Protein AF-0000000078699996 (afdb_homodimer)

InterPro domains:
  IPR003689 Zinc/iron permease [PF02535] (4-299)
  IPR004698 Zinc/iron permease, fungal/plant [TIGR00820] (3-303)

Sequence (606 aa):
YDSHLHIAAIFIIMATSFIGTLLPILGKKLIQTFIVTLKLFGAGVILATALVHMFIPATQALTNPCLPQTFTGYPAFSAVFAIGGIFLTHLIQVFAGHAIKSRQKEASMSLDKTAITAAGQVTTPSSDLTHHEGHTHGGALMHAQEMQLMVYLLELGIASHSIIIGITLGIVTDEFKTLLIALCFHQFFEGLALSAIVIEADFKKMTMAVCMVIFYTLTTPIGIVIGVSIREFYNANGTQTLISTGALDAISSGILLYDALVNVIFPHFSAESFNSLSPIRKILQLVTMYLGCAIMSFIGVWAYDSHLHIAAIFIIMATSFIGTLLPILGKKLIQTFIVTLKLFGAGVILATALVHMFIPATQALTNPCLPQTFTGYPAFSAVFAIGGIFLTHLIQVFAGHAIKSRQKEASMSLDKTAITAAGQVTTPSSDLTHHEGHTHGGALMHAQEMQLMVYLLELGIASHSIIIGITLGIVTDEFKTLLIALCFHQFFEGLALSAIVIEADFKKMTMAVCMVIFYTLTTPIGIVIGVSIREFYNANGTQTLISTGALDAISSGILLYDALVNVIFPHFSAESFNSLSPIRKILQLVTMYLGCAIMSFIGVWA

pLDDT: mean 86.39, std 15.53, range [31.34, 98.62]

Organism: Batrachochytrium dendrobatidis (strain JAM81 / FGSC 10211) (NCBI:txid684364)

Secondary structure (DSSP, 8-state):
--HHHHHHHHHHHHHHHHHHHHHHHHHHTT-HHHHHHHHHHHHHHHHHIIIIIIIHHHHHHHT-TTS-HHHHT-TTHHHHHHHHHHHHHHHHHHHHHHHHHHHHHHHHHHHHHHHHHHHTT------------HHHHHHHHHHHHHHHHHHHHHHHHHHHHHHHHHHHHHH--TTHHHHHHHHHHHHHHHHHHHHHHHHHTT-SSHHHHHHHHHHHHHHHHHHHHHHHHHTTT--TT-HHHHHHHHHHHHHHHHHHHHIIIIIIIHHHHHSHHHHTS-HHHHHHHHHHHHHHHHHHHHHTT--/--HHHHHHHHHHHHHHHHHHHHHHHHHHTT-HHHHHHHHHHHHHHHHHIIIIIIIHHHHHHHT-TTS-HHHHT-TTHHHHHHHHHHHHHHHHHHHHHHHHHHHHHHHHHHHHHHHHHHHTT-----------SHHHHHHHHHHHHHHHHHHHHHHHHHHHHHHHHHHHHHH--TTHHHHHHHHHHHHHHHHHHHHHHHHHTT-SSHHHHHHHHHHHHHHHHHHHHHHHHHTTT--TT-HHHHHHHHHHHHHHHHHHHHIIIIIIIHHHHHSHHHHTS-HHHHHHHHHHHHHHHHHHHHHTT--

Nearest PDB structures (foldseek):
  7z6m-assembly1_A-2  TM=6.297E-01  e=2.114E-05  Bordetella bronchiseptica
  5ayn-assembly1_A  TM=2.830E-01  e=4.926E+00  Bdellovibrio bacteriovorus HD100
  6kkj-assembly1_B  TM=1.903E-01  e=2.363E+00  Escherichia coli K-12
  7z6m-assembly1_A-2  TM=6.293E-01  e=2.842E-05  Bordetella bronchiseptica
  6kkj-assembly1_B  TM=1.902E-01  e=2.604E+00  Escherichia coli K-12

Structure (mmCIF, N/CA/C/O backbone):
data_AF-0000000078699996-model_v1
#
loop_
_entity.id
_entity.type
_entity.pdbx_description
1 polymer 'Zinc/iron permease'
#
loop_
_atom_site.group_PDB
_atom_site.id
_atom_site.type_symbol
_atom_site.label_atom_id
_atom_site.label_alt_id
_atom_site.label_comp_id
_atom_site.label_asym_id
_atom_site.label_entity_id
_atom_site.label_seq_id
_atom_site.pdbx_PDB_ins_code
_atom_site.Cartn_x
_atom_site.Cartn_y
_atom_site.Cartn_z
_atom_site.occupancy
_atom_site.B_iso_or_equiv
_atom_site.auth_seq_id
_atom_site.auth_comp_id
_atom_site.auth_asym_id
_atom_site.auth_atom_id
_atom_site.pdbx_PDB_model_num
ATOM 1 N N . TYR A 1 1 ? -25.109 -22.984 -18.734 1 87.5 1 TYR A N 1
ATOM 2 C CA . TYR A 1 1 ? -25.281 -21.562 -18.5 1 87.5 1 TYR A CA 1
ATOM 3 C C . TYR A 1 1 ? -26.734 -21.219 -18.25 1 87.5 1 TYR A C 1
ATOM 5 O O . TYR A 1 1 ? -27.594 -21.484 -19.109 1 87.5 1 TYR A O 1
ATOM 13 N N . ASP A 1 2 ? -27.078 -20.828 -17.094 1 88.5 2 ASP A N 1
ATOM 14 C CA . ASP A 1 2 ? -28.438 -20.469 -16.719 1 88.5 2 ASP A CA 1
ATOM 15 C C . ASP A 1 2 ? -28.688 -18.969 -16.906 1 88.5 2 ASP A C 1
ATOM 17 O O . ASP A 1 2 ? -28.344 -18.172 -16.047 1 88.5 2 ASP A O 1
ATOM 21 N N . SER A 1 3 ? -29.344 -18.656 -17.984 1 89.19 3 SER A N 1
ATOM 22 C CA . SER A 1 3 ? -29.562 -17.266 -18.344 1 89.19 3 SER A CA 1
ATOM 23 C C . SER A 1 3 ? -30.484 -16.578 -17.312 1 89.19 3 SER A C 1
ATOM 25 O O . SER A 1 3 ? -30.297 -15.398 -17 1 89.19 3 SER A O 1
ATOM 27 N N . HIS A 1 4 ? -31.375 -17.281 -16.812 1 92.12 4 HIS A N 1
ATOM 28 C CA . HIS A 1 4 ? -32.312 -16.703 -15.844 1 92.12 4 HIS A CA 1
ATOM 29 C C . HIS A 1 4 ? -31.578 -16.312 -14.562 1 92.12 4 HIS A C 1
ATOM 31 O O . HIS A 1 4 ? -31.828 -15.227 -14.016 1 92.12 4 HIS A O 1
ATOM 37 N N . LEU A 1 5 ? -30.75 -17.141 -14.172 1 92.19 5 LEU A N 1
ATOM 38 C CA . LEU A 1 5 ? -30.016 -16.859 -12.945 1 92.19 5 LEU A CA 1
ATOM 39 C C . LEU A 1 5 ? -29.047 -15.703 -13.148 1 92.19 5 LEU A C 1
ATOM 41 O O . LEU A 1 5 ? -28.828 -14.906 -12.242 1 92.19 5 LEU A O 1
ATOM 45 N N . HIS A 1 6 ? -28.484 -15.688 -14.336 1 95 6 HIS A N 1
ATOM 46 C CA . HIS A 1 6 ? -27.547 -14.602 -14.625 1 95 6 HIS A CA 1
ATOM 47 C C . HIS A 1 6 ? -28.281 -13.266 -14.703 1 95 6 HIS A C 1
ATOM 49 O O . HIS A 1 6 ? -27.75 -12.242 -14.258 1 95 6 HIS A O 1
ATOM 55 N N . ILE A 1 7 ? -29.438 -13.273 -15.227 1 93.81 7 ILE A N 1
ATOM 56 C CA . ILE A 1 7 ? -30.25 -12.055 -15.273 1 93.81 7 ILE A CA 1
ATOM 57 C C . ILE A 1 7 ? -30.672 -11.656 -13.867 1 93.81 7 ILE A C 1
ATOM 59 O O . ILE A 1 7 ? -30.625 -10.477 -13.508 1 93.81 7 ILE A O 1
ATOM 63 N N . ALA A 1 8 ? -31.047 -12.562 -13.094 1 95.44 8 ALA A N 1
ATOM 64 C CA . ALA A 1 8 ? -31.422 -12.297 -11.711 1 95.44 8 ALA A CA 1
ATOM 65 C C . ALA A 1 8 ? -30.25 -11.703 -10.93 1 95.44 8 ALA A C 1
ATOM 67 O O . ALA A 1 8 ? -30.438 -10.859 -10.047 1 95.44 8 ALA A O 1
ATOM 68 N N . ALA A 1 9 ? -29.078 -12.203 -11.258 1 96.31 9 ALA A N 1
ATOM 69 C CA . ALA A 1 9 ? -27.875 -11.734 -10.578 1 96.31 9 ALA A CA 1
ATOM 70 C C . ALA A 1 9 ? -27.688 -10.234 -10.758 1 96.31 9 ALA A C 1
ATOM 72 O O . ALA A 1 9 ? -27.203 -9.547 -9.859 1 96.31 9 ALA A O 1
ATOM 73 N N . ILE A 1 10 ? -28.062 -9.734 -11.914 1 96.38 10 ILE A N 1
ATOM 74 C CA . ILE A 1 10 ? -27.969 -8.297 -12.188 1 96.38 10 ILE A CA 1
ATOM 75 C C . ILE A 1 10 ? -28.766 -7.523 -11.133 1 96.38 10 ILE A C 1
ATOM 77 O O . ILE A 1 10 ? -28.234 -6.598 -10.516 1 96.38 10 ILE A O 1
ATOM 81 N N . PHE A 1 11 ? -29.875 -7.945 -10.82 1 96.81 11 PHE A N 1
ATOM 82 C CA . PHE A 1 11 ? -30.781 -7.234 -9.914 1 96.81 11 PHE A CA 1
ATOM 83 C C . PHE A 1 11 ? -30.406 -7.508 -8.469 1 96.81 11 PHE A C 1
ATOM 85 O O . PHE A 1 11 ? -30.531 -6.629 -7.609 1 96.81 11 PHE A O 1
ATOM 92 N N . ILE A 1 12 ? -30.047 -8.656 -8.211 1 97.19 12 ILE A N 1
ATOM 93 C CA . ILE A 1 12 ? -29.641 -9.008 -6.855 1 97.19 12 ILE A CA 1
ATOM 94 C C . ILE A 1 12 ? -28.438 -8.156 -6.438 1 97.19 12 ILE A C 1
ATOM 96 O O . ILE A 1 12 ? -28.438 -7.566 -5.355 1 97.19 12 ILE A O 1
ATOM 100 N N . ILE A 1 13 ? -27.453 -8.07 -7.316 1 96.94 13 ILE A N 1
ATOM 101 C CA . ILE A 1 13 ? -26.234 -7.297 -7.047 1 96.94 13 ILE A CA 1
ATOM 102 C C . ILE A 1 13 ? -26.594 -5.816 -6.934 1 96.94 13 ILE A C 1
ATOM 104 O O . ILE A 1 13 ? -26.078 -5.117 -6.059 1 96.94 13 ILE A O 1
ATOM 108 N N . MET A 1 14 ? -27.438 -5.414 -7.809 1 96.44 14 MET A N 1
ATOM 109 C CA . MET A 1 14 ? -27.875 -4.02 -7.77 1 96.44 14 MET A CA 1
ATOM 110 C C . MET A 1 14 ? -28.547 -3.701 -6.441 1 96.44 14 MET A C 1
ATOM 112 O O . MET A 1 14 ? -28.266 -2.678 -5.82 1 96.44 14 MET A O 1
ATOM 116 N N . ALA A 1 15 ? -29.406 -4.539 -5.996 1 96.5 15 ALA A N 1
ATOM 117 C CA . ALA A 1 15 ? -30.141 -4.348 -4.75 1 96.5 15 ALA A CA 1
ATOM 118 C C . ALA A 1 15 ? -29.188 -4.371 -3.551 1 96.5 15 ALA A C 1
ATOM 120 O O . ALA A 1 15 ? -29.297 -3.531 -2.652 1 96.5 15 ALA A O 1
ATOM 121 N N . THR A 1 16 ? -28.344 -5.27 -3.541 1 95.94 16 THR A N 1
ATOM 122 C CA . THR A 1 16 ? -27.422 -5.418 -2.42 1 95.94 16 THR A CA 1
ATOM 123 C C . THR A 1 16 ? -26.484 -4.215 -2.324 1 95.94 16 THR A C 1
ATOM 125 O O . THR A 1 16 ? -26.25 -3.701 -1.231 1 95.94 16 THR A O 1
ATOM 128 N N . SER A 1 17 ? -25.922 -3.809 -3.48 1 95.75 17 SER A N 1
ATOM 129 C CA . SER A 1 17 ? -25.078 -2.617 -3.498 1 95.75 17 SER A CA 1
ATOM 130 C C . SER A 1 17 ? -25.844 -1.389 -3.021 1 95.75 17 SER A C 1
ATOM 132 O O . SER A 1 17 ? -25.312 -0.571 -2.27 1 95.75 17 SER A O 1
ATOM 134 N N . PHE A 1 18 ? -27.078 -1.355 -3.453 1 94.62 18 PHE A N 1
ATOM 135 C CA . PHE A 1 18 ? -27.922 -0.222 -3.084 1 94.62 18 PHE A CA 1
ATOM 136 C C . PHE A 1 18 ? -28.188 -0.216 -1.584 1 94.62 18 PHE A C 1
ATOM 138 O O . PHE A 1 18 ? -28.078 0.826 -0.934 1 94.62 18 PHE A O 1
ATOM 145 N N . ILE A 1 19 ? -28.5 -1.259 -1.024 1 94.94 19 ILE A N 1
ATOM 146 C CA . ILE A 1 19 ? -28.781 -1.378 0.403 1 94.94 19 ILE A CA 1
ATOM 147 C C . ILE A 1 19 ? -27.531 -1.016 1.205 1 94.94 19 ILE A C 1
ATOM 149 O O . ILE A 1 19 ? -27.625 -0.336 2.23 1 94.94 19 ILE A O 1
ATOM 153 N N . GLY A 1 20 ? -26.406 -1.444 0.768 1 94.19 20 GLY A N 1
ATOM 154 C CA . GLY A 1 20 ? -25.156 -1.1 1.429 1 94.19 20 GLY A CA 1
ATOM 155 C C . GLY A 1 20 ? -24.906 0.396 1.488 1 94.19 20 GLY A C 1
ATOM 156 O O . GLY A 1 20 ? -24.422 0.909 2.498 1 94.19 20 GLY A O 1
ATOM 157 N N . THR A 1 21 ? -25.266 1.055 0.447 1 92.88 21 THR A N 1
ATOM 158 C CA . THR A 1 21 ? -25 2.49 0.38 1 92.88 21 THR A CA 1
ATOM 159 C C . THR A 1 21 ? -26.047 3.26 1.198 1 92.88 21 THR A C 1
ATOM 161 O O . THR A 1 21 ? -25.812 4.41 1.573 1 92.88 21 THR A O 1
ATOM 164 N N . LEU A 1 22 ? -27.172 2.699 1.51 1 90.12 22 LEU A N 1
ATOM 165 C CA . LEU A 1 22 ? -28.266 3.365 2.213 1 90.12 22 LEU A CA 1
ATOM 166 C C . LEU A 1 22 ? -27.969 3.457 3.707 1 90.12 22 LEU A C 1
ATOM 168 O O . LEU A 1 22 ? -28.406 4.395 4.375 1 90.12 22 LEU A O 1
ATOM 172 N N . LEU A 1 23 ? -27.219 2.607 4.223 1 87.38 23 LEU A N 1
ATOM 173 C CA . LEU A 1 23 ? -27 2.537 5.664 1 87.38 23 LEU A CA 1
ATOM 174 C C . LEU A 1 23 ? -26.344 3.811 6.176 1 87.38 23 LEU A C 1
ATOM 176 O O . LEU A 1 23 ? -26.828 4.438 7.117 1 87.38 23 LEU A O 1
ATOM 180 N N . PRO A 1 24 ? -25.281 4.234 5.59 1 87.5 24 PRO A N 1
ATOM 181 C CA . PRO A 1 24 ? -24.672 5.488 6.055 1 87.5 24 PRO A CA 1
ATOM 182 C C . PRO A 1 24 ? -25.562 6.703 5.797 1 87.5 24 PRO A C 1
ATOM 184 O O . PRO A 1 24 ? -25.578 7.645 6.59 1 87.5 24 PRO A O 1
ATOM 187 N N . ILE A 1 25 ? -26.297 6.719 4.762 1 83.62 25 ILE A N 1
ATOM 188 C CA . ILE A 1 25 ? -27.172 7.832 4.422 1 83.62 25 ILE A CA 1
ATOM 189 C C . ILE A 1 25 ? -28.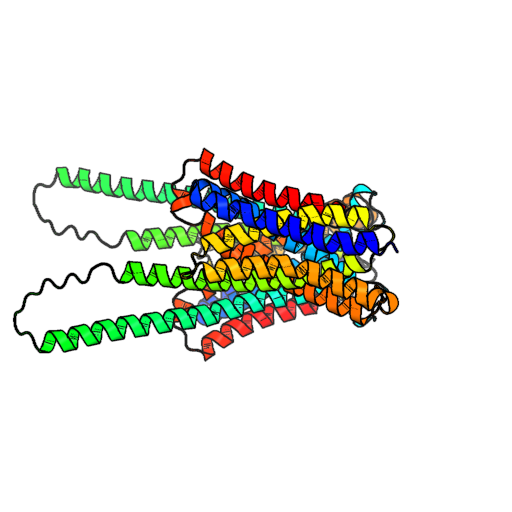266 7.965 5.484 1 83.62 25 ILE A C 1
ATOM 191 O O . ILE A 1 25 ? -28.562 9.07 5.941 1 83.62 25 ILE A O 1
ATOM 195 N N . LEU A 1 26 ? -28.766 6.848 5.859 1 82.38 26 LEU A N 1
ATOM 196 C CA . LEU A 1 26 ? -29.812 6.84 6.875 1 82.38 26 LEU A CA 1
ATOM 197 C C . LEU A 1 26 ? -29.219 7.125 8.258 1 82.38 26 LEU A C 1
ATOM 199 O O . LEU A 1 26 ? -29.906 7.688 9.117 1 82.38 26 LEU A O 1
ATOM 203 N N . GLY A 1 27 ? -28.031 6.711 8.484 1 77.69 27 GLY A N 1
ATOM 204 C CA . GLY A 1 27 ? -27.359 6.91 9.758 1 77.69 27 GLY A CA 1
ATOM 205 C C . GLY A 1 27 ? -27.016 8.367 10.023 1 77.69 27 GLY A C 1
ATOM 206 O O . GLY A 1 27 ? -26.984 8.797 11.18 1 77.69 27 GLY A O 1
ATOM 207 N N . LYS A 1 28 ? -26.594 9.078 8.992 1 72.12 28 LYS A N 1
ATOM 208 C CA . LYS A 1 28 ? -26.266 10.492 9.141 1 72.12 28 LYS A CA 1
ATOM 209 C C . LYS A 1 28 ? -27.406 11.25 9.828 1 72.12 28 LYS A C 1
ATOM 211 O O . LYS A 1 28 ? -27.156 12.172 10.602 1 72.12 28 LYS A O 1
ATOM 216 N N . LYS A 1 29 ? -28.531 10.805 9.695 1 71.81 29 LYS A N 1
ATOM 217 C CA . LYS A 1 29 ? -29.703 11.461 10.281 1 71.81 29 LYS A CA 1
ATOM 218 C C . LYS A 1 29 ? -29.844 11.109 11.758 1 71.81 29 LYS A C 1
ATOM 220 O O . LYS A 1 29 ? -30.453 11.859 12.523 1 71.81 29 LYS A O 1
ATOM 225 N N . LEU A 1 30 ? -29.141 10.055 12.047 1 68.69 30 LEU A N 1
ATOM 226 C CA . LEU A 1 30 ? -29.344 9.586 13.414 1 68.69 30 LEU A CA 1
ATOM 227 C C . LEU A 1 30 ? -28.266 10.125 14.336 1 68.69 30 LEU A C 1
ATOM 229 O O . LEU A 1 30 ? -28.562 10.805 15.32 1 68.69 30 LEU A O 1
ATOM 233 N N . ILE A 1 31 ? -26.984 9.633 14.211 1 71.12 31 ILE A N 1
ATOM 234 C CA . ILE A 1 31 ? -25.938 10.039 15.148 1 71.12 31 ILE A CA 1
ATOM 235 C C . ILE A 1 31 ? -24.594 10.141 14.43 1 71.12 31 ILE A C 1
ATOM 237 O O . ILE A 1 31 ? -24.234 9.258 13.641 1 71.12 31 ILE A O 1
ATOM 241 N N . GLN A 1 32 ? -23.922 11.156 14.656 1 77.19 32 GLN A N 1
ATOM 242 C CA . GLN A 1 32 ? -22.609 11.438 14.062 1 77.19 32 GLN A CA 1
ATOM 243 C C . GLN A 1 32 ? -21.609 10.328 14.375 1 77.19 32 GLN A C 1
ATOM 245 O O . GLN A 1 32 ? -20.797 9.961 13.523 1 77.19 32 GLN A O 1
ATOM 250 N N . THR A 1 33 ? -21.734 9.75 15.477 1 81.81 33 THR A N 1
ATOM 251 C CA . THR A 1 33 ? -20.828 8.703 15.906 1 81.81 33 THR A CA 1
ATOM 252 C C . THR A 1 33 ? -20.984 7.457 15.047 1 81.81 33 THR A C 1
ATOM 254 O O . THR A 1 33 ? -20.016 6.742 14.781 1 81.81 33 THR A O 1
ATOM 257 N N . PHE A 1 34 ? -22.125 7.32 14.562 1 85.31 34 PHE A N 1
ATOM 258 C CA . PHE A 1 34 ? -22.422 6.152 13.742 1 85.31 34 PHE A CA 1
ATOM 259 C C . PHE A 1 34 ? -21.734 6.266 12.383 1 85.31 34 PHE A C 1
ATOM 261 O O . PHE A 1 34 ? -21.188 5.289 11.875 1 85.31 34 PHE A O 1
ATOM 268 N N . ILE A 1 35 ? -21.656 7.414 11.891 1 85.69 35 ILE A N 1
ATOM 269 C CA . ILE A 1 35 ? -21.062 7.609 10.57 1 85.69 35 ILE A CA 1
ATOM 270 C C . ILE A 1 35 ? -19.547 7.406 10.656 1 85.69 35 ILE A C 1
ATOM 272 O O . ILE A 1 35 ? -18.938 6.844 9.742 1 85.69 35 ILE A O 1
ATOM 276 N N . VAL A 1 36 ? -19.047 7.836 11.773 1 89.75 36 VAL A N 1
ATOM 277 C CA . VAL A 1 36 ? -17.609 7.68 11.969 1 89.75 36 VAL A CA 1
ATOM 278 C C . VAL A 1 36 ? -17.25 6.195 12.055 1 89.75 36 VAL A C 1
ATOM 280 O O . VAL A 1 36 ? -16.25 5.75 11.484 1 89.75 36 VAL A O 1
ATOM 283 N N . THR A 1 37 ? -18.094 5.484 12.695 1 91.5 37 THR A N 1
ATOM 284 C CA . THR A 1 37 ? -17.875 4.047 12.836 1 91.5 37 THR A CA 1
ATOM 285 C C . THR A 1 37 ? -17.953 3.357 11.477 1 91.5 37 THR A C 1
ATOM 287 O O . THR A 1 37 ? -17.125 2.516 11.148 1 91.5 37 THR A O 1
ATOM 290 N N . LEU A 1 38 ? -18.891 3.766 10.727 1 92.44 38 LEU A N 1
ATOM 291 C CA . LEU A 1 38 ? -19.062 3.164 9.414 1 92.44 38 LEU A CA 1
ATOM 292 C C . LEU A 1 38 ? -17.938 3.566 8.477 1 92.44 38 LEU A C 1
ATOM 294 O O . LEU A 1 38 ? -17.5 2.773 7.633 1 92.44 38 LEU A O 1
ATOM 298 N N . LYS A 1 39 ? -17.5 4.723 8.617 1 92.88 39 LYS A N 1
ATOM 299 C CA . LYS A 1 39 ? -16.375 5.195 7.82 1 92.88 39 LYS A CA 1
ATOM 300 C C . LYS A 1 39 ? -15.117 4.375 8.102 1 92.88 39 LYS A C 1
ATOM 302 O O . LYS A 1 39 ? -14.414 3.961 7.172 1 92.88 39 LYS A O 1
ATOM 307 N N . LEU A 1 40 ? -14.891 4.152 9.391 1 96.5 40 LEU A N 1
ATOM 308 C CA . LEU A 1 40 ? -13.695 3.395 9.773 1 96.5 40 LEU A CA 1
ATOM 309 C C . LEU A 1 40 ? -13.836 1.929 9.375 1 96.5 40 LEU A C 1
ATOM 311 O O . LEU A 1 40 ? -12.875 1.307 8.93 1 96.5 40 LEU A O 1
ATOM 315 N N . PHE A 1 41 ? -15.023 1.38 9.547 1 96.75 41 PHE A N 1
ATOM 316 C CA . PHE A 1 41 ? -15.305 0.046 9.031 1 96.75 41 PHE A CA 1
ATOM 317 C C . PHE A 1 41 ? -15.055 -0.019 7.531 1 96.75 41 PHE A C 1
ATOM 319 O O . PHE A 1 41 ? -14.422 -0.96 7.043 1 96.75 41 PHE A O 1
ATOM 326 N N . GLY A 1 42 ? -15.5 0.972 6.875 1 95.75 42 GLY A N 1
ATOM 327 C CA . GLY A 1 42 ? -15.305 1.08 5.438 1 95.75 42 GLY A CA 1
ATOM 328 C C . GLY A 1 42 ? -13.844 1.193 5.039 1 95.75 42 GLY A C 1
ATOM 329 O O . GLY A 1 42 ? -13.43 0.622 4.027 1 95.75 42 GLY A O 1
ATOM 330 N N . ALA A 1 43 ? -13.078 1.918 5.809 1 96.94 43 ALA A N 1
ATOM 331 C CA . ALA A 1 43 ? -11.648 2.043 5.531 1 96.94 43 ALA A CA 1
ATOM 332 C C . ALA A 1 43 ? -10.969 0.679 5.547 1 96.94 43 ALA A C 1
ATOM 334 O O . ALA A 1 43 ? -10.125 0.391 4.695 1 96.94 43 ALA A O 1
ATOM 335 N N . GLY A 1 44 ? -11.344 -0.13 6.516 1 97.94 44 GLY A N 1
ATOM 336 C CA . GLY A 1 44 ? -10.836 -1.495 6.555 1 97.94 44 GLY A CA 1
ATOM 337 C C . GLY A 1 44 ? -11.242 -2.316 5.348 1 97.94 44 GLY A C 1
ATOM 338 O O . GLY A 1 44 ? -10.422 -3.039 4.777 1 97.94 44 GLY A O 1
ATOM 339 N N . VAL A 1 45 ? -12.453 -2.139 4.953 1 97.25 45 VAL A N 1
ATOM 340 C CA . VAL A 1 45 ? -12.992 -2.85 3.801 1 97.25 45 VAL A CA 1
ATOM 341 C C . VAL A 1 45 ? -12.219 -2.457 2.543 1 97.25 45 VAL A C 1
ATOM 343 O O . VAL A 1 45 ? -11.844 -3.318 1.745 1 97.25 45 VAL A O 1
ATOM 346 N N . ILE A 1 46 ? -11.977 -1.225 2.369 1 96.69 46 ILE A N 1
ATOM 347 C CA . ILE A 1 46 ? -11.289 -0.715 1.185 1 96.69 46 ILE A CA 1
ATOM 348 C C . ILE A 1 46 ? -9.859 -1.242 1.146 1 96.69 46 ILE A C 1
ATOM 350 O O . ILE A 1 46 ? -9.367 -1.638 0.088 1 96.69 46 ILE A O 1
ATOM 354 N N . LEU A 1 47 ? -9.211 -1.277 2.252 1 97.81 47 LEU A N 1
ATOM 355 C CA . LEU A 1 47 ? -7.84 -1.78 2.322 1 97.81 47 LEU A CA 1
ATOM 356 C C . LEU A 1 47 ? -7.781 -3.25 1.922 1 97.81 47 LEU A C 1
ATOM 358 O O . LEU A 1 47 ? -6.922 -3.65 1.134 1 97.81 47 LEU A O 1
ATOM 362 N N . ALA A 1 48 ? -8.703 -4.008 2.465 1 97.81 48 ALA A N 1
ATOM 363 C CA . ALA A 1 48 ? -8.773 -5.422 2.111 1 97.81 48 ALA A CA 1
ATOM 364 C C . ALA A 1 48 ? -9.109 -5.605 0.636 1 97.81 48 ALA A C 1
ATOM 366 O O . ALA A 1 48 ? -8.57 -6.496 -0.026 1 97.81 48 ALA A O 1
ATOM 367 N N . THR A 1 49 ? -10.016 -4.801 0.182 1 96.25 49 THR A N 1
ATOM 368 C CA . THR A 1 49 ? -10.375 -4.871 -1.23 1 96.25 49 THR A CA 1
ATOM 369 C C . THR A 1 49 ? -9.156 -4.602 -2.111 1 96.25 49 THR A C 1
ATOM 371 O O . THR A 1 49 ? -8.93 -5.305 -3.098 1 96.25 49 THR A O 1
ATOM 374 N N . ALA A 1 50 ? -8.367 -3.678 -1.759 1 97.81 50 ALA A N 1
ATOM 375 C CA . ALA A 1 50 ? -7.207 -3.283 -2.549 1 97.81 50 ALA A CA 1
ATOM 376 C C . ALA A 1 50 ? -6.203 -4.43 -2.662 1 97.81 50 ALA A C 1
ATOM 378 O O . ALA A 1 50 ? -5.711 -4.727 -3.752 1 97.81 50 ALA A O 1
ATOM 379 N N . LEU A 1 51 ? -5.965 -5.102 -1.588 1 98.12 51 LEU A N 1
ATOM 380 C CA . LEU A 1 51 ? -4.891 -6.086 -1.598 1 98.12 51 LEU A CA 1
ATOM 381 C C . LEU A 1 51 ? -5.438 -7.484 -1.859 1 98.12 51 LEU A C 1
ATOM 383 O O . LEU A 1 51 ? -4.938 -8.195 -2.734 1 98.12 51 LEU A O 1
ATOM 387 N N . VAL A 1 52 ? -6.508 -7.844 -1.22 1 97.12 52 VAL A N 1
ATOM 388 C CA . VAL A 1 52 ? -7.02 -9.211 -1.27 1 97.12 52 VAL A CA 1
ATOM 389 C C . VAL A 1 52 ? -7.82 -9.414 -2.555 1 97.12 52 VAL A C 1
ATOM 391 O O . VAL A 1 52 ? -7.648 -10.422 -3.244 1 97.12 52 VAL A O 1
ATOM 394 N N . HIS A 1 53 ? -8.602 -8.445 -2.895 1 95.69 53 HIS A N 1
ATOM 395 C CA . HIS A 1 53 ? -9.57 -8.672 -3.959 1 95.69 53 HIS A CA 1
ATOM 396 C C . HIS A 1 53 ? -9.094 -8.07 -5.277 1 95.69 53 HIS A C 1
ATOM 398 O O . HIS A 1 53 ? -9.641 -8.383 -6.34 1 95.69 53 HIS A O 1
ATOM 404 N N . MET A 1 54 ? -8.141 -7.227 -5.227 1 96.56 54 MET A N 1
ATOM 405 C CA . MET A 1 54 ? -7.707 -6.602 -6.473 1 96.56 54 MET A CA 1
ATOM 406 C C . MET A 1 54 ? -6.258 -6.965 -6.785 1 96.56 54 MET A C 1
ATOM 408 O O . MET A 1 54 ? -5.965 -7.496 -7.855 1 96.56 54 MET A O 1
ATOM 412 N N . PHE A 1 55 ? -5.402 -6.816 -5.855 1 97.94 55 PHE A N 1
ATOM 413 C CA . PHE A 1 55 ? -3.982 -7 -6.125 1 97.94 55 PHE A CA 1
ATOM 414 C C . PHE A 1 55 ? -3.668 -8.469 -6.391 1 97.94 55 PHE A C 1
ATOM 416 O O . PHE A 1 55 ? -2.961 -8.789 -7.348 1 97.94 55 PHE A O 1
ATOM 423 N N . ILE A 1 56 ? -4.141 -9.336 -5.531 1 97.06 56 ILE A N 1
ATOM 424 C CA . ILE A 1 56 ? -3.812 -10.75 -5.625 1 97.06 56 ILE A CA 1
ATOM 425 C C . ILE A 1 56 ? -4.355 -11.32 -6.934 1 97.06 56 ILE A C 1
ATOM 427 O O . ILE A 1 56 ? -3.613 -11.93 -7.707 1 97.06 56 ILE A O 1
ATOM 431 N N . PRO A 1 57 ? -5.629 -11.094 -7.273 1 95.12 57 PRO A N 1
ATOM 432 C CA . PRO A 1 57 ? -6.098 -11.586 -8.57 1 95.12 57 PRO A CA 1
ATOM 433 C C . PRO A 1 57 ? -5.344 -10.969 -9.742 1 95.12 57 PRO A C 1
ATOM 435 O O . PRO A 1 57 ? -5.133 -11.633 -10.766 1 95.12 57 PRO A O 1
ATOM 438 N N . ALA A 1 58 ? -4.984 -9.734 -9.609 1 96.56 58 ALA A N 1
ATOM 439 C CA . ALA A 1 58 ? -4.195 -9.102 -10.664 1 96.56 58 ALA A CA 1
ATOM 440 C C . ALA A 1 58 ? -2.863 -9.82 -10.859 1 96.56 58 ALA A C 1
ATOM 442 O O . ALA A 1 58 ? -2.422 -10.023 -11.992 1 96.56 58 ALA A O 1
ATOM 443 N N . THR A 1 59 ? -2.242 -10.18 -9.781 1 96.19 59 THR A N 1
ATOM 444 C CA . THR A 1 59 ? -0.977 -10.906 -9.852 1 96.19 59 THR A CA 1
ATOM 445 C C . THR A 1 59 ? -1.16 -12.258 -10.531 1 96.19 59 THR A C 1
ATOM 447 O O . THR A 1 59 ? -0.326 -12.664 -11.344 1 96.19 59 THR A O 1
ATOM 450 N N . GLN A 1 60 ? -2.219 -12.906 -10.227 1 93.88 60 GLN A N 1
ATOM 451 C CA . GLN A 1 60 ? -2.504 -14.203 -10.828 1 93.88 60 GLN A CA 1
ATOM 452 C C . GLN A 1 60 ? -2.754 -14.062 -12.328 1 93.88 60 GLN A C 1
ATOM 454 O O . GLN A 1 60 ? -2.258 -14.867 -13.125 1 93.88 60 GLN A O 1
ATOM 459 N N . ALA A 1 61 ? -3.486 -13.031 -12.672 1 94.62 61 ALA A N 1
ATOM 460 C CA . ALA A 1 61 ? -3.795 -12.805 -14.078 1 94.62 61 ALA A CA 1
ATOM 461 C C . ALA A 1 61 ? -2.533 -12.484 -14.875 1 94.62 61 ALA A C 1
ATOM 463 O O . ALA A 1 61 ? -2.332 -13 -15.977 1 94.62 61 ALA A O 1
ATOM 464 N N . LEU A 1 62 ? -1.648 -11.773 -14.32 1 96 62 LEU A N 1
ATOM 465 C CA . LEU A 1 62 ? -0.499 -11.25 -15.055 1 96 62 LEU A CA 1
ATOM 466 C C . LEU A 1 62 ? 0.668 -12.227 -15 1 96 62 LEU A C 1
ATOM 468 O O . LEU A 1 62 ? 1.707 -11.992 -15.625 1 96 62 LEU A O 1
ATOM 472 N N . THR A 1 63 ? 0.497 -13.281 -14.25 1 93.81 63 THR A N 1
ATOM 473 C CA . THR A 1 63 ? 1.508 -14.336 -14.227 1 93.81 63 THR A CA 1
ATOM 474 C C . THR A 1 63 ? 0.944 -15.641 -14.781 1 93.81 63 THR A C 1
ATOM 476 O O . THR A 1 63 ? 1.53 -16.703 -14.594 1 93.81 63 THR A O 1
ATOM 479 N N . ASN A 1 64 ? -0.193 -15.555 -15.391 1 93.81 64 ASN A N 1
ATOM 480 C CA . ASN A 1 64 ? -0.814 -16.734 -15.992 1 93.81 64 ASN A CA 1
ATOM 481 C C . ASN A 1 64 ? 0.091 -17.375 -17.031 1 93.81 64 ASN A C 1
ATOM 483 O O . ASN A 1 64 ? 0.717 -16.672 -17.828 1 93.81 64 ASN A O 1
ATOM 487 N N . PRO A 1 65 ? 0.178 -18.672 -17.078 1 91.88 65 PRO A N 1
ATOM 488 C CA . PRO A 1 65 ? 1.074 -19.375 -18 1 91.88 65 PRO A CA 1
ATOM 489 C C . PRO A 1 65 ? 0.701 -19.156 -19.469 1 91.88 65 PRO A C 1
ATOM 491 O O . PRO A 1 65 ? 1.523 -19.375 -20.359 1 91.88 65 PRO A O 1
ATOM 494 N N . CYS A 1 66 ? -0.491 -18.719 -19.766 1 91.69 66 CYS A N 1
ATOM 495 C CA . CYS A 1 66 ? -0.957 -18.5 -21.141 1 91.69 66 CYS A CA 1
ATOM 496 C C . CYS A 1 66 ? -0.405 -17.203 -21.703 1 91.69 66 CYS A C 1
ATOM 498 O O . CYS A 1 66 ? -0.505 -16.953 -22.906 1 91.69 66 CYS A O 1
ATOM 500 N N . LEU A 1 67 ? 0.217 -16.406 -20.859 1 93.25 67 LEU A N 1
ATOM 501 C CA . LEU A 1 67 ? 0.746 -15.125 -21.297 1 93.25 67 LEU A CA 1
ATOM 502 C C . LEU A 1 67 ? 2.113 -15.297 -21.953 1 93.25 67 LEU A C 1
ATOM 504 O O . LEU A 1 67 ? 2.793 -16.297 -21.719 1 93.25 67 LEU A O 1
ATOM 508 N N . PRO A 1 68 ? 2.471 -14.32 -22.797 1 91.81 68 PRO A N 1
ATOM 509 C CA . PRO A 1 68 ? 3.801 -14.367 -23.406 1 91.81 68 PRO A CA 1
ATOM 510 C C . PRO A 1 68 ? 4.926 -14.328 -22.375 1 91.81 68 PRO A C 1
ATOM 512 O O . PRO A 1 68 ? 4.703 -13.93 -21.234 1 91.81 68 PRO A O 1
ATOM 515 N N . GLN A 1 69 ? 6.078 -14.617 -22.734 1 89.19 69 GLN A N 1
ATOM 516 C CA . GLN A 1 69 ? 7.258 -14.742 -21.891 1 89.19 69 GLN A CA 1
ATOM 517 C C . GLN A 1 69 ? 7.605 -13.414 -21.219 1 89.19 69 GLN A C 1
ATOM 519 O O . GLN A 1 69 ? 8.172 -13.383 -20.125 1 89.19 69 GLN A O 1
ATOM 524 N N . THR A 1 70 ? 7.262 -12.344 -21.906 1 86.56 70 THR A N 1
ATOM 525 C CA . THR A 1 70 ? 7.504 -11.023 -21.344 1 86.56 70 THR A CA 1
ATOM 526 C C . THR A 1 70 ? 6.863 -10.898 -19.953 1 86.56 70 THR A C 1
ATOM 528 O O . THR A 1 70 ? 7.441 -10.297 -19.047 1 86.56 70 THR A O 1
ATOM 531 N N . PHE A 1 71 ? 5.719 -11.523 -19.781 1 85.62 71 PHE A N 1
ATOM 532 C CA . PHE A 1 71 ? 4.988 -11.414 -18.531 1 85.62 71 PHE A CA 1
ATOM 533 C C . PHE A 1 71 ? 5.379 -12.531 -17.578 1 85.62 71 PHE A C 1
ATOM 535 O O . PHE A 1 71 ? 5.559 -12.305 -16.375 1 85.62 71 PHE A O 1
ATOM 542 N N . THR A 1 72 ? 5.586 -13.711 -18.109 1 83.38 72 THR A N 1
ATOM 543 C CA . THR A 1 72 ? 5.898 -14.844 -17.25 1 83.38 72 THR A CA 1
ATOM 544 C C . THR A 1 72 ? 7.324 -14.75 -16.719 1 83.38 72 THR A C 1
ATOM 546 O O . THR A 1 72 ? 7.637 -15.281 -15.656 1 83.38 72 THR A O 1
ATOM 549 N N . GLY A 1 73 ? 8.148 -14.062 -17.422 1 86 73 GLY A N 1
ATOM 550 C CA . GLY A 1 73 ? 9.531 -13.906 -17 1 86 73 GLY A CA 1
ATOM 551 C C . GLY A 1 73 ? 9.727 -12.805 -15.969 1 86 73 GLY A C 1
ATOM 552 O O . GLY A 1 73 ? 10.766 -12.734 -15.32 1 86 73 GLY A O 1
ATOM 553 N N . TYR A 1 74 ? 8.797 -11.938 -15.859 1 90.62 74 TYR A N 1
ATOM 554 C CA . TYR A 1 74 ? 8.789 -10.859 -14.883 1 90.62 74 TYR A CA 1
ATOM 555 C C . TYR A 1 74 ? 7.473 -10.836 -14.109 1 90.62 74 TYR A C 1
ATOM 557 O O . TYR A 1 74 ? 6.543 -10.117 -14.477 1 90.62 74 TYR A O 1
ATOM 565 N N . PRO A 1 75 ? 7.453 -11.477 -13 1 90.56 75 PRO A N 1
ATOM 566 C CA . PRO A 1 75 ? 6.195 -11.672 -12.273 1 90.56 75 PRO A CA 1
ATOM 567 C C . PRO A 1 75 ? 5.723 -10.414 -11.562 1 90.56 75 PRO A C 1
ATOM 569 O O . PRO A 1 75 ? 4.641 -10.398 -10.969 1 90.56 75 PRO A O 1
ATOM 572 N N . ALA A 1 76 ? 6.445 -9.328 -11.688 1 94.38 76 ALA A N 1
ATOM 573 C CA . ALA A 1 76 ? 6.16 -8.195 -10.812 1 94.38 76 ALA A CA 1
ATOM 574 C C . ALA A 1 76 ? 5.387 -7.109 -11.555 1 94.38 76 ALA A C 1
ATOM 576 O O . ALA A 1 76 ? 5.309 -5.969 -11.094 1 94.38 76 ALA A O 1
ATOM 577 N N . PHE A 1 77 ? 4.762 -7.375 -12.656 1 95.69 77 PHE A N 1
ATOM 578 C CA . PHE A 1 77 ? 4.02 -6.371 -13.414 1 95.69 77 PHE A CA 1
ATOM 579 C C . PHE A 1 77 ? 2.836 -5.852 -12.609 1 95.69 77 PHE A C 1
ATOM 581 O O . PHE A 1 77 ? 2.488 -4.672 -12.703 1 95.69 77 PHE A O 1
ATOM 588 N N . SER A 1 78 ? 2.186 -6.793 -11.891 1 97.44 78 SER A N 1
ATOM 589 C CA . SER A 1 78 ? 1.085 -6.332 -11.055 1 97.44 78 SER A CA 1
ATOM 590 C C . SER A 1 78 ? 1.548 -5.258 -10.078 1 97.44 78 SER A C 1
ATOM 592 O O . SER A 1 78 ? 0.855 -4.258 -9.867 1 97.44 78 SER A O 1
ATOM 594 N N . ALA A 1 79 ? 2.738 -5.422 -9.508 1 98.12 79 ALA A N 1
ATOM 595 C CA . ALA A 1 79 ? 3.307 -4.438 -8.594 1 98.12 79 ALA A CA 1
ATOM 596 C C . ALA A 1 79 ? 3.602 -3.123 -9.312 1 98.12 79 ALA A C 1
ATOM 598 O O . ALA A 1 79 ? 3.305 -2.045 -8.789 1 98.12 79 ALA A O 1
ATOM 599 N N . VAL A 1 80 ? 4.141 -3.213 -10.484 1 97.62 80 VAL A N 1
ATOM 600 C CA . VAL A 1 80 ? 4.492 -2.027 -11.258 1 97.62 80 VAL A CA 1
ATOM 601 C C . VAL A 1 80 ? 3.227 -1.241 -11.602 1 97.62 80 VAL A C 1
ATOM 603 O O . VAL A 1 80 ? 3.193 -0.016 -11.461 1 97.62 80 VAL A O 1
ATOM 606 N N . PHE A 1 81 ? 2.193 -1.928 -12.008 1 97.94 81 PHE A N 1
ATOM 607 C CA . PHE A 1 81 ? 0.933 -1.271 -12.328 1 97.94 81 PHE A CA 1
ATOM 608 C C . PHE A 1 81 ? 0.295 -0.676 -11.078 1 97.94 81 PHE A C 1
ATOM 610 O O . PHE A 1 81 ? -0.277 0.415 -11.133 1 97.94 81 PHE A O 1
ATOM 617 N N . ALA A 1 82 ? 0.34 -1.396 -9.977 1 98.5 82 ALA A N 1
ATOM 618 C CA . ALA A 1 82 ? -0.183 -0.864 -8.727 1 98.5 82 ALA A CA 1
ATOM 619 C C . ALA A 1 82 ? 0.556 0.407 -8.32 1 98.5 82 ALA A C 1
ATOM 621 O O . ALA A 1 82 ? -0.064 1.381 -7.883 1 98.5 82 ALA A O 1
ATOM 622 N N . ILE A 1 83 ? 1.88 0.388 -8.469 1 98.62 83 ILE A N 1
ATOM 623 C CA . ILE A 1 83 ? 2.684 1.571 -8.18 1 98.62 83 ILE A CA 1
ATOM 624 C C . ILE A 1 83 ? 2.266 2.715 -9.102 1 98.62 83 ILE A C 1
ATOM 626 O O . ILE A 1 83 ? 2.182 3.867 -8.672 1 98.62 83 ILE A O 1
ATOM 630 N N . GLY A 1 84 ? 2.012 2.346 -10.375 1 98 84 GLY A N 1
ATOM 631 C CA . GLY A 1 84 ? 1.474 3.34 -11.289 1 98 84 GLY A CA 1
ATOM 632 C C . GLY A 1 84 ? 0.193 3.98 -10.789 1 98 84 GLY A C 1
ATOM 633 O O . GLY A 1 84 ? 0.018 5.195 -10.898 1 98 84 GLY A O 1
ATOM 634 N N . GLY A 1 85 ? -0.735 3.189 -10.242 1 97.88 85 GLY A N 1
ATOM 635 C CA . GLY A 1 85 ? -1.955 3.713 -9.648 1 97.88 85 GLY A CA 1
ATOM 636 C C . GLY A 1 85 ? -1.701 4.605 -8.445 1 97.88 85 GLY A C 1
ATOM 637 O O . GLY A 1 85 ? -2.344 5.645 -8.289 1 97.88 85 GLY A O 1
ATOM 638 N N . ILE A 1 86 ? -0.757 4.188 -7.598 1 98.19 86 ILE A N 1
ATOM 639 C CA . ILE A 1 86 ? -0.372 4.977 -6.43 1 98.19 86 ILE A CA 1
ATOM 640 C C . ILE A 1 86 ? 0.154 6.34 -6.875 1 98.19 86 ILE A C 1
ATOM 642 O O . ILE A 1 86 ? -0.297 7.375 -6.387 1 98.19 86 ILE A O 1
ATOM 646 N N . PHE A 1 87 ? 1.037 6.336 -7.863 1 97.88 87 PHE A N 1
ATOM 647 C CA . PHE A 1 87 ? 1.661 7.57 -8.328 1 97.88 87 PHE A CA 1
ATOM 648 C C . PHE A 1 87 ? 0.651 8.453 -9.055 1 97.88 87 PHE A C 1
ATOM 650 O O . PHE A 1 87 ? 0.707 9.68 -8.961 1 97.88 87 PHE A O 1
ATOM 657 N N . LEU A 1 88 ? -0.225 7.832 -9.766 1 96.19 88 LEU A N 1
ATOM 658 C CA . LEU A 1 88 ? -1.269 8.602 -10.438 1 96.19 88 LEU A CA 1
ATOM 659 C C . LEU A 1 88 ? -2.129 9.352 -9.422 1 96.19 88 LEU A C 1
ATOM 661 O O . LEU A 1 88 ? -2.381 10.547 -9.578 1 96.19 88 LEU A O 1
ATOM 665 N N . THR A 1 89 ? -2.549 8.672 -8.422 1 95.69 89 THR A N 1
ATOM 666 C CA . THR A 1 89 ? -3.361 9.281 -7.379 1 95.69 89 THR A CA 1
ATOM 667 C C . THR A 1 89 ? -2.58 10.375 -6.656 1 95.69 89 THR A C 1
ATOM 669 O O . THR A 1 89 ? -3.109 11.461 -6.406 1 95.69 89 THR A O 1
ATOM 672 N N . HIS A 1 90 ? -1.353 10.055 -6.352 1 96.06 90 HIS A N 1
ATOM 673 C CA . HIS A 1 90 ? -0.478 11.016 -5.688 1 96.06 90 HIS A CA 1
ATOM 674 C C . HIS A 1 90 ? -0.284 12.266 -6.539 1 96.06 90 HIS A C 1
ATOM 676 O O . HIS A 1 90 ? -0.336 13.391 -6.027 1 96.06 90 HIS A O 1
ATOM 682 N N . LEU A 1 91 ? -0.075 12.086 -7.832 1 95.19 91 LEU A N 1
ATOM 683 C CA . LEU A 1 91 ? 0.149 13.188 -8.766 1 95.19 91 LEU A CA 1
ATOM 684 C C . LEU A 1 91 ? -1.086 14.078 -8.859 1 95.19 91 LEU A C 1
ATOM 686 O O . LEU A 1 91 ? -0.978 15.305 -8.805 1 95.19 91 LEU A O 1
ATOM 690 N N . ILE A 1 92 ? -2.203 13.5 -8.945 1 93.5 92 ILE A N 1
ATOM 691 C CA . ILE A 1 92 ? -3.455 14.242 -9.023 1 93.5 92 ILE A CA 1
ATOM 692 C C . ILE A 1 92 ? -3.67 15.039 -7.738 1 93.5 92 ILE A C 1
ATOM 694 O O . ILE A 1 92 ? -4.078 16.203 -7.777 1 93.5 92 ILE A O 1
ATOM 698 N N . GLN A 1 93 ? -3.402 14.43 -6.676 1 90.44 93 GLN A N 1
ATOM 699 C CA . GLN A 1 93 ? -3.572 15.078 -5.379 1 90.44 93 GLN A CA 1
ATOM 700 C C . GLN A 1 93 ? -2.627 16.266 -5.23 1 90.44 93 GLN A C 1
ATOM 702 O O . GLN A 1 93 ? -3.021 17.312 -4.723 1 90.44 93 GLN A O 1
ATOM 707 N N . VAL A 1 94 ? -1.376 16.125 -5.688 1 90.19 94 VAL A N 1
ATOM 708 C CA . VAL A 1 94 ? -0.373 17.172 -5.566 1 90.19 94 VAL A CA 1
ATOM 709 C C . VAL A 1 94 ? -0.763 18.375 -6.445 1 90.19 94 VAL A C 1
ATOM 711 O O . VAL A 1 94 ? -0.742 19.516 -5.992 1 90.19 94 VAL A O 1
ATOM 714 N N . PHE A 1 95 ? -1.187 18.125 -7.598 1 87.75 95 PHE A N 1
ATOM 715 C CA . PHE A 1 95 ? -1.472 19.219 -8.523 1 87.75 95 PHE A CA 1
ATOM 716 C C . PHE A 1 95 ? -2.84 19.828 -8.242 1 87.75 95 PHE A C 1
ATOM 718 O O . PHE A 1 95 ? -3.021 21.031 -8.359 1 87.75 95 PHE A O 1
ATOM 725 N N . ALA A 1 96 ? -3.781 19.031 -7.895 1 85.19 96 ALA A N 1
ATOM 726 C CA . ALA A 1 96 ? -5.086 19.562 -7.512 1 85.19 96 ALA A CA 1
ATOM 727 C C . ALA A 1 96 ? -4.992 20.375 -6.219 1 85.19 96 ALA A C 1
ATOM 729 O O . ALA A 1 96 ? -5.645 21.406 -6.078 1 85.19 96 ALA A O 1
ATOM 730 N N . GLY A 1 97 ? -4.262 19.828 -5.309 1 78.5 97 GLY A N 1
ATOM 731 C CA . GLY A 1 97 ? -4.043 20.562 -4.074 1 78.5 97 GLY A CA 1
ATOM 732 C C . GLY A 1 97 ? -3.436 21.938 -4.297 1 78.5 97 GLY A C 1
ATOM 733 O O . GLY A 1 97 ? -3.854 22.906 -3.674 1 78.5 97 GLY A O 1
ATOM 734 N N . HIS A 1 98 ? -2.516 22.016 -5.215 1 80.31 98 HIS A N 1
ATOM 735 C CA . HIS A 1 98 ? -1.896 23.297 -5.559 1 80.31 98 HIS A CA 1
ATOM 736 C C . HIS A 1 98 ? -2.91 24.25 -6.18 1 80.31 98 HIS A C 1
ATOM 738 O O . HIS A 1 98 ? -2.912 25.438 -5.879 1 80.31 98 HIS A O 1
ATOM 744 N N . ALA A 1 99 ? -3.67 23.719 -7.004 1 79.94 99 ALA A N 1
ATOM 745 C CA . ALA A 1 99 ? -4.668 24.547 -7.676 1 79.94 99 ALA A CA 1
ATOM 746 C C . ALA A 1 99 ? -5.691 25.094 -6.684 1 79.94 99 ALA A C 1
ATOM 748 O O . ALA A 1 99 ? -6.086 26.266 -6.766 1 79.94 99 ALA A O 1
ATOM 749 N N . ILE A 1 100 ? -6.074 24.297 -5.805 1 77.81 100 ILE A N 1
ATOM 750 C CA . ILE A 1 100 ? -7.062 24.672 -4.797 1 77.81 100 ILE A CA 1
ATOM 751 C C . ILE A 1 100 ? -6.477 25.734 -3.875 1 77.81 100 ILE A C 1
ATOM 753 O O . ILE A 1 100 ? -7.137 26.734 -3.576 1 77.81 100 ILE A O 1
ATOM 757 N N . LYS A 1 101 ? -5.27 25.547 -3.506 1 77 101 LYS A N 1
ATOM 758 C CA . LYS A 1 101 ? -4.605 26.5 -2.613 1 77 101 LYS A CA 1
ATOM 759 C C . LYS A 1 101 ? -4.363 27.828 -3.311 1 77 101 LYS A C 1
ATOM 761 O O . LYS A 1 101 ? -4.523 28.891 -2.703 1 77 101 LYS A O 1
ATOM 766 N N . SER A 1 102 ? -3.996 27.812 -4.547 1 77.75 102 SER A N 1
ATOM 767 C CA . SER A 1 102 ? -3.754 29.031 -5.32 1 77.75 102 SER A CA 1
ATOM 768 C C . SER A 1 102 ? -5.039 29.828 -5.512 1 77.75 102 SER A C 1
ATOM 770 O O . SER A 1 102 ? -5.039 31.062 -5.395 1 77.75 102 SER A O 1
ATOM 772 N N . ARG A 1 103 ? -6.055 29.188 -5.73 1 74.81 103 ARG A N 1
ATOM 773 C CA . ARG A 1 103 ? -7.34 29.844 -5.926 1 74.81 103 ARG A CA 1
ATOM 774 C C . ARG A 1 103 ? -7.816 30.516 -4.637 1 74.81 103 ARG A C 1
ATOM 776 O O . ARG A 1 103 ? -8.398 31.594 -4.664 1 74.81 103 ARG A O 1
ATOM 783 N N . GLN A 1 104 ? -7.555 29.844 -3.588 1 72.69 104 GLN A N 1
ATOM 784 C CA . GLN A 1 104 ? -7.945 30.391 -2.295 1 72.69 104 GLN A CA 1
ATOM 785 C C . GLN A 1 104 ? -7.113 31.625 -1.946 1 72.69 104 GLN A C 1
ATOM 787 O O . GLN A 1 104 ? -7.633 32.594 -1.388 1 72.69 104 GLN A O 1
ATOM 792 N N . LYS A 1 105 ? -5.883 31.531 -2.229 1 72.25 105 LYS A N 1
ATOM 793 C CA . LYS A 1 105 ? -5.008 32.656 -1.995 1 72.25 105 LYS A CA 1
ATOM 794 C C . LYS A 1 105 ? -5.43 33.875 -2.844 1 72.25 105 LYS A C 1
ATOM 796 O O . LYS A 1 105 ? -5.438 35 -2.363 1 72.25 105 LYS A O 1
ATOM 801 N N . GLU A 1 106 ? -5.73 33.625 -3.971 1 71.81 106 GLU A N 1
ATOM 802 C CA . GLU A 1 106 ? -6.191 34.688 -4.867 1 71.81 106 GLU A CA 1
ATOM 803 C C . GLU A 1 106 ? -7.516 35.281 -4.391 1 71.81 106 GLU A C 1
ATOM 805 O O . GLU A 1 106 ? -7.711 36.5 -4.441 1 71.81 106 GLU A O 1
ATOM 810 N N . ALA A 1 107 ? -8.352 34.438 -3.85 1 69.94 107 ALA A N 1
ATOM 811 C CA . ALA A 1 107 ? -9.656 34.875 -3.365 1 69.94 107 ALA A CA 1
ATOM 812 C C . ALA A 1 107 ? -9.508 35.719 -2.096 1 69.94 107 ALA A C 1
ATOM 814 O O . ALA A 1 107 ? -10.203 36.719 -1.922 1 69.94 107 ALA A O 1
ATOM 815 N N . SER A 1 108 ? -8.625 35.25 -1.312 1 69.19 108 SER A N 1
ATOM 816 C CA . SER A 1 108 ? -8.367 36 -0.082 1 69.19 108 SER A CA 1
ATOM 817 C C . SER A 1 108 ? -7.75 37.344 -0.375 1 69.19 108 SER A C 1
ATOM 819 O O . SER A 1 108 ? -8.102 38.344 0.261 1 69.19 108 SER A O 1
ATOM 821 N N . MET A 1 109 ? -6.852 37.406 -1.345 1 70.12 109 MET A N 1
ATOM 822 C CA . MET A 1 109 ? -6.211 38.656 -1.73 1 70.12 109 MET A CA 1
ATOM 823 C C . MET A 1 109 ? -7.215 39.594 -2.387 1 70.12 109 MET A C 1
ATOM 825 O O . MET A 1 109 ? -7.152 40.812 -2.189 1 70.12 109 MET A O 1
ATOM 829 N N . SER A 1 110 ? -8.031 39.062 -3.146 1 68.94 110 SER A N 1
ATOM 830 C CA . SER A 1 110 ? -9.055 39.875 -3.803 1 68.94 110 SER A CA 1
ATOM 831 C C . SER A 1 110 ? -10.016 40.469 -2.787 1 68.94 110 SER A C 1
ATOM 833 O O . SER A 1 110 ? -10.438 41.625 -2.928 1 68.94 110 SER A O 1
ATOM 835 N N . LEU A 1 111 ? -10.336 39.719 -1.711 1 64.56 111 LEU A N 1
ATOM 836 C CA . LEU A 1 111 ? -11.211 40.219 -0.66 1 64.56 111 LEU A CA 1
ATOM 837 C C . LEU A 1 111 ? -10.523 41.344 0.124 1 64.56 111 LEU A C 1
ATOM 839 O O . LEU A 1 111 ? -11.164 42.344 0.491 1 64.56 111 LEU A O 1
ATOM 843 N N . ASP A 1 112 ? -9.273 41.188 0.402 1 59.38 112 ASP A N 1
ATOM 844 C CA . ASP A 1 112 ? -8.5 42.219 1.09 1 59.38 112 ASP A CA 1
ATOM 845 C C . ASP A 1 112 ? -8.406 43.5 0.246 1 59.38 112 ASP A C 1
ATOM 847 O O . ASP A 1 112 ? -8.5 44.594 0.774 1 59.38 112 ASP A O 1
ATOM 851 N N . LYS A 1 113 ? -8.273 43.469 -1.049 1 67.19 113 LYS A N 1
ATOM 852 C CA . LYS A 1 113 ? -8.203 44.625 -1.936 1 67.19 113 LYS A CA 1
ATOM 853 C C . LYS A 1 113 ? -9.547 45.344 -2.006 1 67.19 113 LYS A C 1
ATOM 855 O O . LYS A 1 113 ? -9.594 46.562 -2.027 1 67.19 113 LYS A O 1
ATOM 860 N N . THR A 1 114 ? -10.492 44.594 -2.07 1 60.28 114 THR A N 1
ATOM 861 C CA . THR A 1 114 ? -11.82 45.219 -2.119 1 60.28 114 THR A CA 1
ATOM 862 C C . THR A 1 114 ? -12.125 45.938 -0.815 1 60.28 114 THR A C 1
ATOM 864 O O . THR A 1 114 ? -12.711 47.031 -0.827 1 60.28 114 THR A O 1
ATOM 867 N N . ALA A 1 115 ? -11.609 45.406 0.322 1 59.66 115 ALA A N 1
ATOM 868 C CA . ALA A 1 115 ? -11.789 46.031 1.626 1 59.66 115 ALA A CA 1
ATOM 869 C C . ALA A 1 115 ? -10.953 47.312 1.742 1 59.66 115 ALA A C 1
ATOM 871 O O . ALA A 1 115 ? -11.422 48.312 2.264 1 59.66 115 ALA A O 1
ATOM 872 N N . ILE A 1 116 ? -9.812 47.25 1.195 1 58.72 116 ILE A N 1
ATOM 873 C CA . ILE A 1 116 ? -8.945 48.438 1.216 1 58.72 116 ILE A CA 1
ATOM 874 C C . ILE A 1 116 ? -9.516 49.5 0.306 1 58.72 116 ILE A C 1
ATOM 876 O O . ILE A 1 116 ? -9.523 50.688 0.667 1 58.72 116 ILE A O 1
ATOM 880 N N . THR A 1 117 ? -9.914 49.094 -0.862 1 57.06 117 THR A N 1
ATOM 881 C CA . THR A 1 117 ? -10.469 50.094 -1.771 1 57.06 117 THR A CA 1
ATOM 882 C C . THR A 1 117 ? -11.758 50.656 -1.204 1 57.06 117 THR A C 1
ATOM 884 O O . THR A 1 117 ? -12.023 51.875 -1.37 1 57.06 117 THR A O 1
ATOM 887 N N . ALA A 1 118 ? -12.453 49.938 -0.488 1 53.53 118 ALA A N 1
ATOM 888 C CA . ALA A 1 118 ? -13.68 50.438 0.128 1 53.53 118 ALA A CA 1
ATOM 889 C C . ALA A 1 118 ? -13.367 51.312 1.332 1 53.53 118 ALA A C 1
ATOM 891 O O . ALA A 1 118 ? -14.055 52.312 1.578 1 53.53 118 ALA A O 1
ATOM 892 N N . ALA A 1 119 ? -12.266 51 1.946 1 51.81 119 ALA A N 1
ATOM 893 C CA . ALA A 1 119 ? -11.852 51.812 3.09 1 51.81 119 ALA A CA 1
ATOM 894 C C . ALA A 1 119 ? -11.305 53.156 2.639 1 51.81 119 ALA A C 1
ATOM 896 O O . ALA A 1 119 ? -11.242 54.125 3.428 1 51.81 119 ALA A O 1
ATOM 897 N N . GLY A 1 120 ? -10.797 53.25 1.415 1 47.38 120 GLY A N 1
ATOM 898 C CA . GLY A 1 120 ? -10.383 54.562 0.974 1 47.38 120 GLY A CA 1
ATOM 899 C C . GLY A 1 120 ? -11.516 55.562 0.961 1 47.38 120 GLY A C 1
ATOM 900 O O . GLY A 1 120 ? -11.297 56.781 0.744 1 47.38 120 GLY A O 1
ATOM 901 N N . GLN A 1 121 ? -12.719 55.188 0.622 1 42.56 121 GLN A N 1
ATOM 902 C CA . GLN A 1 121 ? -13.727 56.25 0.623 1 42.56 121 GLN A CA 1
ATOM 903 C C . GLN A 1 121 ? -14.102 56.625 2.047 1 42.56 121 GLN A C 1
ATOM 905 O O . GLN A 1 121 ? -14.656 57.719 2.27 1 42.56 121 GLN A O 1
ATOM 910 N N . VAL A 1 122 ? -14.516 55.781 2.957 1 39.81 122 VAL A N 1
ATOM 911 C CA . VAL A 1 122 ? -15.055 56.281 4.223 1 39.81 122 VAL A CA 1
ATOM 912 C C . VAL A 1 122 ? -13.906 56.531 5.199 1 39.81 122 VAL A C 1
ATOM 914 O O . VAL A 1 122 ? -13.031 55.688 5.391 1 39.81 122 VAL A O 1
ATOM 917 N N . THR A 1 123 ? -13.508 57.969 5.449 1 35.97 123 THR A N 1
ATOM 918 C CA . THR A 1 123 ? -12.555 58.625 6.348 1 35.97 123 THR A CA 1
ATOM 919 C C . THR A 1 123 ? -12.68 58.094 7.762 1 35.97 123 THR A C 1
ATOM 921 O O . THR A 1 123 ? -11.977 58.531 8.672 1 35.97 123 THR A O 1
ATOM 924 N N . THR A 1 124 ? -13.961 57.812 8.211 1 35.34 124 THR A N 1
ATOM 925 C CA . THR A 1 124 ? -13.992 57.75 9.672 1 35.34 124 THR A CA 1
ATOM 926 C C . THR A 1 124 ? -13.141 56.594 10.18 1 35.34 124 THR A C 1
ATOM 928 O O . THR A 1 124 ? -13.148 55.5 9.602 1 35.34 124 THR A O 1
ATOM 931 N N . PRO A 1 125 ? -12.055 56.875 11.016 1 36.53 125 PRO A N 1
ATOM 932 C CA . PRO A 1 125 ? -11.039 56 11.609 1 36.53 125 PRO A CA 1
ATOM 933 C C . PRO A 1 125 ? -11.633 54.781 12.281 1 36.53 125 PRO A C 1
ATOM 935 O O . PRO A 1 125 ? -10.953 54.094 13.055 1 36.53 125 PRO A O 1
ATOM 938 N N . SER A 1 126 ? -12.969 54.531 12.195 1 33.28 126 SER A N 1
ATOM 939 C CA . SER A 1 126 ? -13.242 53.469 13.172 1 33.28 126 SER A CA 1
ATOM 940 C C . SER A 1 126 ? -12.422 52.219 12.875 1 33.28 126 SER A C 1
ATOM 942 O O . SER A 1 126 ? -12.5 51.656 11.781 1 33.28 126 SER A O 1
ATOM 944 N N . SER A 1 127 ? -11.203 52.094 13.445 1 33.78 127 SER A N 1
ATOM 945 C CA . SER A 1 127 ? -10.18 51.062 13.531 1 33.78 127 SER A CA 1
ATOM 946 C C . SER A 1 127 ? -10.789 49.688 13.766 1 33.78 127 SER A C 1
ATOM 948 O O . SER A 1 127 ? -10.07 48.688 13.844 1 33.78 127 SER A O 1
ATOM 950 N N . ASP A 1 128 ? -12.016 49.656 14.344 1 32.59 128 ASP A N 1
ATOM 951 C CA . ASP A 1 128 ? -12.266 48.312 14.875 1 32.59 128 ASP A CA 1
ATOM 952 C C . ASP A 1 128 ? -12.438 47.281 13.742 1 32.59 128 ASP A C 1
ATOM 954 O O . ASP A 1 128 ? -13.57 46.969 13.375 1 32.59 128 ASP A O 1
ATOM 958 N N . LEU A 1 129 ? -11.953 47.562 12.578 1 34.94 129 LEU A N 1
ATOM 959 C CA . LEU A 1 129 ? -12.148 46.438 11.664 1 34.94 129 LEU A CA 1
ATOM 960 C C . LEU A 1 129 ? -11.625 45.125 12.273 1 34.94 129 LEU A C 1
ATOM 962 O O . LEU A 1 129 ? -10.422 45.031 12.547 1 34.94 129 LEU A O 1
ATOM 966 N N . THR A 1 130 ? -12.438 44.469 13.078 1 31.34 130 THR A N 1
ATOM 967 C CA . THR A 1 130 ? -12.234 43.094 13.484 1 31.34 130 THR A CA 1
ATOM 968 C C . THR A 1 130 ? -11.727 42.25 12.32 1 31.34 130 THR A C 1
ATOM 970 O O . THR A 1 130 ? -12.367 42.188 11.266 1 31.34 130 THR A O 1
ATOM 973 N N . HIS A 1 131 ? -10.453 42.25 11.961 1 34.66 131 HIS A N 1
ATOM 974 C CA . HIS A 1 131 ? -9.805 41.156 11.25 1 34.66 131 HIS A CA 1
ATOM 975 C C . HIS A 1 131 ? -10.445 39.844 11.594 1 34.66 131 HIS A C 1
ATOM 977 O O . HIS A 1 131 ? -10.133 39.219 12.625 1 34.66 131 HIS A O 1
ATOM 983 N N . HIS A 1 132 ? -11.695 39.688 11.531 1 32.84 132 HIS A N 1
ATOM 984 C CA . HIS A 1 132 ? -12.281 38.344 11.711 1 32.84 132 HIS A CA 1
ATOM 985 C C . HIS A 1 132 ? -11.438 37.281 11.039 1 32.84 132 HIS A C 1
ATOM 987 O O . HIS A 1 132 ? -10.68 37.562 10.109 1 32.84 132 HIS A O 1
ATOM 993 N N . GLU A 1 133 ? -11.477 35.938 11.594 1 36.03 133 GLU A N 1
ATOM 994 C CA . GLU A 1 133 ? -10.984 34.562 11.469 1 36.03 133 GLU A CA 1
ATOM 995 C C . GLU A 1 133 ? -11.164 34.031 10.047 1 36.03 133 GLU A C 1
ATOM 997 O O . GLU A 1 133 ? -12.125 33.312 9.758 1 36.03 133 GLU A O 1
ATOM 1002 N N . GLY A 1 134 ? -11.125 34.781 9.055 1 37.66 134 GLY A N 1
ATOM 1003 C CA . GLY A 1 134 ? -11.062 34.219 7.707 1 37.66 134 GLY A CA 1
ATOM 1004 C C . GLY A 1 134 ? -10.125 33.031 7.582 1 37.66 134 GLY A C 1
ATOM 1005 O O . GLY A 1 134 ? -10.125 32.344 6.559 1 37.66 134 GLY A O 1
ATOM 1006 N N . HIS A 1 135 ? -9.07 32.938 8.305 1 41.81 135 HIS A N 1
ATOM 1007 C CA . HIS A 1 135 ? -8.102 31.844 8.203 1 41.81 135 HIS A CA 1
ATOM 1008 C C . HIS A 1 135 ? -8.758 30.5 8.492 1 41.81 135 HIS A C 1
ATOM 1010 O O . HIS A 1 135 ? -8.312 29.469 7.992 1 41.81 135 HIS A O 1
ATOM 1016 N N . THR A 1 136 ? -9.836 30.484 9.359 1 44.72 136 THR A N 1
ATOM 1017 C CA . THR A 1 136 ? -10.461 29.219 9.719 1 44.72 136 THR A CA 1
ATOM 1018 C C . THR A 1 136 ? -11.367 28.719 8.602 1 44.72 136 THR A C 1
ATOM 1020 O O . THR A 1 136 ? -11.453 27.516 8.352 1 44.72 136 THR A O 1
ATOM 1023 N N . HIS A 1 137 ? -12.039 29.656 7.785 1 47.97 137 HIS A N 1
ATOM 1024 C CA . HIS A 1 137 ? -12.969 29.234 6.742 1 47.97 137 HIS A CA 1
ATOM 1025 C C . HIS A 1 137 ? -12.227 28.703 5.52 1 47.97 137 HIS A C 1
ATOM 1027 O O . HIS A 1 137 ? -12.688 27.766 4.875 1 47.97 137 HIS A O 1
ATOM 1033 N N . GLY A 1 138 ? -11.164 29.344 5.23 1 45.97 138 GLY A N 1
ATOM 1034 C CA . GLY A 1 138 ? -10.375 28.906 4.09 1 45.97 138 GLY A CA 1
ATOM 1035 C C . GLY A 1 138 ? -9.766 27.516 4.277 1 45.97 138 GLY A C 1
ATOM 1036 O O . GLY A 1 138 ? -9.781 26.703 3.355 1 45.97 138 GLY A O 1
ATOM 1037 N N . GLY A 1 139 ? -9.273 27.266 5.465 1 53.38 139 GLY A N 1
ATOM 1038 C CA . GLY A 1 139 ? -8.695 25.969 5.793 1 53.38 139 GLY A CA 1
ATOM 1039 C C . GLY A 1 139 ? -9.703 24.844 5.723 1 53.38 139 GLY A C 1
ATOM 1040 O O . GLY A 1 139 ? -9.406 23.766 5.18 1 53.38 139 GLY A O 1
ATOM 1041 N N . ALA A 1 140 ? -10.883 25.234 6.145 1 60.66 140 ALA A N 1
ATOM 1042 C CA . ALA A 1 140 ? -11.953 24.234 6.141 1 60.66 140 ALA A CA 1
ATOM 1043 C C . ALA A 1 140 ? -12.422 23.938 4.719 1 60.66 140 ALA A C 1
ATOM 1045 O O . ALA A 1 140 ? -12.664 22.781 4.371 1 60.66 140 ALA A O 1
ATOM 1046 N N . LEU A 1 141 ? -12.539 24.969 3.938 1 60.97 141 LEU A N 1
ATOM 1047 C CA . LEU A 1 141 ? -12.961 24.797 2.551 1 60.97 141 LEU A CA 1
ATOM 1048 C C . LEU A 1 141 ? -11.922 24.016 1.761 1 60.97 141 LEU A C 1
ATOM 1050 O O . LEU A 1 141 ? -12.273 23.156 0.944 1 60.97 141 LEU A O 1
ATOM 1054 N N . MET A 1 142 ? -10.703 24.281 2.031 1 66.25 142 MET A N 1
ATOM 1055 C CA . MET A 1 142 ? -9.609 23.578 1.366 1 66.25 142 MET A CA 1
ATOM 1056 C C . MET A 1 142 ? -9.625 22.094 1.731 1 66.25 142 MET A C 1
ATOM 1058 O O . MET A 1 142 ? -9.453 21.234 0.865 1 66.25 142 MET A O 1
ATOM 1062 N N . HIS A 1 143 ? -9.914 21.875 2.889 1 75.31 143 HIS A N 1
ATOM 1063 C CA . HIS A 1 143 ? -9.969 20.5 3.363 1 75.31 143 HIS A CA 1
ATOM 1064 C C . HIS A 1 143 ? -11.125 19.75 2.727 1 75.31 143 HIS A C 1
ATOM 1066 O O . HIS A 1 143 ? -10.977 18.594 2.33 1 75.31 143 HIS A O 1
ATOM 1072 N N . ALA A 1 144 ? -12.172 20.516 2.453 1 79.5 144 ALA A N 1
ATOM 1073 C CA . ALA A 1 144 ? -13.352 19.891 1.861 1 79.5 144 ALA A CA 1
ATOM 1074 C C . ALA A 1 144 ? -13.102 19.531 0.402 1 79.5 144 ALA A C 1
ATOM 1076 O O . ALA A 1 144 ? -13.469 18.438 -0.039 1 79.5 144 ALA A O 1
ATOM 1077 N N . GLN A 1 145 ? -12.516 20.375 -0.353 1 83.94 145 GLN A N 1
ATOM 1078 C CA . GLN A 1 145 ? -12.242 20.125 -1.765 1 83.94 145 GLN A CA 1
ATOM 1079 C C . GLN A 1 145 ? -11.258 18.969 -1.937 1 83.94 145 GLN A C 1
ATOM 1081 O O . GLN A 1 145 ? -11.383 18.172 -2.871 1 83.94 145 GLN A O 1
ATOM 1086 N N . GLU A 1 146 ? -10.344 18.906 -1.048 1 84.56 146 GLU A N 1
ATOM 1087 C CA . GLU A 1 146 ? -9.375 17.812 -1.093 1 84.56 146 GLU A CA 1
ATOM 1088 C C . GLU A 1 146 ? -10.047 16.469 -0.812 1 84.56 146 GLU A C 1
ATOM 1090 O O . GLU A 1 146 ? -9.75 15.469 -1.467 1 84.56 146 GLU A O 1
ATOM 1095 N N . MET A 1 147 ? -10.945 16.5 0.056 1 85.44 147 MET A N 1
ATOM 1096 C CA . MET A 1 147 ? -11.68 15.289 0.388 1 85.44 147 MET A CA 1
ATOM 1097 C C . MET A 1 147 ? -12.578 14.859 -0.768 1 85.44 147 MET A C 1
ATOM 1099 O O . MET A 1 147 ? -12.734 13.664 -1.03 1 85.44 147 MET A O 1
ATOM 1103 N N . GLN A 1 148 ? -13.141 15.812 -1.387 1 88.56 148 GLN A N 1
ATOM 1104 C CA . GLN A 1 148 ? -13.992 15.508 -2.529 1 88.56 148 GLN A CA 1
ATOM 1105 C C . GLN A 1 148 ? -13.195 14.875 -3.662 1 88.56 148 GLN A C 1
ATOM 1107 O O . GLN A 1 148 ? -13.648 13.922 -4.301 1 88.56 148 GLN A O 1
ATOM 1112 N N . LEU A 1 149 ? -12.047 15.414 -3.893 1 87.69 149 LEU A N 1
ATOM 1113 C CA . LEU A 1 149 ? -11.164 14.844 -4.91 1 87.69 149 LEU A CA 1
ATOM 1114 C C . LEU A 1 149 ? -10.82 13.391 -4.578 1 87.69 149 LEU A C 1
ATOM 1116 O O . LEU A 1 149 ? -10.797 12.539 -5.465 1 87.69 149 LEU A O 1
ATOM 1120 N N . MET A 1 150 ? -10.523 13.133 -3.354 1 89.06 150 MET A N 1
ATOM 1121 C CA . MET A 1 150 ? -10.211 11.781 -2.904 1 89.06 150 MET A CA 1
ATOM 1122 C C . MET A 1 150 ? -11.367 10.828 -3.189 1 89.06 150 MET A C 1
ATOM 1124 O O . MET A 1 150 ? -11.148 9.695 -3.615 1 89.06 150 MET A O 1
ATOM 1128 N N . VAL A 1 151 ? -12.531 11.305 -3.012 1 91.38 151 VAL A N 1
ATOM 1129 C CA . VAL A 1 151 ? -13.719 10.484 -3.223 1 91.38 151 VAL A CA 1
ATOM 1130 C C . VAL A 1 151 ? -13.844 10.125 -4.703 1 91.38 151 VAL A C 1
ATOM 1132 O O . VAL A 1 151 ? -14.188 8.992 -5.047 1 91.38 151 VAL A O 1
ATOM 1135 N N . TYR A 1 152 ? -13.523 11.062 -5.523 1 90.88 152 TYR A N 1
ATOM 1136 C CA . TYR A 1 152 ? -13.578 10.805 -6.957 1 90.88 152 TYR A CA 1
ATOM 1137 C C . TYR A 1 152 ? -12.555 9.742 -7.355 1 90.88 152 TYR A C 1
ATOM 1139 O O . TYR A 1 152 ? -12.852 8.852 -8.156 1 90.88 152 TYR A O 1
ATOM 1147 N N . LEU A 1 153 ? -11.406 9.906 -6.789 1 90.88 153 LEU A N 1
ATOM 1148 C CA . LEU A 1 153 ? -10.359 8.945 -7.113 1 90.88 153 LEU A CA 1
ATOM 1149 C C . LEU A 1 153 ? -10.695 7.562 -6.574 1 90.88 153 LEU A C 1
ATOM 1151 O O . LEU A 1 153 ? -10.477 6.555 -7.246 1 90.88 153 LEU A O 1
ATOM 1155 N N . LEU A 1 154 ? -11.203 7.555 -5.387 1 92.06 154 LEU A N 1
ATOM 1156 C CA . LEU A 1 154 ? -11.633 6.297 -4.781 1 92.06 154 LEU A CA 1
ATOM 1157 C C . LEU A 1 154 ? -12.711 5.629 -5.629 1 92.06 154 LEU A C 1
ATOM 1159 O O . LEU A 1 154 ? -12.656 4.418 -5.863 1 92.06 154 LEU A O 1
ATOM 1163 N N . GLU A 1 155 ? -13.617 6.422 -6.109 1 92.81 155 GLU A N 1
ATOM 1164 C CA . GLU A 1 155 ? -14.711 5.922 -6.941 1 92.81 155 GLU A CA 1
ATOM 1165 C C . GLU A 1 155 ? -14.18 5.348 -8.258 1 92.81 155 GLU A C 1
ATOM 1167 O O . GLU A 1 155 ? -14.68 4.332 -8.742 1 92.81 155 GLU A O 1
ATOM 1172 N N . LEU A 1 156 ? -13.25 5.984 -8.789 1 90.81 156 LEU A N 1
ATOM 1173 C CA . LEU A 1 156 ? -12.664 5.5 -10.039 1 90.81 156 LEU A CA 1
ATOM 1174 C C . LEU A 1 156 ? -12.047 4.117 -9.852 1 90.81 156 LEU A C 1
ATOM 1176 O O . LEU A 1 156 ? -12.219 3.236 -10.695 1 90.81 156 LEU A O 1
ATOM 1180 N N . GLY A 1 157 ? -11.289 3.979 -8.805 1 92.75 157 GLY A N 1
ATOM 1181 C CA . GLY A 1 157 ? -10.68 2.688 -8.516 1 92.75 157 GLY A CA 1
ATOM 1182 C C . GLY A 1 157 ? -11.703 1.589 -8.281 1 92.75 157 GLY A C 1
ATOM 1183 O O . GLY A 1 157 ? -11.594 0.502 -8.859 1 92.75 157 GLY A O 1
ATOM 1184 N N . ILE A 1 158 ? -12.688 1.899 -7.504 1 94 158 ILE A N 1
ATOM 1185 C CA . ILE A 1 158 ? -13.703 0.921 -7.125 1 94 158 ILE A CA 1
ATOM 1186 C C . ILE A 1 158 ? -14.562 0.577 -8.336 1 94 158 ILE A C 1
ATOM 1188 O O . ILE A 1 158 ? -14.875 -0.593 -8.578 1 94 158 ILE A O 1
ATOM 1192 N N . ALA A 1 159 ? -14.969 1.589 -9.094 1 92.06 159 ALA A N 1
ATOM 1193 C CA . ALA A 1 159 ? -15.82 1.387 -10.266 1 92.06 159 ALA A CA 1
ATOM 1194 C C . ALA A 1 159 ? -15.133 0.498 -11.297 1 92.06 159 ALA A C 1
ATOM 1196 O O . ALA A 1 159 ? -15.758 -0.402 -11.859 1 92.06 159 ALA A O 1
ATOM 1197 N N . SER A 1 160 ? -13.891 0.775 -11.547 1 91.81 160 SER A N 1
ATOM 1198 C CA . SER A 1 160 ? -13.141 -0.034 -12.508 1 91.81 160 SER A CA 1
ATOM 1199 C C . SER A 1 160 ? -13.117 -1.5 -12.086 1 91.81 160 SER A C 1
ATOM 1201 O O . SER A 1 160 ? -13.391 -2.389 -12.898 1 91.81 160 SER A O 1
ATOM 1203 N N . HIS A 1 161 ? -12.844 -1.723 -10.906 1 92.69 161 HIS A N 1
ATOM 1204 C CA . HIS A 1 161 ? -12.805 -3.078 -10.367 1 92.69 161 HIS A CA 1
ATOM 1205 C C . HIS A 1 161 ? -14.172 -3.734 -10.43 1 92.69 161 HIS A C 1
ATOM 1207 O O . HIS A 1 161 ? -14.289 -4.91 -10.789 1 92.69 161 HIS A O 1
ATOM 1213 N N . SER A 1 162 ? -15.211 -2.945 -10.117 1 95.44 162 SER A N 1
ATOM 1214 C CA . SER A 1 162 ? -16.578 -3.463 -10.086 1 95.44 162 SER A CA 1
ATOM 1215 C C . SER A 1 162 ? -17.031 -3.9 -11.469 1 95.44 162 SER A C 1
ATOM 1217 O O . SER A 1 162 ? -17.75 -4.898 -11.609 1 95.44 162 SER A O 1
ATOM 1219 N N . ILE A 1 163 ? -16.625 -3.203 -12.43 1 94.69 163 ILE A N 1
ATOM 1220 C CA . ILE A 1 163 ? -16.984 -3.578 -13.797 1 94.69 163 ILE A CA 1
ATOM 1221 C C . ILE A 1 163 ? -16.344 -4.914 -14.148 1 94.69 163 ILE A C 1
ATOM 1223 O O . ILE A 1 163 ? -17 -5.805 -14.695 1 94.69 163 ILE A O 1
ATOM 1227 N N . ILE A 1 164 ? -15.125 -5.082 -13.82 1 92.44 164 ILE A N 1
ATOM 1228 C CA . ILE A 1 164 ? -14.367 -6.277 -14.172 1 92.44 164 ILE A CA 1
ATOM 1229 C C . ILE A 1 164 ? -14.969 -7.492 -13.477 1 92.44 164 ILE A C 1
ATOM 1231 O O . ILE A 1 164 ? -15.188 -8.531 -14.102 1 92.44 164 ILE A O 1
ATOM 1235 N N . ILE A 1 165 ? -15.227 -7.375 -12.203 1 93.5 165 ILE A N 1
ATOM 1236 C CA . ILE A 1 165 ? -15.766 -8.508 -11.469 1 93.5 165 ILE A CA 1
ATOM 1237 C C . ILE A 1 165 ? -17.188 -8.812 -11.945 1 93.5 165 ILE A C 1
ATOM 1239 O O . ILE A 1 165 ? -17.625 -9.961 -11.922 1 93.5 165 ILE A O 1
ATOM 1243 N N . GLY A 1 166 ? -17.922 -7.812 -12.344 1 95.5 166 GLY A N 1
ATOM 1244 C CA . GLY A 1 166 ? -19.203 -8.023 -12.969 1 95.5 166 GLY A CA 1
ATOM 1245 C C . GLY A 1 166 ? -19.125 -8.836 -14.25 1 95.5 166 GLY A C 1
ATOM 1246 O O . GLY A 1 166 ? -19.938 -9.75 -14.461 1 95.5 166 GLY A O 1
ATOM 1247 N N . ILE A 1 167 ? -18.219 -8.523 -15.086 1 93.94 167 ILE A N 1
ATOM 1248 C CA . ILE A 1 167 ? -18 -9.281 -16.312 1 93.94 167 ILE A CA 1
ATOM 1249 C C . ILE A 1 167 ? -17.719 -10.742 -15.977 1 93.94 167 ILE A C 1
ATOM 1251 O O . ILE A 1 167 ? -18.297 -11.648 -16.594 1 93.94 167 ILE A O 1
ATOM 1255 N N . THR A 1 168 ? -16.891 -10.914 -15.008 1 91.75 168 THR A N 1
ATOM 1256 C CA . THR A 1 168 ? -16.547 -12.266 -14.586 1 91.75 168 THR A CA 1
ATOM 1257 C C . THR A 1 168 ? -17.797 -13.031 -14.141 1 91.75 168 THR A C 1
ATOM 1259 O O . THR A 1 168 ? -17.984 -14.188 -14.508 1 91.75 168 THR A O 1
ATOM 1262 N N . LEU A 1 169 ? -18.609 -12.414 -13.383 1 93.88 169 LEU A N 1
ATOM 1263 C CA . LEU A 1 169 ? -19.828 -13.047 -12.906 1 93.88 169 LEU A CA 1
ATOM 1264 C C . LEU A 1 169 ? -20.781 -13.336 -14.07 1 93.88 169 LEU A C 1
ATOM 1266 O O . LEU A 1 169 ? -21.484 -14.344 -14.055 1 93.88 169 LEU A O 1
ATOM 1270 N N . GLY A 1 170 ? -20.797 -12.531 -15.008 1 94.75 170 GLY A N 1
ATOM 1271 C CA . GLY A 1 170 ? -21.656 -12.719 -16.172 1 94.75 170 GLY A CA 1
ATOM 1272 C C . GLY A 1 170 ? -21.234 -13.898 -17.031 1 94.75 170 GLY A C 1
ATOM 1273 O O . GLY A 1 170 ? -22.062 -14.477 -17.734 1 94.75 170 GLY A O 1
ATOM 1274 N N . ILE A 1 171 ? -20.047 -14.25 -16.969 1 92.44 171 ILE A N 1
ATOM 1275 C CA . ILE A 1 171 ? -19.5 -15.266 -17.859 1 92.44 171 ILE A CA 1
ATOM 1276 C C . ILE A 1 171 ? -19.438 -16.609 -17.141 1 92.44 171 ILE A C 1
ATOM 1278 O O . ILE A 1 171 ? -19.562 -17.672 -17.766 1 92.44 171 ILE A O 1
ATOM 1282 N N . VAL A 1 172 ? -19.172 -16.562 -15.844 1 90.69 172 VAL A N 1
ATOM 1283 C CA . VAL A 1 172 ? -18.875 -17.781 -15.078 1 90.69 172 VAL A CA 1
ATOM 1284 C C . VAL A 1 172 ? -20.078 -18.703 -15.055 1 90.69 172 VAL A C 1
ATOM 1286 O O . VAL A 1 172 ? -21.219 -18.234 -14.984 1 90.69 172 VAL A O 1
ATOM 1289 N N . THR A 1 173 ? -19.812 -20.062 -15.125 1 89.62 173 THR A N 1
ATOM 1290 C CA . THR A 1 173 ? -20.891 -21.047 -15.117 1 89.62 173 THR A CA 1
ATOM 1291 C C . THR A 1 173 ? -20.797 -21.953 -13.891 1 89.62 173 THR A C 1
ATOM 1293 O O . THR A 1 173 ? -21.625 -21.875 -12.984 1 89.62 173 THR A O 1
ATOM 1296 N N . ASP A 1 174 ? -19.75 -22.703 -13.656 1 87.75 174 ASP A N 1
ATOM 1297 C CA . ASP A 1 174 ? -19.609 -23.719 -12.625 1 87.75 174 ASP A CA 1
ATOM 1298 C C . ASP A 1 174 ? -19.625 -23.094 -11.227 1 87.75 174 ASP A C 1
ATOM 1300 O O . ASP A 1 174 ? -20.281 -23.625 -10.32 1 87.75 174 ASP A O 1
ATOM 1304 N N . GLU A 1 175 ? -19 -22.047 -10.961 1 88.81 175 GLU A N 1
ATOM 1305 C CA . GLU A 1 175 ? -18.906 -21.453 -9.633 1 88.81 175 GLU A CA 1
ATOM 1306 C C . GLU A 1 175 ? -19.766 -20.188 -9.531 1 88.81 175 GLU A C 1
ATOM 1308 O O . GLU A 1 175 ? -19.484 -19.312 -8.711 1 88.81 175 GLU A O 1
ATOM 1313 N N . PHE A 1 176 ? -20.859 -20.203 -10.219 1 92.69 176 PHE A N 1
ATOM 1314 C CA . PHE A 1 176 ? -21.672 -19.016 -10.328 1 92.69 176 PHE A CA 1
ATOM 1315 C C . PHE A 1 176 ? -22.328 -18.688 -8.992 1 92.69 176 PHE A C 1
ATOM 1317 O O . PHE A 1 176 ? -22.219 -17.562 -8.5 1 92.69 176 PHE A O 1
ATOM 1324 N N . LYS A 1 177 ? -22.984 -19.688 -8.391 1 93.31 177 LYS A N 1
ATOM 1325 C CA . LYS A 1 177 ? -23.734 -19.453 -7.16 1 93.31 177 LYS A CA 1
ATOM 1326 C C . LYS A 1 177 ? -22.812 -19.016 -6.031 1 93.31 177 LYS A C 1
ATOM 1328 O O . LYS A 1 177 ? -23.125 -18.078 -5.297 1 93.31 177 LYS A O 1
ATOM 1333 N N . THR A 1 178 ? -21.734 -19.641 -5.898 1 92.19 178 THR A N 1
ATOM 1334 C CA . THR A 1 178 ? -20.766 -19.297 -4.859 1 92.19 178 THR A CA 1
ATOM 1335 C C . THR A 1 178 ? -20.234 -17.891 -5.078 1 92.19 178 THR A C 1
ATOM 1337 O O . THR A 1 178 ? -20.141 -17.094 -4.133 1 92.19 178 THR A O 1
ATOM 1340 N N . LEU A 1 179 ? -19.938 -17.609 -6.312 1 93.12 179 LEU A N 1
ATOM 1341 C CA . LEU A 1 179 ? -19.422 -16.281 -6.645 1 93.12 179 LEU A CA 1
ATOM 1342 C C . LEU A 1 179 ? -20.484 -15.211 -6.43 1 93.12 179 LEU A C 1
ATOM 1344 O O . LEU A 1 179 ? -20.188 -14.125 -5.922 1 93.12 179 LEU A O 1
ATOM 1348 N N . LEU A 1 180 ? -21.672 -15.539 -6.777 1 94.94 180 LEU A N 1
ATOM 1349 C CA . LEU A 1 180 ? -22.766 -14.586 -6.602 1 94.94 180 LEU A CA 1
ATOM 1350 C C . LEU A 1 180 ? -22.953 -14.234 -5.133 1 94.94 180 LEU A C 1
ATOM 1352 O O . LEU A 1 180 ? -23.047 -13.062 -4.777 1 94.94 180 LEU A O 1
ATOM 1356 N N . ILE A 1 181 ? -22.953 -15.18 -4.316 1 94.25 181 ILE A N 1
ATOM 1357 C CA . ILE A 1 181 ? -23.141 -14.953 -2.887 1 94.25 181 ILE A CA 1
ATOM 1358 C C . ILE A 1 181 ? -22 -14.117 -2.338 1 94.25 181 ILE A C 1
ATOM 1360 O O . ILE A 1 181 ? -22.219 -13.141 -1.616 1 94.25 181 ILE A O 1
ATOM 1364 N N . ALA A 1 182 ? -20.828 -14.5 -2.674 1 93.25 182 ALA A N 1
ATOM 1365 C CA . ALA A 1 182 ? -19.641 -13.758 -2.227 1 93.25 182 ALA A CA 1
ATOM 1366 C C . ALA A 1 182 ? -19.703 -12.305 -2.686 1 93.25 182 ALA A C 1
ATOM 1368 O O . ALA A 1 182 ? -19.391 -11.391 -1.92 1 93.25 182 ALA A O 1
ATOM 1369 N N . LEU A 1 183 ? -20.141 -12.117 -3.885 1 95.19 183 LEU A N 1
ATOM 1370 C CA . LEU A 1 183 ? -20.188 -10.781 -4.461 1 95.19 183 LEU A CA 1
ATOM 1371 C C . LEU A 1 183 ? -21.297 -9.945 -3.826 1 95.19 183 LEU A C 1
ATOM 1373 O O . LEU A 1 183 ? -21.172 -8.719 -3.719 1 95.19 183 LEU A O 1
ATOM 1377 N N . CYS A 1 184 ? -22.297 -10.578 -3.387 1 95.75 184 CYS A N 1
ATOM 1378 C CA . CYS A 1 184 ? -23.328 -9.852 -2.672 1 95.75 184 CYS A CA 1
ATOM 1379 C C . CYS A 1 184 ? -22.781 -9.219 -1.401 1 95.75 184 CYS A C 1
ATOM 1381 O O . CYS A 1 184 ? -23 -8.031 -1.152 1 95.75 184 CYS A O 1
ATOM 1383 N N . PHE A 1 185 ? -22.062 -9.945 -0.654 1 94.12 185 PHE A N 1
ATOM 1384 C CA . PHE A 1 185 ? -21.453 -9.422 0.565 1 94.12 185 PHE A CA 1
ATOM 1385 C C . PHE A 1 185 ? -20.391 -8.391 0.238 1 94.12 185 PHE A C 1
ATOM 1387 O O . PHE A 1 185 ? -20.312 -7.336 0.877 1 94.12 185 PHE A O 1
ATOM 1394 N N . HIS A 1 186 ? -19.656 -8.703 -0.753 1 94.06 186 HIS A N 1
ATOM 1395 C CA . HIS A 1 186 ? -18.609 -7.805 -1.211 1 94.06 186 HIS A CA 1
ATOM 1396 C C . HIS A 1 186 ? -19.172 -6.441 -1.598 1 94.06 186 HIS A C 1
ATOM 1398 O O . HIS A 1 186 ? -18.703 -5.41 -1.112 1 94.06 186 HIS A O 1
ATOM 1404 N N . GLN A 1 187 ? -20.203 -6.488 -2.391 1 95.38 187 GLN A N 1
ATOM 1405 C CA . GLN A 1 187 ? -20.828 -5.262 -2.877 1 95.38 187 GLN A CA 1
ATOM 1406 C C . GLN A 1 187 ? -21.531 -4.516 -1.746 1 95.38 187 GLN A C 1
ATOM 1408 O O . GLN A 1 187 ? -21.547 -3.283 -1.729 1 95.38 187 GLN A O 1
ATOM 1413 N N . PHE A 1 188 ? -22.078 -5.238 -0.868 1 95.88 188 PHE A N 1
ATOM 1414 C CA . PHE A 1 188 ? -22.75 -4.625 0.276 1 95.88 188 PHE A CA 1
ATOM 1415 C C . PHE A 1 188 ? -21.766 -3.82 1.111 1 95.88 188 PHE A C 1
ATOM 1417 O O . PHE A 1 188 ? -22 -2.645 1.397 1 95.88 188 PHE A O 1
ATOM 1424 N N . PHE A 1 189 ? -20.656 -4.43 1.454 1 95.44 189 PHE A N 1
ATOM 1425 C CA . PHE A 1 189 ? -19.688 -3.795 2.342 1 95.44 189 PHE A CA 1
ATOM 1426 C C . PHE A 1 189 ? -18.922 -2.699 1.612 1 95.44 189 PHE A C 1
ATOM 1428 O O . PHE A 1 189 ? -18.562 -1.682 2.209 1 95.44 189 PHE A O 1
ATOM 1435 N N . GLU A 1 190 ? -18.641 -2.873 0.383 1 95.06 190 GLU A N 1
ATOM 1436 C CA . GLU A 1 190 ? -18 -1.823 -0.407 1 95.06 190 GLU A CA 1
ATOM 1437 C C . GLU A 1 190 ? -18.906 -0.608 -0.549 1 95.06 190 GLU A C 1
ATOM 1439 O O . GLU A 1 190 ? -18.453 0.533 -0.481 1 95.06 190 GLU A O 1
ATOM 1444 N N . GLY A 1 191 ? -20.188 -0.917 -0.811 1 94.62 191 GLY A N 1
ATOM 1445 C CA . GLY A 1 191 ? -21.156 0.169 -0.855 1 94.62 191 GLY A CA 1
ATOM 1446 C C . GLY A 1 191 ? -21.25 0.944 0.447 1 94.62 191 GLY A C 1
ATOM 1447 O O . GLY A 1 191 ? -21.328 2.174 0.439 1 94.62 191 GLY A O 1
ATOM 1448 N N . LEU A 1 192 ? -21.266 0.185 1.506 1 94.25 192 LEU A N 1
ATOM 1449 C CA . LEU A 1 192 ? -21.266 0.793 2.832 1 94.25 192 LEU A CA 1
ATOM 1450 C C . LEU A 1 192 ? -20.047 1.7 3.006 1 94.25 192 LEU A C 1
ATOM 1452 O O . LEU A 1 192 ? -20.172 2.836 3.471 1 94.25 192 LEU A O 1
ATOM 1456 N N . ALA A 1 193 ? -18.938 1.223 2.584 1 93.94 193 ALA A N 1
ATOM 1457 C CA . ALA A 1 193 ? -17.688 1.955 2.707 1 93.94 193 ALA A CA 1
ATOM 1458 C C . ALA A 1 193 ? -17.703 3.232 1.872 1 93.94 193 ALA A C 1
ATOM 1460 O O . ALA A 1 193 ? -17.391 4.312 2.371 1 93.94 193 ALA A O 1
ATOM 1461 N N . LEU A 1 194 ? -18.094 3.119 0.67 1 93 194 LEU A N 1
ATOM 1462 C CA . LEU A 1 194 ? -18.125 4.246 -0.254 1 93 194 LEU A CA 1
ATOM 1463 C C . LEU A 1 194 ? -19.078 5.324 0.229 1 93 194 LEU A C 1
ATOM 1465 O O . LEU A 1 194 ? -18.734 6.508 0.258 1 93 194 LEU A O 1
ATOM 1469 N N . SER A 1 195 ? -20.234 4.891 0.603 1 92.38 195 SER A N 1
ATOM 1470 C CA . SER A 1 195 ? -21.25 5.836 1.037 1 92.38 195 SER A CA 1
ATOM 1471 C C . SER A 1 195 ? -20.828 6.57 2.305 1 92.38 195 SER A C 1
ATOM 1473 O O . SER A 1 195 ? -21.047 7.773 2.436 1 92.38 195 SER A O 1
ATOM 1475 N N . ALA A 1 196 ? -20.234 5.883 3.223 1 91.81 196 ALA A N 1
ATOM 1476 C CA . ALA A 1 196 ? -19.766 6.504 4.461 1 91.81 196 ALA A CA 1
ATOM 1477 C C . ALA A 1 196 ? -18.719 7.574 4.18 1 91.81 196 ALA A C 1
ATOM 1479 O O . ALA A 1 196 ? -18.734 8.648 4.785 1 91.81 196 ALA A O 1
ATOM 1480 N N . ILE A 1 197 ? -17.875 7.309 3.26 1 90.12 197 ILE A N 1
ATOM 1481 C CA . ILE A 1 197 ? -16.797 8.234 2.932 1 90.12 197 ILE A CA 1
ATOM 1482 C C . ILE A 1 197 ? -17.344 9.406 2.129 1 90.12 197 ILE A C 1
ATOM 1484 O O . ILE A 1 197 ? -16.922 10.555 2.326 1 90.12 197 ILE A O 1
ATOM 1488 N N . VAL A 1 198 ? -18.297 9.148 1.279 1 89.5 198 VAL A N 1
ATOM 1489 C CA . VAL A 1 198 ? -18.938 10.18 0.464 1 89.5 198 VAL A CA 1
ATOM 1490 C C . VAL A 1 198 ? -19.672 11.172 1.363 1 89.5 198 VAL A C 1
ATOM 1492 O O . VAL A 1 198 ? -19.594 12.383 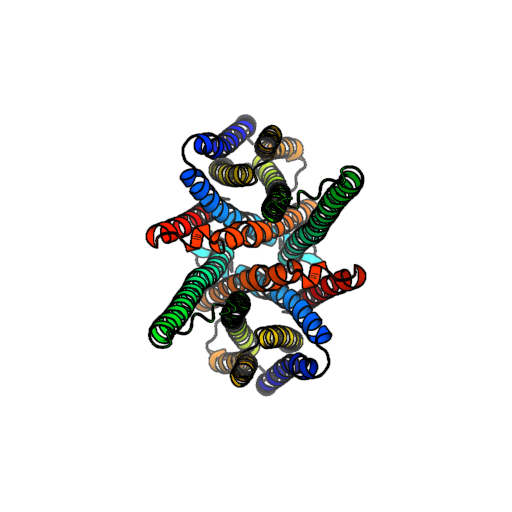1.153 1 89.5 198 VAL A O 1
ATOM 1495 N N . ILE A 1 199 ? -20.344 10.688 2.332 1 86.88 199 ILE A N 1
ATOM 1496 C CA . ILE A 1 199 ? -21.109 11.539 3.24 1 86.88 199 ILE A CA 1
ATOM 1497 C C . ILE A 1 199 ? -20.156 12.422 4.047 1 86.88 199 ILE A C 1
ATOM 1499 O O . ILE A 1 199 ? -20.422 13.602 4.27 1 86.88 199 ILE A O 1
ATOM 1503 N N . GLU A 1 200 ? -19.047 11.891 4.395 1 84.25 200 GLU A N 1
ATOM 1504 C CA . GLU A 1 200 ? -18.078 12.633 5.18 1 84.25 200 GLU A CA 1
ATOM 1505 C C . GLU A 1 200 ? -17.422 13.742 4.352 1 84.25 200 GLU A C 1
ATOM 1507 O O . GLU A 1 200 ? -17 14.758 4.895 1 84.25 200 GLU A O 1
ATOM 1512 N N . ALA A 1 201 ? -17.281 13.578 3.09 1 84.81 201 ALA A N 1
ATOM 1513 C CA . ALA A 1 201 ? -16.656 14.562 2.209 1 84.81 201 ALA A CA 1
ATOM 1514 C C . ALA A 1 201 ? -17.5 15.828 2.107 1 84.81 201 ALA A C 1
ATOM 1516 O O . ALA A 1 201 ? -17.016 16.875 1.652 1 84.81 201 ALA A O 1
ATOM 1517 N N . ASP A 1 202 ? -18.688 15.828 2.613 1 79.12 202 ASP A N 1
ATOM 1518 C CA . ASP A 1 202 ? -19.562 16.984 2.771 1 79.12 202 ASP A CA 1
ATOM 1519 C C . ASP A 1 202 ? -19.688 17.75 1.457 1 79.12 202 ASP A C 1
ATOM 1521 O O . ASP A 1 202 ? -19.422 18.953 1.401 1 79.12 202 ASP A O 1
ATOM 1525 N N . PHE A 1 203 ? -20.188 17.109 0.511 1 78.25 203 PHE A N 1
ATOM 1526 C CA . PHE A 1 203 ? -20.469 17.75 -0.766 1 78.25 203 PHE A CA 1
ATOM 1527 C C . PHE A 1 203 ? -21.484 18.875 -0.596 1 78.25 203 PHE A C 1
ATOM 1529 O O . PHE A 1 203 ? -22.406 18.75 0.213 1 78.25 203 PHE A O 1
ATOM 1536 N N . LYS A 1 204 ? -21.234 20.016 -1.226 1 75.12 204 LYS A N 1
ATOM 1537 C CA . LYS A 1 204 ? -22.156 21.156 -1.148 1 75.12 204 LYS A CA 1
ATOM 1538 C C . LYS A 1 204 ? -23.562 20.766 -1.593 1 75.12 204 LYS A C 1
ATOM 1540 O O . LYS A 1 204 ? -24.547 21.156 -0.97 1 75.12 204 LYS A O 1
ATOM 1545 N N . LYS A 1 205 ? -23.594 20.062 -2.602 1 77.56 205 LYS A N 1
ATOM 1546 C CA . LYS A 1 205 ? -24.875 19.609 -3.139 1 77.56 205 LYS A CA 1
ATOM 1547 C C . LYS A 1 205 ? -25.062 18.109 -2.871 1 77.56 205 LYS A C 1
ATOM 1549 O O . LYS A 1 205 ? -24.266 17.281 -3.299 1 77.56 205 LYS A O 1
ATOM 1554 N N . MET A 1 206 ? -26.047 17.766 -2.201 1 79.56 206 MET A N 1
ATOM 1555 C CA . MET A 1 206 ? -26.391 16.375 -1.906 1 79.56 206 MET A CA 1
ATOM 1556 C C . MET A 1 206 ? -26.562 15.578 -3.191 1 79.56 206 MET A C 1
ATOM 1558 O O . MET A 1 206 ? -26.422 14.352 -3.193 1 79.56 206 MET A O 1
ATOM 1562 N N . THR A 1 207 ? -26.906 16.281 -4.184 1 82.38 207 THR A N 1
ATOM 1563 C CA . THR A 1 207 ? -27.109 15.648 -5.477 1 82.38 207 THR A CA 1
ATOM 1564 C C . THR A 1 207 ? -25.844 14.93 -5.945 1 82.38 207 THR A C 1
ATOM 1566 O O . THR A 1 207 ? -25.922 13.867 -6.562 1 82.38 207 THR A O 1
ATOM 1569 N N . MET A 1 208 ? -24.797 15.523 -5.629 1 83.88 208 MET A N 1
ATOM 1570 C CA . MET A 1 208 ? -23.547 14.891 -6.051 1 83.88 208 MET A CA 1
ATOM 1571 C C . MET A 1 208 ? -23.312 13.586 -5.301 1 83.88 208 MET A C 1
ATOM 1573 O O . MET A 1 208 ? -22.906 12.586 -5.898 1 83.88 208 MET A O 1
ATOM 1577 N N . ALA A 1 209 ? -23.531 13.602 -4.07 1 82.44 209 ALA A N 1
ATOM 1578 C CA . ALA A 1 209 ? -23.391 12.391 -3.268 1 82.44 209 ALA A CA 1
ATOM 1579 C C . ALA A 1 209 ? -24.312 11.289 -3.773 1 82.44 209 ALA A C 1
ATOM 1581 O O . ALA A 1 209 ? -23.906 10.133 -3.887 1 82.44 209 ALA A O 1
ATOM 1582 N N . VAL A 1 210 ? -25.516 11.695 -4.137 1 85.62 210 VAL A N 1
ATOM 1583 C CA . VAL A 1 210 ? -26.5 10.75 -4.641 1 85.62 210 VAL A CA 1
ATOM 1584 C C . VAL A 1 210 ? -26.047 10.195 -5.988 1 85.62 210 VAL A C 1
ATOM 1586 O O . VAL A 1 210 ? -26.188 9 -6.258 1 85.62 210 VAL A O 1
ATOM 1589 N N . CYS A 1 211 ? -25.516 11 -6.773 1 89.19 211 CYS A N 1
ATOM 1590 C CA . CYS A 1 211 ? -25.031 10.578 -8.078 1 89.19 211 CYS A CA 1
ATOM 1591 C C . CYS A 1 211 ? -23.906 9.562 -7.945 1 89.19 211 CYS A C 1
ATOM 1593 O O . CYS A 1 211 ? -23.844 8.602 -8.711 1 89.19 211 CYS A O 1
ATOM 1595 N N . MET A 1 212 ? -23.062 9.789 -7.039 1 88.06 212 MET A N 1
ATOM 1596 C CA . MET A 1 212 ? -21.922 8.883 -6.848 1 88.06 212 MET A CA 1
ATOM 1597 C C . MET A 1 212 ? -22.406 7.516 -6.371 1 88.06 212 MET A C 1
ATOM 1599 O O . MET A 1 212 ? -21.891 6.488 -6.812 1 88.06 212 MET A O 1
ATOM 1603 N N . VAL A 1 213 ? -23.391 7.566 -5.531 1 87.94 213 VAL A N 1
ATOM 1604 C CA . VAL A 1 213 ? -23.953 6.328 -5 1 87.94 213 VAL A CA 1
ATOM 1605 C C . VAL A 1 213 ? -24.656 5.562 -6.113 1 87.94 213 VAL A C 1
ATOM 1607 O O . VAL A 1 213 ? -24.5 4.344 -6.234 1 87.94 213 VAL A O 1
ATOM 1610 N N . ILE A 1 214 ? -25.375 6.23 -6.918 1 91.12 214 ILE A N 1
ATOM 1611 C CA . ILE A 1 214 ? -26.078 5.617 -8.039 1 91.12 214 ILE A CA 1
ATOM 1612 C C . ILE A 1 214 ? -25.062 5.047 -9.031 1 91.12 214 ILE A C 1
ATOM 1614 O O . ILE A 1 214 ? -25.234 3.938 -9.539 1 91.12 214 ILE A O 1
ATOM 1618 N N . PHE A 1 215 ? -24.078 5.812 -9.266 1 93.06 215 PHE A N 1
ATOM 1619 C CA . PHE A 1 215 ? -23.031 5.367 -10.172 1 93.06 215 PHE A CA 1
ATOM 1620 C C . PHE A 1 215 ? -22.422 4.059 -9.695 1 93.06 215 PHE A C 1
ATOM 1622 O O . PHE A 1 215 ? -22.281 3.113 -10.469 1 93.06 215 PHE A O 1
ATOM 1629 N N . TYR A 1 216 ? -22.109 3.988 -8.453 1 94.19 216 TYR A N 1
ATOM 1630 C CA . TYR A 1 216 ? -21.547 2.771 -7.883 1 94.19 216 TYR A CA 1
ATOM 1631 C C . TYR A 1 216 ? -22.5 1.599 -8.031 1 94.19 216 TYR A C 1
ATOM 1633 O O . TYR A 1 216 ? -22.094 0.5 -8.414 1 94.19 216 TYR A O 1
ATOM 1641 N N . THR A 1 217 ? -23.719 1.818 -7.75 1 94.44 217 THR A N 1
ATOM 1642 C CA . THR A 1 217 ? -24.719 0.762 -7.719 1 94.44 217 THR A CA 1
ATOM 1643 C C . THR A 1 217 ? -24.938 0.173 -9.109 1 94.44 217 THR A C 1
ATOM 1645 O O . THR A 1 217 ? -25.266 -1.004 -9.25 1 94.44 217 THR A O 1
ATOM 1648 N N . LEU A 1 218 ? -24.625 0.92 -10.094 1 96.06 218 LEU A N 1
ATOM 1649 C CA . LEU A 1 218 ? -24.891 0.482 -11.453 1 96.06 218 LEU A CA 1
ATOM 1650 C C . LEU A 1 218 ? -23.641 -0.129 -12.086 1 96.06 218 LEU A C 1
ATOM 1652 O O . LEU A 1 218 ? -23.719 -0.806 -13.109 1 96.06 218 LEU A O 1
ATOM 1656 N N . THR A 1 219 ? -22.547 0.063 -11.508 1 95.69 219 THR A N 1
ATOM 1657 C CA . THR A 1 219 ? -21.281 -0.292 -12.133 1 95.69 219 THR A CA 1
ATOM 1658 C C . THR A 1 219 ? -21.156 -1.805 -12.305 1 95.69 219 THR A C 1
ATOM 1660 O O . THR A 1 219 ? -20.859 -2.291 -13.391 1 95.69 219 THR A O 1
ATOM 1663 N N . THR A 1 220 ? -21.391 -2.52 -11.203 1 96.06 220 THR A N 1
ATOM 1664 C CA . THR A 1 220 ? -21.234 -3.969 -11.273 1 96.06 220 THR A CA 1
ATOM 1665 C C . THR A 1 220 ? -22.328 -4.578 -12.164 1 96.06 220 THR A C 1
ATOM 1667 O O . THR A 1 220 ? -22.047 -5.461 -12.977 1 96.06 220 THR A O 1
ATOM 1670 N N . PRO A 1 221 ? -23.578 -4.148 -12.039 1 96.88 221 PRO A N 1
ATOM 1671 C CA . PRO A 1 221 ? -24.625 -4.633 -12.953 1 96.88 221 PRO A CA 1
ATOM 1672 C C . PRO A 1 221 ? -24.266 -4.383 -14.422 1 96.88 221 PRO A C 1
ATOM 1674 O O . PRO A 1 221 ? -24.531 -5.238 -15.273 1 96.88 221 PRO A O 1
ATOM 1677 N N . ILE A 1 222 ? -23.75 -3.279 -14.719 1 97.06 222 ILE A N 1
ATOM 1678 C CA . ILE A 1 222 ? -23.297 -3 -16.078 1 97.06 222 ILE A CA 1
ATOM 1679 C C . ILE A 1 222 ? -22.25 -4.031 -16.5 1 97.06 222 ILE A C 1
ATOM 1681 O O . ILE A 1 222 ? -22.297 -4.547 -17.609 1 97.06 222 ILE A O 1
ATOM 1685 N N . GLY A 1 223 ? -21.359 -4.348 -15.641 1 96.69 223 GLY A N 1
ATOM 1686 C CA . GLY A 1 223 ? -20.391 -5.387 -15.906 1 96.69 223 GLY A CA 1
ATOM 1687 C C . GLY A 1 223 ? -21.016 -6.734 -16.203 1 96.69 223 GLY A C 1
ATOM 1688 O O . GLY A 1 223 ? -20.594 -7.438 -17.125 1 96.69 223 GLY A O 1
ATOM 1689 N N . ILE A 1 224 ? -22 -7.098 -15.422 1 96.69 224 ILE A N 1
ATOM 1690 C CA . ILE A 1 224 ? -22.672 -8.375 -15.609 1 96.69 224 ILE A CA 1
ATOM 1691 C C . ILE A 1 224 ? -23.328 -8.414 -16.984 1 96.69 224 ILE A C 1
ATOM 1693 O O . ILE A 1 224 ? -23.219 -9.406 -17.703 1 96.69 224 ILE A O 1
ATOM 1697 N N . VAL A 1 225 ? -23.953 -7.336 -17.344 1 96.56 225 VAL A N 1
ATOM 1698 C CA . VAL A 1 225 ? -24.609 -7.25 -18.641 1 96.56 225 VAL A CA 1
ATOM 1699 C C . VAL A 1 225 ? -23.578 -7.426 -19.75 1 96.56 225 VAL A C 1
ATOM 1701 O O . VAL A 1 225 ? -23.812 -8.148 -20.719 1 96.56 225 VAL A O 1
ATOM 1704 N N . ILE A 1 226 ? -22.484 -6.781 -19.625 1 94.88 226 ILE A N 1
ATOM 1705 C CA . ILE A 1 226 ? -21.406 -6.922 -20.609 1 94.88 226 ILE A CA 1
ATOM 1706 C C . ILE A 1 226 ? -20.938 -8.367 -20.641 1 94.88 226 ILE A C 1
ATOM 1708 O O . ILE A 1 226 ? -20.781 -8.953 -21.719 1 94.88 226 ILE A O 1
ATOM 1712 N N . GLY A 1 227 ? -20.719 -8.953 -19.484 1 94.31 227 GLY A N 1
ATOM 1713 C CA . GLY A 1 227 ? -20.281 -10.336 -19.422 1 94.31 227 GLY A CA 1
ATOM 1714 C C . GLY A 1 227 ? -21.234 -11.305 -20.094 1 94.31 227 GLY A C 1
ATOM 1715 O O . GLY A 1 227 ? -20.812 -12.141 -20.891 1 94.31 227 GLY A O 1
ATOM 1716 N N . VAL A 1 228 ? -22.5 -11.172 -19.844 1 93.44 228 VAL A N 1
ATOM 1717 C CA . VAL A 1 228 ? -23.531 -12.031 -20.438 1 93.44 228 VAL A CA 1
ATOM 1718 C C . VAL A 1 228 ? -23.547 -11.844 -21.953 1 93.44 228 VAL A C 1
ATOM 1720 O O . VAL A 1 228 ? -23.719 -12.812 -22.688 1 93.44 228 VAL A O 1
ATOM 1723 N N . SER A 1 229 ? -23.328 -10.664 -22.359 1 93.19 229 SER A N 1
ATOM 1724 C CA . SER A 1 229 ? -23.406 -10.328 -23.781 1 93.19 229 SER A CA 1
ATOM 1725 C C . SER A 1 229 ? -22.219 -10.883 -24.547 1 93.19 229 SER A C 1
ATOM 1727 O O . SER A 1 229 ? -22.344 -11.25 -25.719 1 93.19 229 SER A O 1
ATOM 1729 N N . ILE A 1 230 ? -21.125 -11.023 -23.953 1 91.25 230 ILE A N 1
ATOM 1730 C CA . ILE A 1 230 ? -19.938 -11.406 -24.703 1 91.25 230 ILE A CA 1
ATOM 1731 C C . ILE A 1 230 ? -19.516 -12.82 -24.328 1 91.25 230 ILE A C 1
ATOM 1733 O O . ILE A 1 230 ? -18.453 -13.289 -24.734 1 91.25 230 ILE A O 1
ATOM 1737 N N . ARG A 1 231 ? -20.234 -13.5 -23.578 1 89.5 231 ARG A N 1
ATOM 1738 C CA . ARG A 1 231 ? -19.844 -14.789 -23 1 89.5 231 ARG A CA 1
ATOM 1739 C C . ARG A 1 231 ? -19.438 -15.773 -24.094 1 89.5 231 ARG A C 1
ATOM 1741 O O . ARG A 1 231 ? -18.547 -16.594 -23.891 1 89.5 231 ARG A O 1
ATOM 1748 N N . GLU A 1 232 ? -20.016 -15.68 -25.25 1 87.56 232 GLU A N 1
ATOM 1749 C CA . GLU A 1 232 ? -19.734 -16.625 -26.312 1 87.56 232 GLU A CA 1
ATOM 1750 C C . GLU A 1 232 ? -18.391 -16.328 -26.984 1 87.56 232 GLU A C 1
ATOM 1752 O O . GLU A 1 232 ? -17.781 -17.234 -27.578 1 87.56 232 GLU A O 1
ATOM 1757 N N . PHE A 1 233 ? -17.984 -15.117 -26.859 1 86.56 233 PHE A N 1
ATOM 1758 C CA . PHE A 1 233 ? -16.75 -14.695 -27.531 1 86.56 233 PHE A CA 1
ATOM 1759 C C . PHE A 1 233 ? -15.633 -14.477 -26.516 1 86.56 233 PHE A C 1
ATOM 1761 O O . PHE A 1 233 ? -14.492 -14.211 -26.906 1 86.56 233 PHE A O 1
ATOM 1768 N N . TYR A 1 234 ? -16 -14.695 -25.328 1 83.81 234 TYR A N 1
ATOM 1769 C CA . TYR A 1 234 ? -15.062 -14.352 -24.281 1 83.81 234 TYR A CA 1
ATOM 1770 C C . TYR A 1 234 ? -14.133 -15.523 -23.969 1 83.81 234 TYR A C 1
ATOM 1772 O O . TYR A 1 234 ? -14.594 -16.656 -23.766 1 83.81 234 TYR A O 1
ATOM 1780 N N . ASN A 1 235 ? -12.844 -15.242 -24.109 1 84.44 235 ASN A N 1
ATOM 1781 C CA . ASN A 1 235 ? -11.82 -16.188 -23.672 1 84.44 235 ASN A CA 1
ATOM 1782 C C . ASN A 1 235 ? -11.117 -15.727 -22.391 1 84.44 235 ASN A C 1
ATOM 1784 O O . ASN A 1 235 ? -10.281 -14.82 -22.438 1 84.44 235 ASN A O 1
ATOM 1788 N N . ALA A 1 236 ? -11.422 -16.391 -21.25 1 80.81 236 ALA A N 1
ATOM 1789 C CA . ALA A 1 236 ? -10.891 -16.016 -19.953 1 80.81 236 ALA A CA 1
ATOM 1790 C C . ALA A 1 236 ? -9.375 -16.172 -19.906 1 80.81 236 ALA A C 1
ATOM 1792 O O . ALA A 1 236 ? -8.695 -15.5 -19.125 1 80.81 236 ALA A O 1
ATOM 1793 N N . ASN A 1 237 ? -8.844 -16.969 -20.75 1 85.75 237 ASN A N 1
ATOM 1794 C CA . ASN A 1 237 ? -7.41 -17.219 -20.781 1 85.75 237 ASN A CA 1
ATOM 1795 C C . ASN A 1 237 ? -6.73 -16.5 -21.938 1 85.75 237 ASN A C 1
ATOM 1797 O O . ASN A 1 237 ? -5.547 -16.719 -22.203 1 85.75 237 ASN A O 1
ATOM 1801 N N . GLY A 1 238 ? -7.551 -15.695 -22.578 1 91.44 238 GLY A N 1
ATOM 1802 C CA . GLY A 1 238 ? -6.969 -14.906 -23.641 1 91.44 238 GLY A CA 1
ATOM 1803 C C . GLY A 1 238 ? -5.949 -13.898 -23.156 1 91.44 238 GLY A C 1
ATOM 1804 O O . GLY A 1 238 ? -6.125 -13.297 -22.094 1 91.44 238 GLY A O 1
ATOM 1805 N N . THR A 1 239 ? -4.957 -13.688 -23.984 1 92.06 239 THR A N 1
ATOM 1806 C CA . THR A 1 239 ? -3.857 -12.797 -23.641 1 92.06 239 THR A CA 1
ATOM 1807 C C . THR A 1 239 ? -4.371 -11.383 -23.375 1 92.06 239 THR A C 1
ATOM 1809 O O . THR A 1 239 ? -4.043 -10.781 -22.344 1 92.06 239 THR A O 1
ATOM 1812 N N . GLN A 1 240 ? -5.195 -10.922 -24.234 1 91.25 240 GLN A N 1
ATOM 1813 C CA . GLN A 1 240 ? -5.707 -9.562 -24.094 1 91.25 240 GLN A CA 1
ATOM 1814 C C . GLN A 1 240 ? -6.582 -9.43 -22.859 1 91.25 240 GLN A C 1
ATOM 1816 O O . GLN A 1 240 ? -6.539 -8.414 -22.172 1 91.25 240 GLN A O 1
ATOM 1821 N N . THR A 1 241 ? -7.359 -10.398 -22.609 1 90.81 241 THR A N 1
ATOM 1822 C CA . THR A 1 241 ? -8.242 -10.391 -21.438 1 90.81 241 THR A CA 1
ATOM 1823 C C . THR A 1 241 ? -7.434 -10.398 -20.141 1 90.81 241 THR A C 1
ATOM 1825 O O . THR A 1 241 ? -7.664 -9.57 -19.266 1 90.81 241 THR A O 1
ATOM 1828 N N . LEU A 1 242 ? -6.445 -11.203 -20.078 1 94.06 242 LEU A N 1
ATOM 1829 C CA . LEU A 1 242 ? -5.617 -11.344 -18.875 1 94.06 242 LEU A CA 1
ATOM 1830 C C . LEU A 1 242 ? -4.832 -10.062 -18.609 1 94.06 242 LEU A C 1
ATOM 1832 O O . LEU A 1 242 ? -4.785 -9.578 -17.484 1 94.06 242 LEU A O 1
ATOM 1836 N N . ILE A 1 243 ? -4.324 -9.484 -19.625 1 94.5 243 ILE A N 1
ATOM 1837 C CA . ILE A 1 243 ? -3.504 -8.289 -19.469 1 94.5 243 ILE A CA 1
ATOM 1838 C C . ILE A 1 243 ? -4.383 -7.102 -19.094 1 94.5 243 ILE A C 1
ATOM 1840 O O . ILE A 1 243 ? -4.062 -6.348 -18.172 1 94.5 243 ILE A O 1
ATOM 1844 N N . SER A 1 244 ? -5.512 -6.965 -19.766 1 93.88 244 SER A N 1
ATOM 1845 C CA . SER A 1 244 ? -6.375 -5.812 -19.516 1 93.88 244 SER A CA 1
ATOM 1846 C C . SER A 1 244 ? -6.984 -5.879 -18.125 1 93.88 244 SER A C 1
ATOM 1848 O O . SER A 1 244 ? -6.938 -4.902 -17.375 1 93.88 244 SER A O 1
ATOM 1850 N N . THR A 1 245 ? -7.523 -7.031 -17.75 1 93.94 245 THR A N 1
ATOM 1851 C CA . THR A 1 245 ? -8.148 -7.164 -16.453 1 93.94 245 THR A CA 1
ATOM 1852 C C . THR A 1 245 ? -7.105 -7.086 -15.336 1 93.94 245 THR A C 1
ATOM 1854 O O . THR A 1 245 ? -7.328 -6.438 -14.312 1 93.94 245 THR A O 1
ATOM 1857 N N . GLY A 1 246 ? -5.945 -7.719 -15.555 1 96.25 246 GLY A N 1
ATOM 1858 C CA . GLY A 1 246 ? -4.871 -7.668 -14.57 1 96.25 246 GLY A CA 1
ATOM 1859 C C . GLY A 1 246 ? -4.316 -6.273 -14.367 1 96.25 246 GLY A C 1
ATOM 1860 O O . GLY A 1 246 ? -4.141 -5.832 -13.227 1 96.25 246 GLY A O 1
ATOM 1861 N N . ALA A 1 247 ? -4.086 -5.598 -15.445 1 96.5 247 ALA A N 1
ATOM 1862 C CA . ALA A 1 247 ? -3.531 -4.246 -15.375 1 96.5 247 ALA A CA 1
ATOM 1863 C C . ALA A 1 247 ? -4.508 -3.287 -14.703 1 96.5 247 ALA A C 1
ATOM 1865 O O . ALA A 1 247 ? -4.121 -2.504 -13.836 1 96.5 247 ALA A O 1
ATOM 1866 N N . LEU A 1 248 ? -5.719 -3.398 -15.062 1 95.62 248 LEU A N 1
ATOM 1867 C CA . LEU A 1 248 ? -6.723 -2.492 -14.516 1 95.62 248 LEU A CA 1
ATOM 1868 C C . LEU A 1 248 ? -6.93 -2.752 -13.031 1 95.62 248 LEU A C 1
ATOM 1870 O O . LEU A 1 248 ? -7.016 -1.811 -12.234 1 95.62 248 LEU A O 1
ATOM 1874 N N . ASP A 1 249 ? -6.984 -3.996 -12.672 1 97.06 249 ASP A N 1
ATOM 1875 C CA . ASP A 1 249 ? -7.133 -4.344 -11.258 1 97.06 249 ASP A CA 1
ATOM 1876 C C . ASP A 1 249 ? -5.93 -3.879 -10.445 1 97.06 249 ASP A C 1
ATOM 1878 O O . ASP A 1 249 ? -6.082 -3.381 -9.328 1 97.06 249 ASP A O 1
ATOM 1882 N N . ALA A 1 250 ? -4.758 -4.07 -11.031 1 98.25 250 ALA A N 1
ATOM 1883 C CA . ALA A 1 250 ? -3.545 -3.662 -10.32 1 98.25 250 ALA A CA 1
ATOM 1884 C C . ALA A 1 250 ? -3.496 -2.146 -10.148 1 98.25 250 ALA A C 1
ATOM 1886 O O . ALA A 1 250 ? -3.166 -1.651 -9.07 1 98.25 250 ALA A O 1
ATOM 1887 N N . ILE A 1 251 ? -3.832 -1.412 -11.172 1 97.75 251 ILE A N 1
ATOM 1888 C CA . ILE A 1 251 ? -3.861 0.045 -11.094 1 97.75 251 ILE A CA 1
ATOM 1889 C C . ILE A 1 251 ? -4.902 0.488 -10.07 1 97.75 251 ILE A C 1
ATOM 1891 O O . ILE A 1 251 ? -4.629 1.349 -9.227 1 97.75 251 ILE A O 1
ATOM 1895 N N . SER A 1 252 ? -6.07 -0.109 -10.117 1 97.06 252 SER A N 1
ATOM 1896 C CA . SER A 1 252 ? -7.133 0.207 -9.164 1 97.06 252 SER A CA 1
ATOM 1897 C C . SER A 1 252 ? -6.707 -0.103 -7.734 1 97.06 252 SER A C 1
ATOM 1899 O O . SER A 1 252 ? -7.055 0.629 -6.805 1 97.06 252 SER A O 1
ATOM 1901 N N . SER A 1 253 ? -6.008 -1.217 -7.594 1 98.19 253 SER A N 1
ATOM 1902 C CA . SER A 1 253 ? -5.473 -1.575 -6.285 1 98.19 253 SER A CA 1
ATOM 1903 C C . SER A 1 253 ? -4.57 -0.474 -5.734 1 98.19 253 SER A C 1
ATOM 1905 O O . SER A 1 253 ? -4.672 -0.11 -4.562 1 98.19 253 SER A O 1
ATOM 1907 N N . GLY A 1 254 ? -3.713 0.067 -6.594 1 98.38 254 GLY A N 1
ATOM 1908 C CA . GLY A 1 254 ? -2.83 1.149 -6.188 1 98.38 254 GLY A CA 1
ATOM 1909 C C . GLY A 1 254 ? -3.574 2.406 -5.781 1 98.38 254 GLY A C 1
ATOM 1910 O O . GLY A 1 254 ? -3.227 3.045 -4.785 1 98.38 254 GLY A O 1
ATOM 1911 N N . ILE A 1 255 ? -4.57 2.736 -6.488 1 97 255 ILE A N 1
ATOM 1912 C CA . ILE A 1 255 ? -5.391 3.904 -6.191 1 97 255 ILE A CA 1
ATOM 1913 C C . ILE A 1 255 ? -6.031 3.752 -4.816 1 97 255 ILE A C 1
ATOM 1915 O O . ILE A 1 255 ? -5.949 4.656 -3.98 1 97 255 ILE A O 1
ATOM 1919 N N . LEU A 1 256 ? -6.602 2.598 -4.605 1 97.19 256 LEU A N 1
ATOM 1920 C CA . LEU A 1 256 ? -7.32 2.354 -3.357 1 97.19 256 LEU A CA 1
ATOM 1921 C C . LEU A 1 256 ? -6.352 2.291 -2.178 1 97.19 256 LEU A C 1
ATOM 1923 O O . LEU A 1 256 ? -6.676 2.754 -1.081 1 97.19 256 LEU A O 1
ATOM 1927 N N . LEU A 1 257 ? -5.215 1.729 -2.434 1 97.81 257 LEU A N 1
ATOM 1928 C CA . LEU A 1 257 ? -4.211 1.637 -1.378 1 97.81 257 LEU A CA 1
ATOM 1929 C C . LEU A 1 257 ? -3.787 3.023 -0.909 1 97.81 257 LEU A C 1
ATOM 1931 O O . LEU A 1 257 ? -3.758 3.297 0.293 1 97.81 257 LEU A O 1
ATOM 1935 N N . TYR A 1 258 ? -3.494 3.859 -1.846 1 97.75 258 TYR A N 1
ATOM 1936 C CA . TYR A 1 258 ? -3.09 5.223 -1.521 1 97.75 258 TYR A CA 1
ATOM 1937 C C . TYR A 1 258 ? -4.207 5.965 -0.794 1 97.75 258 TYR A C 1
ATOM 1939 O O . TYR A 1 258 ? -3.971 6.594 0.24 1 97.75 258 TYR A O 1
ATOM 1947 N N . ASP A 1 259 ? -5.352 5.906 -1.282 1 95.5 259 ASP A N 1
ATOM 1948 C CA . ASP A 1 259 ? -6.48 6.645 -0.716 1 95.5 259 ASP A CA 1
ATOM 1949 C C . ASP A 1 259 ? -6.809 6.145 0.689 1 95.5 259 ASP A C 1
ATOM 1951 O O . ASP A 1 259 ? -7.039 6.945 1.599 1 95.5 259 ASP A O 1
ATOM 1955 N N . ALA A 1 260 ? -6.855 4.836 0.809 1 96.5 260 ALA A N 1
ATOM 1956 C CA . ALA A 1 260 ? -7.203 4.262 2.107 1 96.5 260 ALA A CA 1
ATOM 1957 C C . ALA A 1 260 ? -6.191 4.672 3.174 1 96.5 260 ALA A C 1
ATOM 1959 O O . ALA A 1 260 ? -6.57 5.109 4.262 1 96.5 260 ALA A O 1
ATOM 1960 N N . LEU A 1 261 ? -4.934 4.617 2.85 1 97.56 261 LEU A N 1
ATOM 1961 C CA . LEU A 1 261 ? -3.898 4.852 3.85 1 97.56 261 LEU A CA 1
ATOM 1962 C C . LEU A 1 261 ? -3.674 6.344 4.062 1 97.56 261 LEU A C 1
ATOM 1964 O O . LEU A 1 261 ? -3.68 6.82 5.199 1 97.56 261 LEU A O 1
ATOM 1968 N N . VAL A 1 262 ? -3.572 7.094 2.955 1 96.25 262 VAL A N 1
ATOM 1969 C CA . VAL A 1 262 ? -3.105 8.477 3.018 1 96.25 262 VAL A CA 1
ATOM 1970 C C . VAL A 1 262 ? -4.289 9.406 3.258 1 96.25 262 VAL A C 1
ATOM 1972 O O . VAL A 1 262 ? -4.172 10.398 3.988 1 96.25 262 VAL A O 1
ATOM 1975 N N . ASN A 1 263 ? -5.418 9.078 2.73 1 93.88 263 ASN A N 1
ATOM 1976 C CA . ASN A 1 263 ? -6.492 10.062 2.725 1 93.88 263 ASN A CA 1
ATOM 1977 C C . ASN A 1 263 ? -7.582 9.711 3.73 1 93.88 263 ASN A C 1
ATOM 1979 O O . ASN A 1 263 ? -8.391 10.562 4.102 1 93.88 263 ASN A O 1
ATOM 1983 N N . VAL A 1 264 ? -7.621 8.477 4.199 1 94.44 264 VAL A N 1
ATOM 1984 C CA . VAL A 1 264 ? -8.711 8.117 5.102 1 94.44 264 VAL A CA 1
ATOM 1985 C C . VAL A 1 264 ? -8.148 7.746 6.469 1 94.44 264 VAL A C 1
ATOM 1987 O O . VAL A 1 264 ? -8.383 8.453 7.457 1 94.44 264 VAL A O 1
ATOM 1990 N N . ILE A 1 265 ? -7.297 6.77 6.52 1 96.69 265 ILE A N 1
ATOM 1991 C CA . ILE A 1 265 ? -6.848 6.195 7.781 1 96.69 265 ILE A CA 1
ATOM 1992 C C . ILE A 1 265 ? -5.938 7.188 8.508 1 96.69 265 ILE A C 1
ATOM 1994 O O . ILE A 1 265 ? -6.207 7.562 9.648 1 96.69 265 ILE A O 1
ATOM 1998 N N . PHE A 1 266 ? -4.961 7.711 7.82 1 95.19 266 PHE A N 1
ATOM 1999 C CA . PHE A 1 266 ? -3.955 8.539 8.477 1 95.19 266 PHE A CA 1
ATOM 2000 C C . PHE A 1 266 ? -4.574 9.828 9 1 95.19 266 PHE A C 1
ATOM 2002 O O . PHE A 1 266 ? -4.426 10.164 10.172 1 95.19 266 PHE A O 1
ATOM 2009 N N . PRO A 1 267 ? -5.289 10.586 8.133 1 92.81 267 PRO A N 1
ATOM 2010 C CA . PRO A 1 267 ? -5.84 11.844 8.633 1 92.81 267 PRO A CA 1
ATOM 2011 C C . PRO A 1 267 ? -6.809 11.641 9.797 1 92.81 267 PRO A C 1
ATOM 2013 O O . PRO A 1 267 ? -6.852 12.461 10.719 1 92.81 267 PRO A O 1
ATOM 2016 N N . HIS A 1 268 ? -7.535 10.562 9.805 1 93.44 268 HIS A N 1
ATOM 2017 C CA . HIS A 1 268 ? -8.484 10.328 10.891 1 93.44 268 HIS A CA 1
ATOM 2018 C C . HIS A 1 268 ? -7.773 10.102 12.211 1 93.44 268 HIS A C 1
ATOM 2020 O O . HIS A 1 268 ? -8.102 10.734 13.219 1 93.44 268 HIS A O 1
ATOM 2026 N N . PHE A 1 269 ? -6.809 9.344 12.242 1 94.62 269 PHE A N 1
ATOM 2027 C CA . PHE A 1 269 ? -6.184 8.914 13.484 1 94.62 269 PHE A CA 1
ATOM 2028 C C . PHE A 1 269 ? -5.105 9.898 13.914 1 94.62 269 PHE A C 1
ATOM 2030 O O . PHE A 1 269 ? -4.586 9.805 15.031 1 94.62 269 PHE A O 1
ATOM 2037 N N . SER A 1 270 ? -4.734 10.867 13.016 1 90.19 270 SER A N 1
ATOM 2038 C CA . SER A 1 270 ? -3.797 11.922 13.383 1 90.19 270 SER A CA 1
ATOM 2039 C C . SER A 1 270 ? -4.527 13.18 13.844 1 90.19 270 SER A C 1
ATOM 2041 O O . SER A 1 270 ? -3.904 14.117 14.344 1 90.19 270 SER A O 1
ATOM 2043 N N . ALA A 1 271 ? -5.809 13.195 13.68 1 89.25 271 ALA A N 1
ATOM 2044 C CA . ALA A 1 271 ? -6.605 14.367 14.023 1 89.25 271 ALA A CA 1
ATOM 2045 C C . ALA A 1 271 ? -6.719 14.531 15.531 1 89.25 271 ALA A C 1
ATOM 2047 O O . ALA A 1 271 ? -6.645 13.555 16.281 1 89.25 271 ALA A O 1
ATOM 2048 N N . GLU A 1 272 ? -6.895 15.766 15.898 1 87.12 272 GLU A N 1
ATOM 2049 C CA . GLU A 1 272 ? -7.055 16.094 17.312 1 87.12 272 GLU A CA 1
ATOM 2050 C C . GLU A 1 272 ? -8.344 15.492 17.875 1 87.12 272 GLU A C 1
ATOM 2052 O O . GLU A 1 272 ? -8.391 15.102 19.047 1 87.12 272 GLU A O 1
ATOM 2057 N N . SER A 1 273 ? -9.312 15.406 17.078 1 87.62 273 SER A N 1
ATOM 2058 C CA . SER A 1 273 ? -10.586 14.836 17.484 1 87.62 273 SER A CA 1
ATOM 2059 C C . SER A 1 273 ? -10.43 13.391 17.953 1 87.62 273 SER A C 1
ATOM 2061 O O . SER A 1 273 ? -11.109 12.945 18.875 1 87.62 273 SER A O 1
ATOM 2063 N N . PHE A 1 274 ? -9.547 12.641 17.312 1 91.19 274 PHE A N 1
ATOM 2064 C CA . PHE A 1 274 ? -9.266 11.273 17.719 1 91.19 274 PHE A CA 1
ATOM 2065 C C . PHE A 1 274 ? -8.391 11.242 18.969 1 91.19 274 PHE A C 1
ATOM 2067 O O . PHE A 1 274 ? -8.641 10.477 19.891 1 91.19 274 PHE A O 1
ATOM 2074 N N . ASN A 1 275 ? -7.422 12.109 19.016 1 87.56 275 ASN A N 1
ATOM 2075 C CA . ASN A 1 275 ? -6.449 12.117 20.094 1 87.56 275 ASN A CA 1
ATOM 2076 C C . ASN A 1 275 ? -7.09 12.508 21.422 1 87.56 275 ASN A C 1
ATOM 2078 O O . ASN A 1 275 ? -6.605 12.125 22.5 1 87.56 275 ASN A O 1
ATOM 2082 N N . SER A 1 276 ? -8.172 13.227 21.359 1 88.62 276 SER A N 1
ATOM 2083 C CA . SER A 1 276 ? -8.828 13.727 22.562 1 88.62 276 SER A CA 1
ATOM 2084 C C . SER A 1 276 ? -9.844 12.719 23.078 1 88.62 276 SER A C 1
ATOM 2086 O O . SER A 1 276 ? -10.414 12.906 24.172 1 88.62 276 SER A O 1
ATOM 2088 N N . LEU A 1 277 ? -10.047 11.664 22.406 1 90.31 277 LEU A N 1
ATOM 2089 C CA . LEU A 1 277 ? -11.031 10.672 22.797 1 90.31 277 LEU A CA 1
ATOM 2090 C C . LEU A 1 277 ? -10.531 9.852 23.984 1 90.31 277 LEU A C 1
ATOM 2092 O O . LEU A 1 277 ? -9.328 9.805 24.25 1 90.31 277 LEU A O 1
ATOM 2096 N N . SER A 1 278 ? -11.477 9.297 24.703 1 91.62 278 SER A N 1
ATOM 2097 C CA . SER A 1 278 ? -11.133 8.344 25.75 1 91.62 278 SER A CA 1
ATOM 2098 C C . SER A 1 278 ? -10.484 7.09 25.188 1 91.62 278 SER A C 1
ATOM 2100 O O . SER A 1 278 ? -10.695 6.758 24.016 1 91.62 278 SER A O 1
ATOM 2102 N N . PRO A 1 279 ? -9.656 6.363 25.953 1 90.5 279 PRO A N 1
ATOM 2103 C CA . PRO A 1 279 ? -8.977 5.16 25.469 1 90.5 279 PRO A CA 1
ATOM 2104 C C . PRO A 1 279 ? -9.945 4.109 24.938 1 90.5 279 PRO A C 1
ATOM 2106 O O . PRO A 1 279 ? -9.648 3.455 23.922 1 90.5 279 PRO A O 1
ATOM 2109 N N . ILE A 1 280 ? -11.039 3.984 25.578 1 93.69 280 ILE A N 1
ATOM 2110 C CA . ILE A 1 280 ? -12.008 2.971 25.156 1 93.69 280 ILE A CA 1
ATOM 2111 C C . ILE A 1 280 ? -12.57 3.326 23.781 1 93.69 280 ILE A C 1
ATOM 2113 O O . ILE A 1 280 ? -12.758 2.449 22.938 1 93.69 280 ILE A O 1
ATOM 2117 N N . ARG A 1 281 ? -12.891 4.57 23.547 1 93.38 281 ARG A N 1
ATOM 2118 C CA . ARG A 1 281 ? -13.422 5.008 22.266 1 93.38 281 ARG A CA 1
ATOM 2119 C C . ARG A 1 281 ? -12.367 4.867 21.156 1 93.38 281 ARG A C 1
ATOM 2121 O O . ARG A 1 281 ? -12.695 4.543 20.016 1 93.38 281 ARG A O 1
ATOM 2128 N N . LYS A 1 282 ? -11.133 5.133 21.547 1 93.62 282 LYS A N 1
ATOM 2129 C CA . LYS A 1 282 ? -10.031 4.957 20.594 1 93.62 282 LYS A CA 1
ATOM 2130 C C . LYS A 1 282 ? -9.914 3.5 20.156 1 93.62 282 LYS A C 1
ATOM 2132 O O . LYS A 1 282 ? -9.812 3.211 18.969 1 93.62 282 LYS A O 1
ATOM 2137 N N . ILE A 1 283 ? -9.992 2.65 21.109 1 94.5 283 ILE A N 1
ATOM 2138 C CA . ILE A 1 283 ? -9.867 1.223 20.828 1 94.5 283 ILE A CA 1
ATOM 2139 C C . ILE A 1 283 ? -11.047 0.756 19.984 1 94.5 283 ILE A C 1
ATOM 2141 O O . ILE A 1 283 ? -10.875 -0.041 19.047 1 94.5 283 ILE A O 1
ATOM 2145 N N . LEU A 1 284 ? -12.172 1.266 20.25 1 95.25 284 LEU A N 1
ATOM 2146 C CA . LEU A 1 284 ? -13.359 0.881 19.5 1 95.25 284 LEU A CA 1
ATOM 2147 C C . LEU A 1 284 ? -13.234 1.282 18.031 1 95.25 284 LEU A C 1
ATOM 2149 O O . LEU A 1 284 ? -13.641 0.53 17.156 1 95.25 284 LEU A O 1
ATOM 2153 N N . GLN A 1 285 ? -12.734 2.434 17.828 1 95.62 285 GLN A N 1
ATOM 2154 C CA . GLN A 1 285 ? -12.555 2.891 16.453 1 95.62 285 GLN A CA 1
ATOM 2155 C C . GLN A 1 285 ? -11.531 2.031 15.711 1 95.62 285 GLN A C 1
ATOM 2157 O O . GLN A 1 285 ? -11.727 1.678 14.547 1 95.62 285 GLN A O 1
ATOM 2162 N N . LEU A 1 286 ? -10.461 1.66 16.391 1 96.69 286 LEU A N 1
ATOM 2163 C CA . LEU A 1 286 ? -9.438 0.805 15.805 1 96.69 286 LEU A CA 1
ATOM 2164 C C . LEU A 1 286 ? -10 -0.581 15.5 1 96.69 286 LEU A C 1
ATOM 2166 O O . LEU A 1 286 ? -9.812 -1.103 14.398 1 96.69 286 LEU A O 1
ATOM 2170 N N . VAL A 1 287 ? -10.695 -1.116 16.375 1 97.19 287 VAL A N 1
ATOM 2171 C CA . VAL A 1 287 ? -11.242 -2.465 16.234 1 97.19 287 VAL A CA 1
ATOM 2172 C C . VAL A 1 287 ? -12.266 -2.498 15.109 1 97.19 287 VAL A C 1
ATOM 2174 O O . VAL A 1 287 ? -12.344 -3.479 14.367 1 97.19 287 VAL A O 1
ATOM 2177 N N . THR A 1 288 ? -13.055 -1.443 15.016 1 97.25 288 THR A N 1
ATOM 2178 C CA . THR A 1 288 ? -14.047 -1.364 13.945 1 97.25 288 THR A CA 1
ATOM 2179 C C . THR A 1 288 ? -13.367 -1.408 12.578 1 97.25 288 THR A C 1
ATOM 2181 O O . THR A 1 288 ? -13.828 -2.104 11.672 1 97.25 288 THR A O 1
ATOM 2184 N N . MET A 1 289 ? -12.32 -0.701 12.422 1 98 289 MET A N 1
ATOM 2185 C CA . MET A 1 289 ? -11.562 -0.699 11.172 1 98 289 MET A CA 1
ATOM 2186 C C . MET A 1 289 ? -10.992 -2.082 10.883 1 98 289 MET A C 1
ATOM 2188 O O . MET A 1 289 ? -11.102 -2.578 9.758 1 98 289 MET A O 1
ATOM 2192 N N . TYR A 1 290 ? -10.453 -2.746 11.93 1 98 290 TYR A N 1
ATOM 2193 C CA . TYR A 1 290 ? -9.875 -4.07 11.766 1 98 290 TYR A CA 1
ATOM 2194 C C . TYR A 1 290 ? -10.945 -5.102 11.43 1 98 290 TYR A C 1
ATOM 2196 O O . TYR A 1 290 ? -10.695 -6.035 10.656 1 98 290 TYR A O 1
ATOM 2204 N N . LEU A 1 291 ? -12.07 -4.926 11.977 1 97.75 291 LEU A N 1
ATOM 2205 C CA . LEU A 1 291 ? -13.188 -5.836 11.711 1 97.75 291 LEU A CA 1
ATOM 2206 C C . LEU A 1 291 ? -13.633 -5.734 10.258 1 97.75 291 LEU A C 1
ATOM 2208 O O . LEU A 1 291 ? -13.914 -6.754 9.617 1 97.75 291 LEU A O 1
ATOM 2212 N N . GLY A 1 292 ? -13.789 -4.531 9.766 1 97.69 292 GLY A N 1
ATOM 2213 C CA . GLY A 1 292 ? -14.102 -4.367 8.352 1 97.69 292 GLY A CA 1
ATOM 2214 C C . GLY A 1 292 ? -13.109 -5.047 7.434 1 97.69 292 GLY A C 1
ATOM 2215 O O . GLY A 1 292 ? -13.5 -5.723 6.48 1 97.69 292 GLY A O 1
ATOM 2216 N N . CYS A 1 293 ? -11.836 -4.883 7.781 1 98.19 293 CYS A N 1
ATOM 2217 C CA . CYS A 1 293 ? -10.766 -5.496 6.996 1 98.19 293 CYS A CA 1
ATOM 2218 C C . CYS A 1 293 ? -10.844 -7.016 7.07 1 98.19 293 CYS A C 1
ATOM 2220 O O . CYS A 1 293 ? -10.711 -7.699 6.055 1 98.19 293 CYS A O 1
ATOM 2222 N N . ALA A 1 294 ? -11.078 -7.527 8.25 1 97.44 294 ALA A N 1
ATOM 2223 C CA . ALA A 1 294 ? -11.133 -8.969 8.477 1 97.44 294 ALA A CA 1
ATOM 2224 C C . ALA A 1 294 ? -12.289 -9.602 7.719 1 97.44 294 ALA A C 1
ATOM 2226 O O . ALA A 1 294 ? -12.133 -10.648 7.078 1 97.44 294 ALA A O 1
ATOM 2227 N N . ILE A 1 295 ? -13.422 -9 7.762 1 96.69 295 ILE A N 1
ATOM 2228 C CA . ILE A 1 295 ? -14.609 -9.531 7.113 1 96.69 295 ILE A CA 1
ATOM 2229 C C . ILE A 1 295 ? -14.406 -9.57 5.602 1 96.69 295 ILE A C 1
ATOM 2231 O O . ILE A 1 295 ? -14.656 -10.594 4.961 1 96.69 295 ILE A O 1
ATOM 2235 N N . MET A 1 296 ? -13.898 -8.508 5.074 1 96.31 296 MET A N 1
ATOM 2236 C CA . MET A 1 296 ? -13.695 -8.453 3.631 1 96.31 296 MET A CA 1
ATOM 2237 C C . MET A 1 296 ? -12.602 -9.422 3.193 1 96.31 296 MET A C 1
ATOM 2239 O O . MET A 1 296 ? -12.672 -9.992 2.102 1 96.31 296 MET A O 1
ATOM 2243 N N . SER A 1 297 ? -11.578 -9.578 4.055 1 96.5 297 SER A N 1
ATOM 2244 C CA . SER A 1 297 ? -10.516 -10.531 3.744 1 96.5 297 SER A CA 1
ATOM 2245 C C . SER A 1 297 ? -11.047 -11.961 3.762 1 96.5 297 SER A C 1
ATOM 2247 O O . SER A 1 297 ? -10.617 -12.797 2.963 1 96.5 297 SER A O 1
ATOM 2249 N N . PHE A 1 298 ? -11.961 -12.164 4.645 1 94.12 298 PHE A N 1
ATOM 2250 C CA . PHE A 1 298 ? -12.547 -13.5 4.762 1 94.12 298 PHE A CA 1
ATOM 2251 C C . PHE A 1 298 ? -13.383 -13.836 3.537 1 94.12 298 PHE A C 1
ATOM 2253 O O . PHE A 1 298 ? -13.375 -14.977 3.066 1 94.12 298 PHE A O 1
ATOM 2260 N N . ILE A 1 299 ? -14.055 -12.93 2.986 1 91.5 299 ILE A N 1
ATOM 2261 C CA . ILE A 1 299 ? -14.883 -13.117 1.802 1 91.5 299 ILE A CA 1
ATOM 2262 C C . ILE A 1 299 ? -14.008 -13.508 0.613 1 91.5 299 ILE A C 1
ATOM 2264 O O . ILE A 1 299 ? -14.477 -14.156 -0.324 1 91.5 299 ILE A O 1
ATOM 2268 N N . GLY A 1 300 ? -12.719 -13.242 0.708 1 87.56 300 GLY A N 1
ATOM 2269 C CA . GLY A 1 300 ? -11.781 -13.539 -0.363 1 87.56 300 GLY A CA 1
ATOM 2270 C C . GLY A 1 300 ? -11.578 -15.023 -0.586 1 87.56 300 GLY A C 1
ATOM 2271 O O . GLY A 1 300 ? -11.047 -15.438 -1.62 1 87.56 300 GLY A O 1
ATOM 2272 N N . VAL A 1 301 ? -12.062 -15.797 0.349 1 83.5 301 VAL A N 1
ATOM 2273 C CA . VAL A 1 301 ? -11.961 -17.25 0.214 1 83.5 301 VAL A CA 1
ATOM 2274 C C . VAL A 1 301 ? -12.805 -17.719 -0.97 1 83.5 301 VAL A C 1
ATOM 2276 O O . VAL A 1 301 ? -12.43 -18.656 -1.672 1 83.5 301 VAL A O 1
ATOM 2279 N N . TRP A 1 302 ? -13.875 -17 -1.234 1 78.75 302 TRP A N 1
ATOM 2280 C CA . TRP A 1 302 ? -14.805 -17.438 -2.262 1 78.75 302 TRP A CA 1
ATOM 2281 C C . TRP A 1 302 ? -14.766 -16.516 -3.477 1 78.75 302 TRP A C 1
ATOM 2283 O O . TRP A 1 302 ? -15.523 -16.703 -4.43 1 78.75 302 TRP A O 1
ATOM 2293 N N . ALA A 1 303 ? -13.93 -15.523 -3.404 1 68.31 303 ALA A N 1
ATOM 2294 C CA . ALA A 1 303 ? -13.93 -14.555 -4.496 1 68.31 303 ALA A CA 1
ATOM 2295 C C . ALA A 1 303 ? -12.617 -14.602 -5.277 1 68.31 303 ALA A C 1
ATOM 2297 O O . ALA A 1 303 ? -11.586 -15.016 -4.742 1 68.31 303 ALA A O 1
ATOM 2298 N N . TYR B 1 1 ? 28.547 -25.922 -5.586 1 87.38 1 TYR B N 1
ATOM 2299 C CA . TYR B 1 1 ? 28.547 -24.844 -4.598 1 87.38 1 TYR B CA 1
ATOM 2300 C C . TYR B 1 1 ? 29.953 -24.297 -4.395 1 87.38 1 TYR B C 1
ATOM 2302 O O . TYR B 1 1 ? 30.875 -25.031 -4.023 1 87.38 1 TYR B O 1
ATOM 2310 N N . ASP B 1 2 ? 30.188 -23.094 -4.785 1 88.69 2 ASP B N 1
ATOM 2311 C CA . ASP B 1 2 ? 31.484 -22.453 -4.66 1 88.69 2 ASP B CA 1
ATOM 2312 C C . ASP B 1 2 ? 31.578 -21.672 -3.35 1 88.69 2 ASP B C 1
ATOM 2314 O O . ASP B 1 2 ? 31.094 -20.547 -3.252 1 88.69 2 ASP B O 1
ATOM 2318 N N . SER B 1 3 ? 32.25 -22.266 -2.408 1 89.31 3 SER B N 1
ATOM 2319 C CA . SER B 1 3 ? 32.344 -21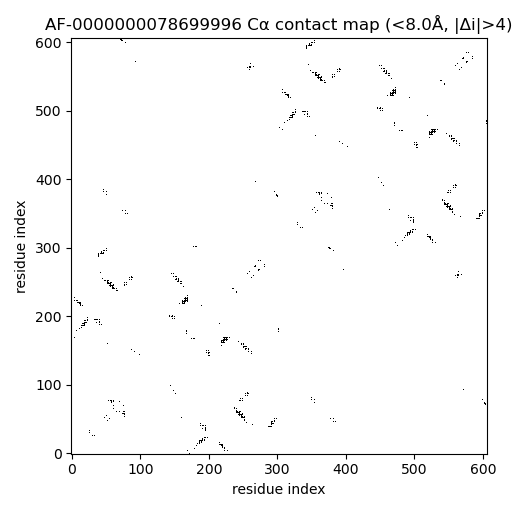.672 -1.074 1 89.31 3 SER B CA 1
ATOM 2320 C C . SER B 1 3 ? 33.125 -20.359 -1.101 1 89.31 3 SER B C 1
ATOM 2322 O O . SER B 1 3 ? 32.781 -19.422 -0.368 1 89.31 3 SER B O 1
ATOM 2324 N N . HIS B 1 4 ? 34.062 -20.281 -1.922 1 92.12 4 HIS B N 1
ATOM 2325 C CA . HIS B 1 4 ? 34.844 -19.062 -2 1 92.12 4 HIS B CA 1
ATOM 2326 C C . HIS B 1 4 ? 34.031 -17.891 -2.506 1 92.12 4 HIS B C 1
ATOM 2328 O O . HIS B 1 4 ? 34.125 -16.781 -1.974 1 92.12 4 HIS B O 1
ATOM 2334 N N . LEU B 1 5 ? 33.281 -18.172 -3.443 1 92.12 5 LEU B N 1
ATOM 2335 C CA . LEU B 1 5 ? 32.438 -17.109 -4.004 1 92.12 5 LEU B CA 1
ATOM 2336 C C . LEU B 1 5 ? 31.359 -16.688 -3.01 1 92.12 5 LEU B C 1
ATOM 2338 O O . LEU B 1 5 ? 31.016 -15.5 -2.939 1 92.12 5 LEU B O 1
ATOM 2342 N N . HIS B 1 6 ? 30.875 -17.688 -2.318 1 95 6 HIS B N 1
ATOM 2343 C CA . HIS B 1 6 ? 29.844 -17.359 -1.326 1 95 6 HIS B CA 1
ATOM 2344 C C . HIS B 1 6 ? 30.438 -16.547 -0.182 1 95 6 HIS B C 1
ATOM 2346 O O . HIS B 1 6 ? 29.781 -15.625 0.331 1 95 6 HIS B O 1
ATOM 2352 N N . ILE B 1 7 ? 31.609 -16.828 0.194 1 93.88 7 ILE B N 1
ATOM 2353 C CA . ILE B 1 7 ? 32.281 -16.062 1.229 1 93.88 7 ILE B CA 1
ATOM 2354 C C . ILE B 1 7 ? 32.594 -14.656 0.709 1 93.88 7 ILE B C 1
ATOM 2356 O O . ILE B 1 7 ? 32.406 -13.664 1.426 1 93.88 7 ILE B O 1
ATOM 2360 N N . ALA B 1 8 ? 33.031 -14.539 -0.453 1 95.44 8 ALA B N 1
ATOM 2361 C CA . ALA B 1 8 ? 33.281 -13.242 -1.067 1 95.44 8 ALA B CA 1
ATOM 2362 C C . ALA B 1 8 ? 32 -12.398 -1.129 1 95.44 8 ALA B C 1
ATOM 2364 O O . ALA B 1 8 ? 32.062 -11.172 -0.993 1 95.44 8 ALA B O 1
ATOM 2365 N N . ALA B 1 9 ? 30.922 -13.086 -1.386 1 96.25 9 ALA B N 1
ATOM 2366 C CA . ALA B 1 9 ? 29.641 -12.391 -1.488 1 96.25 9 ALA B CA 1
ATOM 2367 C C . ALA B 1 9 ? 29.312 -11.656 -0.196 1 96.25 9 ALA B C 1
ATOM 2369 O O . ALA B 1 9 ? 28.688 -10.586 -0.224 1 96.25 9 ALA B O 1
ATOM 2370 N N . ILE B 1 10 ? 29.688 -12.227 0.919 1 96.38 10 ILE B N 1
ATOM 2371 C CA . ILE B 1 10 ? 29.469 -11.594 2.213 1 96.38 10 ILE B CA 1
ATOM 2372 C C . ILE B 1 10 ? 30.109 -10.211 2.23 1 96.38 10 ILE B C 1
ATOM 2374 O O . ILE B 1 10 ? 29.453 -9.219 2.561 1 96.38 10 ILE B O 1
ATOM 2378 N N . PHE B 1 11 ? 31.25 -10.094 1.765 1 96.81 11 PHE B N 1
ATOM 2379 C CA . PHE B 1 11 ? 32 -8.852 1.822 1 96.81 11 PHE B CA 1
ATOM 2380 C C . PHE B 1 11 ? 31.594 -7.906 0.705 1 96.81 11 PHE B C 1
ATOM 2382 O O . PHE B 1 11 ? 31.578 -6.688 0.889 1 96.81 11 PHE B O 1
ATOM 2389 N N . ILE B 1 12 ? 31.328 -8.438 -0.386 1 97.19 12 ILE B N 1
ATOM 2390 C CA . ILE B 1 12 ? 30.891 -7.621 -1.51 1 97.19 12 ILE B CA 1
ATOM 2391 C C . ILE B 1 12 ? 29.594 -6.906 -1.151 1 97.19 12 ILE B C 1
ATOM 2393 O O . ILE B 1 12 ? 29.469 -5.695 -1.34 1 97.19 12 ILE B O 1
ATOM 2397 N N . ILE B 1 13 ? 28.641 -7.652 -0.592 1 96.94 13 ILE B N 1
ATOM 2398 C CA . ILE B 1 13 ? 27.359 -7.105 -0.207 1 96.94 13 ILE B CA 1
ATOM 2399 C C . ILE B 1 13 ? 27.531 -6.09 0.917 1 96.94 13 ILE B C 1
ATOM 2401 O O . ILE B 1 13 ? 26.906 -5.031 0.914 1 96.94 13 ILE B O 1
ATOM 2405 N N . MET B 1 14 ? 28.375 -6.445 1.804 1 96.38 14 MET B N 1
ATOM 2406 C CA . MET B 1 14 ? 28.656 -5.531 2.906 1 96.38 14 MET B CA 1
ATOM 2407 C C . MET B 1 14 ? 29.234 -4.215 2.387 1 96.38 14 MET B C 1
ATOM 2409 O O . MET B 1 14 ? 28.812 -3.139 2.809 1 96.38 14 MET B O 1
ATOM 2413 N N . ALA B 1 15 ? 30.141 -4.281 1.518 1 96.38 15 ALA B N 1
ATOM 2414 C CA . ALA B 1 15 ? 30.781 -3.098 0.949 1 96.38 15 ALA B CA 1
ATOM 2415 C C . ALA B 1 15 ? 29.781 -2.262 0.153 1 96.38 15 ALA B C 1
ATOM 2417 O O . ALA B 1 15 ? 29.75 -1.036 0.28 1 96.38 15 ALA B O 1
ATOM 2418 N N . THR B 1 16 ? 29.047 -2.877 -0.63 1 95.81 16 THR B N 1
ATOM 2419 C CA . THR B 1 16 ? 28.094 -2.178 -1.477 1 95.81 16 THR B CA 1
ATOM 2420 C C . THR B 1 16 ? 27.031 -1.48 -0.63 1 95.81 16 THR B C 1
ATOM 2422 O O . THR B 1 16 ? 26.656 -0.333 -0.899 1 95.81 16 THR B O 1
ATOM 2425 N N . SER B 1 17 ? 26.484 -2.227 0.386 1 95.69 17 SER B N 1
ATOM 2426 C CA . SER B 1 17 ? 25.516 -1.617 1.294 1 95.69 17 SER B CA 1
ATOM 2427 C C . SER B 1 17 ? 26.109 -0.42 2.021 1 95.69 17 SER B C 1
ATOM 2429 O O . SER B 1 17 ? 25.453 0.609 2.186 1 95.69 17 SER B O 1
ATOM 2431 N N . PHE B 1 18 ? 27.344 -0.603 2.355 1 94.5 18 PHE B N 1
ATOM 2432 C CA . PHE B 1 18 ? 28.047 0.461 3.074 1 94.5 18 PHE B CA 1
ATOM 2433 C C . PHE B 1 18 ? 28.234 1.683 2.182 1 94.5 18 PHE B C 1
ATOM 2435 O O . PHE B 1 18 ? 27.984 2.812 2.605 1 94.5 18 PHE B O 1
ATOM 2442 N N . ILE B 1 19 ? 28.625 1.54 1.043 1 94.88 19 ILE B N 1
ATOM 2443 C CA . ILE B 1 19 ? 28.844 2.629 0.096 1 94.88 19 ILE B CA 1
ATOM 2444 C C . ILE B 1 19 ? 27.516 3.35 -0.172 1 94.88 19 ILE B C 1
ATOM 2446 O O . ILE B 1 19 ? 27.484 4.582 -0.252 1 94.88 19 ILE B O 1
ATOM 2450 N N . GLY B 1 20 ? 26.484 2.621 -0.304 1 94.12 20 GLY B N 1
ATOM 2451 C CA . GLY B 1 20 ? 25.172 3.219 -0.501 1 94.12 20 GLY B CA 1
ATOM 2452 C C . GLY B 1 20 ? 24.75 4.137 0.633 1 94.12 20 GLY B C 1
ATOM 2453 O O . GLY B 1 20 ? 24.156 5.188 0.401 1 94.12 20 GLY B O 1
ATOM 2454 N N . THR B 1 21 ? 25.094 3.752 1.802 1 92.88 21 THR B N 1
ATOM 2455 C CA . THR B 1 21 ? 24.688 4.535 2.965 1 92.88 21 THR B CA 1
ATOM 2456 C C . THR B 1 21 ? 25.594 5.758 3.133 1 92.88 21 THR B C 1
ATOM 2458 O O . THR B 1 21 ? 25.219 6.719 3.809 1 92.88 21 THR B O 1
ATOM 2461 N N . LEU B 1 22 ? 26.75 5.793 2.557 1 90.06 22 LEU B N 1
ATOM 2462 C CA . LEU B 1 22 ? 27.719 6.867 2.715 1 90.06 22 LEU B CA 1
ATOM 2463 C C . LEU B 1 22 ? 27.344 8.078 1.869 1 90.06 22 LEU B C 1
ATOM 2465 O O . LEU B 1 22 ? 27.641 9.219 2.232 1 90.06 22 LEU B O 1
ATOM 2469 N N . LEU B 1 23 ? 26.656 7.898 0.847 1 87.25 23 LEU B N 1
ATOM 2470 C CA . LEU B 1 23 ? 26.375 8.977 -0.091 1 87.25 23 LEU B CA 1
ATOM 2471 C C . LEU B 1 23 ? 25.547 10.07 0.577 1 87.25 23 LEU B C 1
ATOM 2473 O O . LEU B 1 23 ? 25.906 11.25 0.531 1 87.25 23 LEU B O 1
ATOM 2477 N N . PRO B 1 24 ? 24.484 9.734 1.204 1 87.44 24 PRO B N 1
ATOM 2478 C CA . PRO B 1 24 ? 23.719 10.781 1.886 1 87.44 24 PRO B CA 1
ATOM 2479 C C . PRO B 1 24 ? 24.484 11.398 3.055 1 87.44 24 PRO B C 1
ATOM 2481 O O . PRO B 1 24 ? 24.344 12.594 3.324 1 87.44 24 PRO B O 1
ATOM 2484 N N . ILE B 1 25 ? 25.266 10.664 3.725 1 83.56 25 ILE B N 1
ATOM 2485 C CA . ILE B 1 25 ? 26.047 11.156 4.859 1 83.56 25 ILE B CA 1
ATOM 2486 C C . ILE B 1 25 ? 27.047 12.195 4.383 1 83.56 25 ILE B C 1
ATOM 2488 O O . ILE B 1 25 ? 27.203 13.258 4.996 1 83.56 25 ILE B O 1
ATOM 2492 N N . LEU B 1 26 ? 27.641 11.883 3.307 1 82.25 26 LEU B N 1
ATOM 2493 C CA . LEU B 1 26 ? 28.625 12.797 2.74 1 82.25 26 LEU B CA 1
ATOM 2494 C C . LEU B 1 26 ? 27.938 14 2.096 1 82.25 26 LEU B C 1
ATOM 2496 O O . LEU B 1 26 ? 28.516 15.094 2.057 1 82.25 26 LEU B O 1
ATOM 2500 N N . GLY B 1 27 ? 26.797 13.797 1.575 1 77.56 27 GLY B N 1
ATOM 2501 C CA . GLY B 1 27 ? 26.031 14.852 0.928 1 77.56 27 GLY B CA 1
ATOM 2502 C C . GLY B 1 27 ? 25.516 15.898 1.899 1 77.56 27 GLY B C 1
ATOM 2503 O O . GLY B 1 27 ? 25.375 17.078 1.542 1 77.56 27 GLY B O 1
ATOM 2504 N N . LYS B 1 28 ? 25.062 15.461 3.059 1 71.69 28 LYS B N 1
ATOM 2505 C CA . LYS B 1 28 ? 24.578 16.391 4.07 1 71.69 28 LYS B CA 1
ATOM 2506 C C . LYS B 1 28 ? 25.594 17.5 4.32 1 71.69 28 LYS B C 1
ATOM 2508 O O . LYS B 1 28 ? 25.219 18.656 4.582 1 71.69 28 LYS B O 1
ATOM 2513 N N . LYS B 1 29 ? 26.75 17.281 4.129 1 71.56 29 LYS B N 1
ATOM 2514 C CA . LYS B 1 29 ? 27.812 18.25 4.355 1 71.56 29 LYS B CA 1
ATOM 2515 C C . LYS B 1 29 ? 27.906 19.234 3.191 1 71.56 29 LYS B C 1
ATOM 2517 O O . LYS B 1 29 ? 28.406 20.359 3.359 1 71.56 29 LYS B O 1
ATOM 2522 N N . LEU B 1 30 ? 27.328 18.75 2.145 1 68.75 30 LEU B N 1
ATOM 2523 C CA . LEU B 1 30 ? 27.516 19.578 0.958 1 68.75 30 LEU B CA 1
ATOM 2524 C C . LEU B 1 30 ? 26.328 20.531 0.775 1 68.75 30 LEU B C 1
ATOM 2526 O O . LEU B 1 30 ? 26.5 21.75 0.739 1 68.75 30 LEU B O 1
ATOM 2530 N N . ILE B 1 31 ? 25.094 19.984 0.382 1 71.12 31 ILE B N 1
ATOM 2531 C CA . ILE B 1 31 ? 23.969 20.875 0.091 1 71.12 31 ILE B CA 1
ATOM 2532 C C . ILE B 1 31 ? 22.656 20.203 0.526 1 71.12 31 ILE B C 1
ATOM 2534 O O . ILE B 1 31 ? 22.453 19.016 0.275 1 71.12 31 ILE B O 1
ATOM 2538 N N . GLN B 1 32 ? 21.875 20.938 1.146 1 77.19 32 GLN B N 1
ATOM 2539 C CA . GLN B 1 32 ? 20.578 20.5 1.648 1 77.19 32 GLN B CA 1
ATOM 2540 C C . GLN B 1 32 ? 19.703 19.969 0.515 1 77.19 32 GLN B C 1
ATOM 2542 O O . GLN B 1 32 ? 18.969 18.984 0.687 1 77.19 32 GLN B O 1
ATOM 2547 N N . THR B 1 33 ? 19.844 20.516 -0.589 1 81.81 33 THR B N 1
ATOM 2548 C CA . THR B 1 33 ? 19.031 20.125 -1.738 1 81.81 33 THR B CA 1
ATOM 2549 C C . THR B 1 33 ? 19.375 18.719 -2.191 1 81.81 33 THR B C 1
ATOM 2551 O O . THR B 1 33 ? 18.5 17.969 -2.65 1 81.81 33 THR B O 1
ATOM 2554 N N . PHE B 1 34 ? 20.547 18.375 -1.949 1 85.19 34 PHE B N 1
ATOM 2555 C CA . PHE B 1 34 ? 21 17.047 -2.359 1 85.19 34 PHE B CA 1
ATOM 2556 C C . PHE B 1 34 ? 20.375 15.969 -1.48 1 85.19 34 PHE B C 1
ATOM 2558 O O . PHE B 1 34 ? 19.969 14.922 -1.978 1 85.19 34 PHE B O 1
ATOM 2565 N N . ILE B 1 35 ? 20.188 16.266 -0.278 1 85.69 35 ILE B N 1
ATOM 2566 C CA . ILE B 1 35 ? 19.656 15.266 0.646 1 85.69 35 ILE B CA 1
ATOM 2567 C C . ILE B 1 35 ? 18.172 15.047 0.354 1 85.69 35 ILE B C 1
ATOM 2569 O O . ILE B 1 35 ? 17.672 13.922 0.432 1 85.69 35 ILE B O 1
ATOM 2573 N N . VAL B 1 36 ? 17.562 16.141 -0.015 1 89.81 36 VAL B N 1
ATOM 2574 C CA . VAL B 1 36 ? 16.141 16.047 -0.336 1 89.81 36 VAL B CA 1
ATOM 2575 C C . VAL B 1 36 ? 15.953 15.18 -1.584 1 89.81 36 VAL B C 1
ATOM 2577 O O . VAL B 1 36 ? 15.039 14.352 -1.643 1 89.81 36 VAL B O 1
ATOM 2580 N N . THR B 1 37 ? 16.828 15.352 -2.49 1 91.56 37 THR B N 1
ATOM 2581 C CA . THR B 1 37 ? 16.766 14.57 -3.721 1 91.56 37 THR B CA 1
ATOM 2582 C C . THR B 1 37 ? 17 13.094 -3.436 1 91.56 37 THR B C 1
ATOM 2584 O O . THR B 1 37 ? 16.266 12.234 -3.947 1 91.56 37 THR B O 1
ATOM 2587 N N . LEU B 1 38 ? 17.906 12.852 -2.611 1 92.44 38 LEU B N 1
ATOM 2588 C CA . LEU B 1 38 ? 18.219 11.461 -2.277 1 92.44 38 LEU B CA 1
ATOM 2589 C C . LEU B 1 38 ? 17.094 10.836 -1.45 1 92.44 38 LEU B C 1
ATOM 2591 O O . LEU B 1 38 ? 16.812 9.648 -1.589 1 92.44 38 LEU B O 1
ATOM 2595 N N . LYS B 1 39 ? 16.547 11.602 -0.643 1 92.94 39 LYS B N 1
ATOM 2596 C CA . LYS B 1 39 ? 15.414 11.125 0.155 1 92.94 39 LYS B CA 1
ATOM 2597 C C . LYS B 1 39 ? 14.242 10.719 -0.735 1 92.94 39 LYS B C 1
ATOM 2599 O O . LYS B 1 39 ? 13.641 9.656 -0.536 1 92.94 39 LYS B O 1
ATOM 2604 N N . LEU B 1 40 ? 13.969 11.586 -1.706 1 96.5 40 LEU B N 1
ATOM 2605 C CA . LEU B 1 40 ? 12.852 11.305 -2.6 1 96.5 40 LEU B CA 1
ATOM 2606 C C . LEU B 1 40 ? 13.172 10.125 -3.512 1 96.5 40 LEU B C 1
ATOM 2608 O O . LEU B 1 40 ? 12.305 9.289 -3.785 1 96.5 40 LEU B O 1
ATOM 2612 N N . PHE B 1 41 ? 14.406 10.062 -3.984 1 96.75 41 PHE B N 1
ATOM 2613 C CA . PHE B 1 41 ? 14.852 8.883 -4.711 1 96.75 41 PHE B CA 1
ATOM 2614 C C . PHE B 1 41 ? 14.688 7.629 -3.863 1 96.75 41 PHE B C 1
ATOM 2616 O O . PHE B 1 41 ? 14.195 6.609 -4.344 1 96.75 41 PHE B O 1
ATOM 2623 N N . GLY B 1 42 ? 15.055 7.754 -2.658 1 95.75 42 GLY B N 1
ATOM 2624 C CA . GLY B 1 42 ? 14.93 6.66 -1.71 1 95.75 42 GLY B CA 1
ATOM 2625 C C . GLY B 1 42 ? 13.492 6.254 -1.457 1 95.75 42 GLY B C 1
ATOM 2626 O O . GLY B 1 42 ? 13.188 5.066 -1.317 1 95.75 42 GLY B O 1
ATOM 2627 N N . ALA B 1 43 ? 12.602 7.215 -1.39 1 97 43 ALA B N 1
ATOM 2628 C CA . ALA B 1 43 ? 11.18 6.918 -1.199 1 97 43 ALA B CA 1
ATOM 2629 C C . ALA B 1 43 ? 10.648 6.035 -2.326 1 97 43 ALA B C 1
ATOM 2631 O O . ALA B 1 43 ? 9.891 5.094 -2.08 1 97 43 ALA B O 1
ATOM 2632 N N . GLY B 1 44 ? 11.062 6.352 -3.539 1 98 44 GLY B N 1
ATOM 2633 C CA . GLY B 1 44 ? 10.711 5.512 -4.672 1 98 44 GLY B CA 1
ATOM 2634 C C . GLY B 1 44 ? 11.266 4.102 -4.562 1 98 44 GLY B C 1
ATOM 2635 O O . GLY B 1 44 ? 10.562 3.129 -4.832 1 98 44 GLY B O 1
ATOM 2636 N N . VAL B 1 45 ? 12.469 4.031 -4.121 1 97.25 45 VAL B N 1
ATOM 2637 C CA . VAL B 1 45 ? 13.141 2.75 -3.955 1 97.25 45 VAL B CA 1
ATOM 2638 C C . VAL B 1 45 ? 12.406 1.905 -2.92 1 97.25 45 VAL B C 1
ATOM 2640 O O . VAL B 1 45 ? 12.164 0.715 -3.137 1 97.25 45 VAL B O 1
ATOM 2643 N N . ILE B 1 46 ? 12.039 2.479 -1.849 1 96.75 46 ILE B N 1
ATOM 2644 C CA . ILE B 1 46 ? 11.367 1.772 -0.762 1 96.75 46 ILE B CA 1
ATOM 2645 C C . ILE B 1 46 ? 10 1.273 -1.232 1 96.75 46 ILE B C 1
ATOM 2647 O O . ILE B 1 46 ? 9.609 0.144 -0.929 1 96.75 46 ILE B O 1
ATOM 2651 N N . LEU B 1 47 ? 9.297 2.055 -1.961 1 97.81 47 LEU B N 1
ATOM 2652 C CA . LEU B 1 47 ? 7.992 1.661 -2.475 1 97.81 47 LEU B CA 1
ATOM 2653 C C . LEU B 1 47 ? 8.109 0.454 -3.398 1 97.81 47 LEU B C 1
ATOM 2655 O O . LEU B 1 47 ? 7.34 -0.501 -3.279 1 97.81 47 LEU B O 1
ATOM 2659 N N . ALA B 1 48 ? 9.07 0.527 -4.285 1 97.88 48 ALA B N 1
ATOM 2660 C CA . ALA B 1 48 ? 9.312 -0.596 -5.191 1 97.88 48 ALA B CA 1
ATOM 2661 C C . ALA B 1 48 ? 9.742 -1.84 -4.418 1 97.88 48 ALA B C 1
ATOM 2663 O O . ALA B 1 48 ? 9.336 -2.955 -4.746 1 97.88 48 ALA B O 1
ATOM 2664 N N . THR B 1 49 ? 10.586 -1.623 -3.459 1 96.19 49 THR B N 1
ATOM 2665 C CA . THR B 1 49 ? 11.023 -2.746 -2.637 1 96.19 49 THR B CA 1
ATOM 2666 C C . THR B 1 49 ? 9.836 -3.41 -1.951 1 96.19 49 THR B C 1
ATOM 2668 O O . THR B 1 49 ? 9.734 -4.641 -1.922 1 96.19 49 THR B O 1
ATOM 2671 N N . ALA B 1 50 ? 8.93 -2.66 -1.472 1 97.75 50 ALA B N 1
ATOM 2672 C CA . ALA B 1 50 ? 7.773 -3.17 -0.738 1 97.75 50 ALA B CA 1
ATOM 2673 C C . ALA B 1 50 ? 6.906 -4.059 -1.628 1 97.75 50 ALA B C 1
ATOM 2675 O O . ALA B 1 50 ? 6.504 -5.148 -1.223 1 97.75 50 ALA B O 1
ATOM 2676 N N . LEU B 1 51 ? 6.688 -3.643 -2.83 1 98.12 51 LEU B N 1
ATOM 2677 C CA . LEU B 1 51 ? 5.727 -4.359 -3.66 1 98.12 51 LEU B CA 1
ATOM 2678 C C . LEU B 1 51 ? 6.434 -5.348 -4.582 1 98.12 51 LEU B C 1
ATOM 2680 O O . LEU B 1 51 ? 6.062 -6.523 -4.641 1 98.12 51 LEU B O 1
ATOM 2684 N N . VAL B 1 52 ? 7.5 -4.938 -5.195 1 97.19 52 VAL B N 1
ATOM 2685 C CA . VAL B 1 52 ? 8.156 -5.742 -6.219 1 97.19 52 VAL B CA 1
ATOM 2686 C C . VAL B 1 52 ? 9.039 -6.801 -5.559 1 97.19 52 VAL B C 1
ATOM 2688 O O . VAL B 1 52 ? 9.023 -7.969 -5.953 1 97.19 52 VAL B O 1
ATOM 2691 N N . HIS B 1 53 ? 9.727 -6.398 -4.543 1 95.69 53 HIS B N 1
ATOM 2692 C CA . HIS B 1 53 ? 10.773 -7.277 -4.027 1 95.69 53 HIS B CA 1
ATOM 2693 C C . HIS B 1 53 ? 10.305 -8.008 -2.773 1 95.69 53 HIS B C 1
ATOM 2695 O O . HIS B 1 53 ? 10.93 -8.984 -2.35 1 95.69 53 HIS B O 1
ATOM 2701 N N . MET B 1 54 ? 9.273 -7.562 -2.189 1 96.56 54 MET B N 1
ATOM 2702 C CA . MET B 1 54 ? 8.836 -8.219 -0.961 1 96.56 54 MET B CA 1
ATOM 2703 C C . MET B 1 54 ? 7.457 -8.836 -1.135 1 96.56 54 MET B C 1
ATOM 2705 O O . MET B 1 54 ? 7.277 -10.039 -0.918 1 96.56 54 MET B O 1
ATOM 2709 N N . PHE B 1 55 ? 6.535 -8.109 -1.617 1 97.94 55 PHE B N 1
ATOM 2710 C CA . PHE B 1 55 ? 5.156 -8.586 -1.672 1 97.94 55 PHE B CA 1
ATOM 2711 C C . PHE B 1 55 ? 5.016 -9.711 -2.689 1 97.94 55 PHE B C 1
ATOM 2713 O O . PHE B 1 55 ? 4.402 -10.742 -2.402 1 97.94 55 PHE B O 1
ATOM 2720 N N . ILE B 1 56 ? 5.531 -9.508 -3.873 1 97.06 56 ILE B N 1
ATOM 2721 C CA . ILE B 1 56 ? 5.363 -10.469 -4.957 1 97.06 56 ILE B CA 1
ATOM 2722 C C . ILE B 1 56 ? 6.035 -11.789 -4.59 1 97.06 56 ILE B C 1
ATOM 2724 O O . ILE B 1 56 ? 5.402 -12.844 -4.633 1 97.06 56 ILE B O 1
ATOM 2728 N N . PRO B 1 57 ? 7.305 -11.781 -4.145 1 95.12 57 PRO B N 1
ATOM 2729 C CA . PRO B 1 57 ? 7.891 -13.055 -3.719 1 95.12 57 PRO B CA 1
ATOM 2730 C C . PRO B 1 57 ? 7.133 -13.695 -2.557 1 95.12 57 PRO B C 1
ATOM 2732 O O . PRO B 1 57 ? 7.047 -14.922 -2.471 1 95.12 57 PRO B O 1
ATOM 2735 N N . ALA B 1 58 ? 6.633 -12.883 -1.672 1 96.5 58 ALA B N 1
ATOM 2736 C CA . ALA B 1 58 ? 5.836 -13.422 -0.572 1 96.5 58 ALA B CA 1
ATOM 2737 C C . ALA B 1 58 ? 4.605 -14.156 -1.094 1 96.5 58 ALA B C 1
ATOM 2739 O O . ALA B 1 58 ? 4.25 -15.227 -0.591 1 96.5 58 ALA B O 1
ATOM 2740 N N . THR B 1 59 ? 3.971 -13.586 -2.064 1 96.12 59 THR B N 1
ATOM 2741 C CA . THR B 1 59 ? 2.795 -14.211 -2.664 1 96.12 59 THR B CA 1
ATOM 2742 C C . THR B 1 59 ? 3.158 -15.539 -3.312 1 96.12 59 THR B C 1
ATOM 2744 O O . THR B 1 59 ? 2.418 -16.516 -3.191 1 96.12 59 THR B O 1
ATOM 2747 N N . GLN B 1 60 ? 4.266 -15.57 -3.963 1 93.88 60 GLN B N 1
ATOM 2748 C CA . GLN B 1 60 ? 4.719 -16.797 -4.605 1 93.88 60 GLN B CA 1
ATOM 2749 C C . GLN B 1 60 ? 5.031 -17.875 -3.57 1 93.88 60 GLN B C 1
ATOM 2751 O O . GLN B 1 60 ? 4.668 -19.047 -3.75 1 93.88 60 GLN B O 1
ATOM 2756 N N . ALA B 1 61 ? 5.668 -17.453 -2.502 1 94.56 61 ALA B N 1
ATOM 2757 C CA . ALA B 1 61 ? 6.023 -18.406 -1.451 1 94.56 61 ALA B CA 1
ATOM 2758 C C . ALA B 1 61 ? 4.777 -18.969 -0.779 1 94.56 61 ALA B C 1
ATOM 2760 O O . ALA B 1 61 ? 4.691 -20.188 -0.534 1 94.56 61 ALA B O 1
ATOM 2761 N N . LEU B 1 62 ? 3.795 -18.203 -0.607 1 96 62 LEU B N 1
ATOM 2762 C CA . LEU B 1 62 ? 2.637 -18.594 0.191 1 96 62 LEU B CA 1
ATOM 2763 C C . LEU B 1 62 ? 1.58 -19.266 -0.675 1 96 62 LEU B C 1
ATOM 2765 O O . LEU B 1 62 ? 0.56 -19.734 -0.165 1 96 62 LEU B O 1
ATOM 2769 N N . THR B 1 63 ? 1.819 -19.281 -1.959 1 93.75 63 THR B N 1
ATOM 2770 C CA . THR B 1 63 ? 0.927 -20 -2.857 1 93.75 63 THR B CA 1
ATOM 2771 C C . THR B 1 63 ? 1.657 -21.172 -3.521 1 93.75 63 THR B C 1
ATOM 2773 O O . THR B 1 63 ? 1.18 -21.719 -4.512 1 93.75 63 THR B O 1
ATOM 2776 N N . ASN B 1 64 ? 2.807 -21.484 -3.02 1 93.69 64 ASN B N 1
ATOM 2777 C CA . ASN B 1 64 ? 3.584 -22.594 -3.553 1 93.69 64 ASN B CA 1
ATOM 2778 C C . ASN B 1 64 ? 2.811 -23.906 -3.471 1 93.69 64 ASN B C 1
ATOM 2780 O O . ASN B 1 64 ? 2.154 -24.188 -2.465 1 93.69 64 ASN B O 1
ATOM 2784 N N . PRO B 1 65 ? 2.871 -24.734 -4.492 1 91.69 65 PRO B N 1
ATOM 2785 C CA . PRO B 1 65 ? 2.107 -25.984 -4.527 1 91.69 65 PRO B CA 1
ATOM 2786 C C . PRO B 1 65 ? 2.535 -26.969 -3.443 1 91.69 65 PRO B C 1
ATOM 2788 O O . PRO B 1 65 ? 1.791 -27.906 -3.119 1 91.69 65 PRO B O 1
ATOM 2791 N N . CYS B 1 66 ? 3.697 -26.828 -2.865 1 91.5 66 CYS B N 1
ATOM 2792 C CA . CYS B 1 66 ? 4.211 -27.734 -1.837 1 91.5 66 CYS B CA 1
ATOM 2793 C C . CYS B 1 66 ? 3.553 -27.453 -0.491 1 91.5 66 CYS B C 1
ATOM 2795 O O . CYS B 1 66 ? 3.691 -28.234 0.448 1 91.5 66 CYS B O 1
ATOM 2797 N N . LEU B 1 67 ? 2.791 -26.375 -0.403 1 93.19 67 LEU B N 1
ATOM 2798 C CA . LEU B 1 67 ? 2.152 -26 0.856 1 93.19 67 LEU B CA 1
ATOM 2799 C C . LEU B 1 67 ? 0.845 -26.766 1.044 1 93.19 67 LEU B C 1
ATOM 2801 O O . LEU B 1 67 ? 0.265 -27.266 0.075 1 93.19 67 LEU B O 1
ATOM 2805 N N . PRO B 1 68 ? 0.437 -26.891 2.309 1 91.69 68 PRO B N 1
ATOM 2806 C CA . PRO B 1 68 ? -0.848 -27.547 2.576 1 91.69 68 PRO B CA 1
ATOM 2807 C C . PRO B 1 68 ? -2.021 -26.828 1.917 1 91.69 68 PRO B C 1
ATOM 2809 O O . PRO B 1 68 ? -1.901 -25.656 1.542 1 91.69 68 PRO B O 1
ATOM 2812 N N . GLN B 1 69 ? -3.117 -27.406 1.847 1 89.06 69 GLN B N 1
ATOM 2813 C CA . GLN B 1 69 ? -4.316 -26.922 1.168 1 89.06 69 GLN B CA 1
ATOM 2814 C C . GLN B 1 69 ? -4.84 -25.641 1.805 1 89.06 69 GLN B C 1
ATOM 2816 O O . GLN B 1 69 ? -5.465 -24.812 1.133 1 89.06 69 GLN B O 1
ATOM 2821 N N . THR B 1 70 ? -4.566 -25.516 3.076 1 86.38 70 THR B N 1
ATOM 2822 C CA . THR B 1 70 ? -4.977 -24.297 3.768 1 86.38 70 THR B CA 1
ATOM 2823 C C . THR B 1 70 ? -4.43 -23.062 3.059 1 86.38 70 THR B C 1
ATOM 2825 O O . THR B 1 70 ? -5.113 -22.031 2.957 1 86.38 70 THR B O 1
ATOM 2828 N N . PHE B 1 71 ? -3.246 -23.172 2.516 1 85.56 71 PHE B N 1
ATOM 2829 C CA . PHE B 1 71 ? -2.6 -22.031 1.877 1 85.56 71 PHE B CA 1
ATOM 2830 C C . PHE B 1 71 ? -2.922 -21.984 0.387 1 85.56 71 PHE B C 1
ATOM 2832 O O . PHE B 1 71 ? -3.186 -20.922 -0.166 1 85.56 71 PHE B O 1
ATOM 2839 N N . THR B 1 72 ? -2.979 -23.141 -0.224 1 82.94 72 THR B N 1
ATOM 2840 C CA . THR B 1 72 ? -3.215 -23.172 -1.663 1 82.94 72 THR B CA 1
ATOM 2841 C C . THR B 1 72 ? -4.672 -22.844 -1.978 1 82.94 72 THR B C 1
ATOM 2843 O O . THR B 1 72 ? -4.984 -22.359 -3.064 1 82.94 72 THR B O 1
ATOM 2846 N N . GLY B 1 73 ? -5.523 -23.078 -1.06 1 85.75 73 GLY B N 1
ATOM 2847 C CA . GLY B 1 73 ? -6.934 -22.797 -1.257 1 85.75 73 GLY B CA 1
ATOM 2848 C C . GLY B 1 73 ? -7.297 -21.344 -1.02 1 85.75 73 GLY B C 1
ATOM 2849 O O . GLY B 1 73 ? -8.375 -20.891 -1.408 1 85.75 73 GLY B O 1
ATOM 2850 N N . TYR B 1 74 ? -6.473 -20.641 -0.35 1 90.62 74 TYR B N 1
ATOM 2851 C CA . TYR B 1 74 ? -6.629 -19.219 -0.089 1 90.62 74 TYR B CA 1
ATOM 2852 C C . TYR B 1 74 ? -5.367 -18.453 -0.473 1 90.62 74 TYR B C 1
ATOM 2854 O O . TYR B 1 74 ? -4.504 -18.203 0.373 1 90.62 74 TYR B O 1
ATOM 2862 N N . PRO B 1 75 ? -5.344 -17.953 -1.648 1 90.5 75 PRO B N 1
ATOM 2863 C CA . PRO B 1 75 ? -4.113 -17.359 -2.18 1 90.5 75 PRO B CA 1
ATOM 2864 C C . PRO B 1 75 ? -3.822 -15.977 -1.588 1 90.5 75 PRO B C 1
ATOM 2866 O O . PRO B 1 75 ? -2.777 -15.391 -1.876 1 90.5 75 PRO B O 1
ATOM 2869 N N . ALA B 1 76 ? -4.664 -15.508 -0.689 1 94.38 76 ALA B N 1
ATOM 2870 C CA . ALA B 1 76 ? -4.551 -14.102 -0.306 1 94.38 76 ALA B CA 1
ATOM 2871 C C . ALA B 1 76 ? -3.855 -13.953 1.044 1 94.38 76 ALA B C 1
ATOM 2873 O O . ALA B 1 76 ? -3.922 -12.898 1.672 1 94.38 76 ALA B O 1
ATOM 2874 N N . PHE B 1 77 ? -3.139 -14.922 1.541 1 95.69 77 PHE B N 1
ATOM 2875 C CA . PHE B 1 77 ? -2.465 -14.844 2.832 1 95.69 77 PHE B CA 1
ATOM 2876 C C . PHE B 1 77 ? -1.393 -13.758 2.814 1 95.69 77 PHE B C 1
ATOM 2878 O O . PHE B 1 77 ? -1.173 -13.078 3.82 1 95.69 77 PHE B O 1
ATOM 2885 N N . SER B 1 78 ? -0.686 -13.688 1.67 1 97.44 78 SER B N 1
ATOM 2886 C CA . SER B 1 78 ? 0.313 -12.633 1.579 1 97.44 78 SER B CA 1
ATOM 2887 C C . SER B 1 78 ? -0.312 -11.258 1.812 1 97.44 78 SER B C 1
ATOM 2889 O O . SER B 1 78 ? 0.258 -10.422 2.512 1 97.44 78 SER B O 1
ATOM 2891 N N . ALA B 1 79 ? -1.511 -11.047 1.272 1 98.12 79 ALA B N 1
ATOM 2892 C CA . ALA B 1 79 ? -2.227 -9.789 1.463 1 98.12 79 ALA B CA 1
ATOM 2893 C C . ALA B 1 79 ? -2.623 -9.594 2.926 1 98.12 79 ALA B C 1
ATOM 2895 O O . ALA B 1 79 ? -2.471 -8.508 3.479 1 98.12 79 ALA B O 1
ATOM 2896 N N . VAL B 1 80 ? -3.082 -10.633 3.537 1 97.62 80 VAL B N 1
ATOM 2897 C CA . VAL B 1 80 ? -3.512 -10.57 4.93 1 97.62 80 VAL B CA 1
ATOM 2898 C C . VAL B 1 80 ? -2.322 -10.234 5.824 1 97.62 80 VAL B C 1
ATOM 2900 O O . VAL B 1 80 ? -2.426 -9.383 6.711 1 97.62 80 VAL B O 1
ATOM 2903 N N . PHE B 1 81 ? -1.207 -10.859 5.582 1 97.94 81 PHE B N 1
ATOM 2904 C CA . PHE B 1 81 ? -0.007 -10.586 6.363 1 97.94 81 PHE B CA 1
ATOM 2905 C C . PHE B 1 81 ? 0.494 -9.164 6.109 1 97.94 81 PHE B C 1
ATOM 2907 O O . PHE B 1 81 ? 0.945 -8.484 7.035 1 97.94 81 PHE B O 1
ATOM 2914 N N . ALA B 1 82 ? 0.47 -8.727 4.871 1 98.5 82 ALA B N 1
ATOM 2915 C CA . ALA B 1 82 ? 0.864 -7.359 4.555 1 98.5 82 ALA B CA 1
ATOM 2916 C C . ALA B 1 82 ? -0.028 -6.352 5.277 1 98.5 82 ALA B C 1
ATOM 2918 O O . ALA B 1 82 ? 0.459 -5.355 5.816 1 98.5 82 ALA B O 1
ATOM 2919 N N . ILE B 1 83 ? -1.336 -6.629 5.281 1 98.56 83 ILE B N 1
ATOM 2920 C CA . ILE B 1 83 ? -2.277 -5.777 6.004 1 98.56 83 ILE B CA 1
ATOM 2921 C C . ILE B 1 83 ? -1.932 -5.777 7.492 1 98.56 83 ILE B C 1
ATOM 2923 O O . ILE B 1 83 ? -1.993 -4.734 8.148 1 98.56 83 ILE B O 1
ATOM 2927 N N . GLY B 1 84 ? -1.568 -6.977 7.98 1 98 84 GLY B N 1
ATOM 2928 C CA . GLY B 1 84 ? -1.092 -7.047 9.352 1 98 84 GLY B CA 1
ATOM 2929 C C . GLY B 1 84 ? 0.085 -6.125 9.617 1 98 84 GLY B C 1
ATOM 2930 O O . GLY B 1 84 ? 0.135 -5.461 10.656 1 98 84 GLY B O 1
ATOM 2931 N N . GLY B 1 85 ? 1.063 -6.062 8.711 1 97.81 85 GLY B N 1
ATOM 2932 C CA . GLY B 1 85 ? 2.188 -5.145 8.828 1 97.81 85 GLY B CA 1
ATOM 2933 C C . GLY B 1 85 ? 1.775 -3.688 8.789 1 97.81 85 GLY B C 1
ATOM 2934 O O . GLY B 1 85 ? 2.295 -2.869 9.555 1 97.81 85 GLY B O 1
ATOM 2935 N N . ILE B 1 86 ? 0.841 -3.369 7.898 1 98.19 86 ILE B N 1
ATOM 2936 C CA . ILE B 1 86 ? 0.313 -2.014 7.793 1 98.19 86 ILE B CA 1
ATOM 2937 C C . ILE B 1 86 ? -0.331 -1.604 9.117 1 98.19 86 ILE B C 1
ATOM 2939 O O . ILE B 1 86 ? -0.019 -0.544 9.664 1 98.19 86 ILE B O 1
ATOM 2943 N N . PHE B 1 87 ? -1.157 -2.484 9.664 1 97.88 87 PHE B N 1
ATOM 2944 C CA . PHE B 1 87 ? -1.887 -2.174 10.891 1 97.88 87 PHE B CA 1
ATOM 2945 C C . PHE B 1 87 ? -0.941 -2.117 12.078 1 97.88 87 PHE B C 1
ATOM 2947 O O . PHE B 1 87 ? -1.133 -1.312 12.992 1 97.88 87 PHE B O 1
ATOM 2954 N N . LEU B 1 88 ? 0.036 -2.963 12.078 1 96.19 88 LEU B N 1
ATOM 2955 C CA . LEU B 1 88 ? 1.024 -2.92 13.148 1 96.19 88 LEU B CA 1
ATOM 2956 C C . LEU B 1 88 ? 1.745 -1.576 13.172 1 96.19 88 LEU B C 1
ATOM 2958 O O . LEU B 1 88 ? 1.873 -0.953 14.227 1 96.19 88 LEU B O 1
ATOM 2962 N N . THR B 1 89 ? 2.178 -1.139 12.047 1 95.69 89 THR B N 1
ATOM 2963 C CA . THR B 1 89 ? 2.865 0.143 11.945 1 95.69 89 THR B CA 1
ATOM 2964 C C . THR B 1 89 ? 1.934 1.29 12.328 1 95.69 89 THR B C 1
ATOM 2966 O O . THR B 1 89 ? 2.328 2.197 13.062 1 95.69 89 THR B O 1
ATOM 2969 N N . HIS B 1 90 ? 0.739 1.207 11.82 1 96 90 HIS B N 1
ATOM 2970 C CA . HIS B 1 90 ? -0.266 2.217 12.133 1 96 90 HIS B CA 1
ATOM 2971 C C . HIS B 1 90 ? -0.548 2.27 13.625 1 96 90 HIS B C 1
ATOM 2973 O O . HIS B 1 90 ? -0.642 3.355 14.211 1 96 90 HIS B O 1
ATOM 2979 N N . LEU B 1 91 ? -0.672 1.115 14.258 1 95.19 91 LEU B N 1
ATOM 2980 C CA . LEU B 1 91 ? -0.963 1.018 15.688 1 95.19 91 LEU B CA 1
ATOM 2981 C C . LEU B 1 91 ? 0.172 1.608 16.516 1 95.19 91 LEU B C 1
ATOM 2983 O O . LEU B 1 91 ? -0.07 2.377 17.453 1 95.19 91 LEU B O 1
ATOM 2987 N N . ILE B 1 92 ? 1.352 1.313 16.172 1 93.56 92 ILE B N 1
ATOM 2988 C CA . ILE B 1 92 ? 2.518 1.83 16.875 1 93.56 92 ILE B CA 1
ATOM 2989 C C . ILE B 1 92 ? 2.578 3.35 16.734 1 93.56 92 ILE B C 1
ATOM 2991 O O . ILE B 1 92 ? 2.857 4.062 17.703 1 93.56 92 ILE B O 1
ATOM 2995 N N . GLN B 1 93 ? 2.32 3.797 15.586 1 90.5 93 GLN B N 1
ATOM 2996 C CA . GLN B 1 93 ? 2.352 5.23 15.32 1 90.5 93 GLN B CA 1
ATOM 2997 C C . GLN B 1 93 ? 1.28 5.961 16.125 1 90.5 93 GLN B C 1
ATOM 2999 O O . GLN B 1 93 ? 1.532 7.039 16.672 1 90.5 93 GLN B O 1
ATOM 3004 N N . VAL B 1 94 ? 0.073 5.383 16.219 1 90.19 94 VAL B N 1
ATOM 3005 C CA . VAL B 1 94 ? -1.041 6.004 16.922 1 90.19 94 VAL B CA 1
ATOM 3006 C C . VAL B 1 94 ? -0.732 6.07 18.422 1 90.19 94 VAL B C 1
ATOM 3008 O O . VAL B 1 94 ? -0.897 7.117 19.047 1 90.19 94 VAL B O 1
ATOM 3011 N N . PHE B 1 95 ? -0.228 5.055 18.953 1 87.88 95 PHE B N 1
ATOM 3012 C CA . PHE B 1 95 ? -0.009 5.008 20.406 1 87.88 95 PHE B CA 1
ATOM 3013 C C . PHE B 1 95 ? 1.265 5.754 20.781 1 87.88 95 PHE B C 1
ATOM 3015 O O . PHE B 1 95 ? 1.32 6.406 21.828 1 87.88 95 PHE B O 1
ATOM 3022 N N . ALA B 1 96 ? 2.266 5.664 19.984 1 85.44 96 ALA B N 1
ATOM 3023 C CA . ALA B 1 96 ? 3.482 6.43 20.234 1 85.44 96 ALA B CA 1
ATOM 3024 C C . ALA B 1 96 ? 3.229 7.93 20.094 1 85.44 96 ALA B C 1
ATOM 3026 O O . ALA B 1 96 ? 3.758 8.734 20.859 1 85.44 96 ALA B O 1
ATOM 3027 N N . GLY B 1 97 ? 2.504 8.242 19.062 1 78.81 97 GLY B N 1
ATOM 3028 C CA . GLY B 1 97 ? 2.135 9.633 18.891 1 78.81 97 GLY B CA 1
ATOM 3029 C C . GLY B 1 97 ? 1.398 10.211 20.078 1 78.81 97 GLY B C 1
ATOM 3030 O O . GLY B 1 97 ? 1.67 11.344 20.5 1 78.81 97 GLY B O 1
ATOM 3031 N N . HIS B 1 98 ? 0.53 9.438 20.656 1 80.81 98 HIS B N 1
ATOM 3032 C CA . HIS B 1 98 ? -0.202 9.852 21.844 1 80.81 98 HIS B CA 1
ATOM 3033 C C . HIS B 1 98 ? 0.736 10.047 23.031 1 80.81 98 HIS B C 1
ATOM 3035 O O . HIS B 1 98 ? 0.594 11 23.797 1 80.81 98 HIS B O 1
ATOM 3041 N N . ALA B 1 99 ? 1.595 9.156 23.156 1 80.19 99 ALA B N 1
ATOM 3042 C CA . ALA B 1 99 ? 2.535 9.219 24.281 1 80.19 99 ALA B CA 1
ATOM 3043 C C . ALA B 1 99 ? 3.436 10.445 24.172 1 80.19 99 ALA B C 1
ATOM 3045 O O . ALA B 1 99 ? 3.707 11.117 25.156 1 80.19 99 ALA B O 1
ATOM 3046 N N . ILE B 1 100 ? 3.846 10.703 23.016 1 78.06 100 ILE B N 1
ATOM 3047 C CA . ILE B 1 100 ? 4.73 11.836 22.75 1 78.06 100 ILE B CA 1
ATOM 3048 C C . ILE B 1 100 ? 3.984 13.141 23 1 78.06 100 ILE B C 1
ATOM 3050 O O . ILE B 1 100 ? 4.512 14.055 23.656 1 78.06 100 ILE B O 1
ATOM 3054 N N . LYS B 1 101 ? 2.789 13.195 22.562 1 77.12 101 LYS B N 1
ATOM 3055 C CA . LYS B 1 101 ? 1.979 14.398 22.734 1 77.12 101 LYS B CA 1
ATOM 3056 C C . LYS B 1 101 ? 1.631 14.617 24.203 1 77.12 101 LYS B C 1
ATOM 3058 O O . LYS B 1 101 ? 1.639 15.75 24.688 1 77.12 101 LYS B O 1
ATOM 3063 N N . SER B 1 102 ? 1.339 13.586 24.922 1 77.94 102 SER B N 1
ATOM 3064 C CA . SER B 1 102 ? 1.012 13.68 26.344 1 77.94 102 SER B CA 1
ATOM 3065 C C . SER B 1 102 ? 2.211 14.148 27.156 1 77.94 102 SER B C 1
ATOM 3067 O O . SER B 1 102 ? 2.068 14.977 28.062 1 77.94 102 SER B O 1
ATOM 3069 N N . ARG B 1 103 ? 3.305 13.695 26.828 1 75 103 ARG B N 1
ATOM 3070 C CA . ARG B 1 103 ? 4.52 14.086 27.547 1 75 103 ARG B CA 1
ATOM 3071 C C . ARG B 1 103 ? 4.844 15.555 27.312 1 75 103 ARG B C 1
ATOM 3073 O O . ARG B 1 103 ? 5.305 16.25 28.219 1 75 103 ARG B O 1
ATOM 3080 N N . GLN B 1 104 ? 4.59 15.961 26.141 1 72.88 104 GLN B N 1
ATOM 3081 C CA . GLN B 1 104 ? 4.844 17.359 25.797 1 72.88 104 GLN B CA 1
ATOM 3082 C C . GLN B 1 104 ? 3.863 18.281 26.531 1 72.88 104 GLN B C 1
ATOM 3084 O O . GLN B 1 104 ? 4.242 19.359 26.984 1 72.88 104 GLN B O 1
ATOM 3089 N N . LYS B 1 105 ? 2.67 17.844 26.547 1 72 105 LYS B N 1
ATOM 3090 C CA . LYS B 1 105 ? 1.664 18.625 27.266 1 72 105 LYS B CA 1
ATOM 3091 C C . LYS B 1 105 ? 2.004 18.719 28.75 1 72 105 LYS B C 1
ATOM 3093 O O . LYS B 1 105 ? 1.861 19.781 29.359 1 72 105 LYS B O 1
ATOM 3098 N N . GLU B 1 106 ? 2.41 17.703 29.281 1 71.12 106 GLU B N 1
ATOM 3099 C CA . GLU B 1 106 ? 2.805 17.672 30.688 1 71.12 106 GLU B CA 1
ATOM 3100 C C . GLU B 1 106 ? 4.023 18.547 30.938 1 71.12 106 GLU B C 1
ATOM 3102 O O . GLU B 1 106 ? 4.094 19.25 31.938 1 71.12 106 GLU B O 1
ATOM 3107 N N . ALA B 1 107 ? 4.91 18.547 29.953 1 69.81 107 ALA B N 1
ATOM 3108 C CA . ALA B 1 107 ? 6.129 19.328 30.094 1 69.81 107 ALA B CA 1
ATOM 3109 C C . ALA B 1 107 ? 5.824 20.828 29.969 1 69.81 107 ALA B C 1
ATOM 3111 O O . ALA B 1 107 ? 6.402 21.641 30.703 1 69.81 107 ALA B O 1
ATOM 3112 N N . SER B 1 108 ? 4.93 21.125 29.094 1 69.5 108 SER B N 1
ATOM 3113 C CA . SER B 1 108 ? 4.527 22.516 28.922 1 69.5 108 SER B CA 1
ATOM 3114 C C . SER B 1 108 ? 3.787 23.031 30.156 1 69.5 108 SER B C 1
ATOM 3116 O O . SER B 1 108 ? 3.994 24.172 30.578 1 69.5 108 SER B O 1
ATOM 3118 N N . MET B 1 109 ? 2.957 22.188 30.719 1 70.12 109 MET B N 1
ATOM 3119 C CA . MET B 1 109 ? 2.211 22.562 31.922 1 70.12 109 MET B CA 1
ATOM 3120 C C . MET B 1 109 ? 3.143 22.719 33.125 1 70.12 109 MET B C 1
ATOM 3122 O O . MET B 1 109 ? 2.939 23.594 33.969 1 70.12 109 MET B O 1
ATOM 3126 N N . SER B 1 110 ? 4.066 21.875 33.188 1 68.81 110 SER B N 1
ATOM 3127 C CA . SER B 1 110 ? 5.031 21.953 34.281 1 68.81 110 SER B CA 1
ATOM 3128 C C . SER B 1 110 ? 5.867 23.234 34.188 1 68.81 110 SER B C 1
ATOM 3130 O O . SER B 1 110 ? 6.168 23.859 35.219 1 68.81 110 SER B O 1
ATOM 3132 N N . LEU B 1 111 ? 6.176 23.656 32.969 1 64.44 111 LEU B N 1
ATOM 3133 C CA . LEU B 1 111 ? 6.934 24.891 32.75 1 64.44 111 LEU B CA 1
ATOM 3134 C C . LEU B 1 111 ? 6.098 26.109 33.125 1 64.44 111 LEU B C 1
ATOM 3136 O O . LEU B 1 111 ? 6.605 27.062 33.75 1 64.44 111 LEU B O 1
ATOM 3140 N N . ASP B 1 112 ? 4.867 26.109 32.781 1 58.88 112 ASP B N 1
ATOM 3141 C CA . ASP B 1 112 ? 3.955 27.188 33.156 1 58.88 112 ASP B CA 1
ATOM 3142 C C . ASP B 1 112 ? 3.773 27.266 34.656 1 58.88 112 ASP B C 1
ATOM 3144 O O . ASP B 1 112 ? 3.717 28.359 35.219 1 58.88 112 ASP B O 1
ATOM 3148 N N . LYS B 1 113 ? 3.744 26.188 35.406 1 67.12 113 LYS B N 1
ATOM 3149 C CA . LYS B 1 113 ? 3.604 26.172 36.844 1 67.12 113 LYS B CA 1
ATOM 3150 C C . LYS B 1 113 ? 4.867 26.688 37.531 1 67.12 113 LYS B C 1
ATOM 3152 O O . LYS B 1 113 ? 4.785 27.406 38.531 1 67.12 113 LYS B O 1
ATOM 3157 N N . THR B 1 114 ? 5.879 26.297 37.031 1 60.78 114 THR B N 1
ATOM 3158 C CA . THR B 1 114 ? 7.129 26.766 37.594 1 60.78 114 THR B CA 1
ATOM 3159 C C . THR B 1 114 ? 7.281 28.281 37.406 1 60.78 114 THR B C 1
ATOM 3161 O O . THR B 1 114 ? 7.75 28.984 38.312 1 60.78 114 THR B O 1
ATOM 3164 N N . ALA B 1 115 ? 6.75 28.781 36.281 1 58.75 115 ALA B N 1
ATOM 3165 C CA . ALA B 1 115 ? 6.789 30.219 36 1 58.75 115 ALA B CA 1
ATOM 3166 C C . ALA B 1 115 ? 5.82 30.984 36.875 1 58.75 115 ALA B C 1
ATOM 3168 O O . ALA B 1 115 ? 6.152 32.062 37.406 1 58.75 115 ALA B O 1
ATOM 3169 N N . ILE B 1 116 ? 4.719 30.406 37.125 1 59.06 116 ILE B N 1
ATOM 3170 C CA . ILE B 1 116 ? 3.734 31.031 38 1 59.06 116 ILE B CA 1
ATOM 3171 C C . ILE B 1 116 ? 4.242 31.016 39.438 1 59.06 116 ILE B C 1
ATOM 3173 O O . ILE B 1 116 ? 4.109 32 40.156 1 59.06 116 ILE B O 1
ATOM 3177 N N . THR B 1 117 ? 4.742 29.875 39.812 1 57.53 117 THR B N 1
ATOM 3178 C CA . THR B 1 117 ? 5.246 29.812 41.188 1 57.53 117 THR B CA 1
ATOM 3179 C C . THR B 1 117 ? 6.426 30.766 41.375 1 57.53 117 THR B C 1
ATOM 3181 O O . THR B 1 117 ? 6.578 31.375 42.406 1 57.53 117 THR B O 1
ATOM 3184 N N . ALA B 1 118 ? 7.141 30.984 40.344 1 53.12 118 ALA B N 1
ATOM 3185 C CA . ALA B 1 118 ? 8.266 31.922 40.406 1 53.12 118 ALA B CA 1
ATOM 3186 C C . ALA B 1 118 ? 7.781 33.375 40.375 1 53.12 118 ALA B C 1
ATOM 3188 O O . ALA B 1 118 ? 8.344 34.25 41.031 1 53.12 118 ALA B O 1
ATOM 3189 N N . ALA B 1 119 ? 6.691 33.531 39.656 1 49.88 119 ALA B N 1
ATOM 3190 C CA . ALA B 1 119 ? 6.129 34.875 39.562 1 49.88 119 ALA B CA 1
ATOM 3191 C C . ALA B 1 119 ? 5.453 35.281 40.875 1 49.88 119 ALA B C 1
ATOM 3193 O O . ALA B 1 119 ? 5.223 36.469 41.156 1 49.88 119 ALA B O 1
ATOM 3194 N N . GLY B 1 120 ? 4.969 34.281 41.656 1 47.47 120 GLY B N 1
ATOM 3195 C CA . GLY B 1 120 ? 4.422 34.688 42.938 1 47.47 120 GLY B CA 1
ATOM 3196 C C . GLY B 1 120 ? 5.43 35.406 43.844 1 47.47 120 GLY B C 1
ATOM 3197 O O . GLY B 1 120 ? 5.074 35.906 44.906 1 47.47 120 GLY B O 1
ATOM 3198 N N . GLN B 1 121 ? 6.668 35.062 43.781 1 42.56 121 GLN B N 1
ATOM 3199 C CA . GLN B 1 121 ? 7.527 35.844 44.688 1 42.56 121 GLN B CA 1
ATOM 3200 C C . GLN B 1 121 ? 7.746 37.25 44.156 1 42.56 121 GLN B C 1
ATOM 3202 O O . GLN B 1 121 ? 8.148 38.156 44.906 1 42.56 121 GLN B O 1
ATOM 3207 N N . VAL B 1 122 ? 8.195 37.5 42.969 1 39.44 122 VAL B N 1
ATOM 3208 C CA . VAL B 1 122 ? 8.57 38.875 42.594 1 39.44 122 VAL B CA 1
ATOM 3209 C C . VAL B 1 122 ? 7.34 39.656 42.156 1 39.44 122 VAL B C 1
ATOM 3211 O O . VAL B 1 122 ? 6.559 39.188 41.312 1 39.44 122 VAL B O 1
ATOM 3214 N N . THR B 1 123 ? 6.754 40.688 43.094 1 36.09 123 THR B N 1
ATOM 3215 C CA . THR B 1 123 ? 5.668 41.656 43.031 1 36.09 123 THR B CA 1
ATOM 3216 C C . THR B 1 123 ? 5.715 42.438 41.688 1 36.09 123 THR B C 1
ATOM 3218 O O . THR B 1 123 ? 4.875 43.281 41.438 1 36.09 123 THR B O 1
ATOM 3221 N N . THR B 1 124 ? 6.953 42.781 41.219 1 35.56 124 THR B N 1
ATOM 3222 C CA . THR B 1 124 ? 6.863 43.906 40.25 1 35.56 124 THR B CA 1
ATOM 3223 C C . THR B 1 124 ? 6.117 43.469 39 1 35.56 124 THR B C 1
ATOM 3225 O O . THR B 1 124 ? 6.316 42.344 38.531 1 35.56 124 THR B O 1
ATOM 3228 N N . PRO B 1 125 ? 4.922 44.094 38.688 1 36.81 125 PRO B N 1
ATOM 3229 C CA . PRO B 1 125 ? 3.969 43.875 37.594 1 36.81 125 PRO B CA 1
ATOM 3230 C C . PRO B 1 125 ? 4.652 43.75 36.219 1 36.81 125 PRO B C 1
ATOM 3232 O O . PRO B 1 125 ? 3.994 43.875 35.188 1 36.81 125 PRO B O 1
ATOM 3235 N N . SER B 1 126 ? 5.992 43.656 36.125 1 33.66 126 SER B N 1
ATOM 3236 C CA . SER B 1 126 ? 6.316 43.812 34.688 1 33.66 126 SER B CA 1
ATOM 3237 C C . SER B 1 126 ? 5.641 42.719 33.875 1 33.66 126 SER B C 1
ATOM 3239 O O . SER B 1 126 ? 5.852 41.531 34.094 1 33.66 126 SER B O 1
ATOM 3241 N N . SER B 1 127 ? 4.387 42.938 33.406 1 34.22 127 SER B N 1
ATOM 3242 C CA . SER B 1 127 ? 3.453 42.25 32.5 1 34.22 127 SER B CA 1
ATOM 3243 C C . SER B 1 127 ? 4.168 41.688 31.281 1 34.22 127 SER B C 1
ATOM 3245 O O . SER B 1 127 ? 3.547 41.031 30.438 1 34.22 127 SER B O 1
ATOM 3247 N N . ASP B 1 128 ? 5.305 42.312 30.891 1 32.56 128 ASP B N 1
ATOM 3248 C CA . ASP B 1 128 ? 5.625 41.938 29.5 1 32.56 128 ASP B CA 1
ATOM 3249 C C . ASP B 1 128 ? 6.031 40.469 29.391 1 32.56 128 ASP B C 1
ATOM 3251 O O . ASP B 1 128 ? 7.223 40.156 29.344 1 32.56 128 ASP B O 1
ATOM 3255 N N . LEU B 1 129 ? 5.676 39.656 30.297 1 35.03 129 LEU B N 1
ATOM 3256 C CA . LEU B 1 129 ? 6.117 38.312 29.984 1 35.03 129 LEU B CA 1
ATOM 3257 C C . LEU B 1 129 ? 5.645 37.906 28.594 1 35.03 129 LEU B C 1
ATOM 3259 O O . LEU B 1 129 ? 4.441 37.844 28.344 1 35.03 129 LEU B O 1
ATOM 3263 N N . THR B 1 130 ? 6.426 38.188 27.562 1 31.59 130 THR B N 1
ATOM 3264 C CA . THR B 1 130 ? 6.32 37.656 26.203 1 31.59 130 THR B CA 1
ATOM 3265 C C . THR B 1 130 ? 5.988 36.188 26.234 1 31.59 130 THR B C 1
ATOM 3267 O O . THR B 1 130 ? 6.758 35.375 26.766 1 31.59 130 THR B O 1
ATOM 3270 N N . HIS B 1 131 ? 4.789 35.719 26.453 1 35.88 131 HIS B N 1
ATOM 3271 C CA . HIS B 1 131 ? 4.254 34.438 26.016 1 35.88 131 HIS B CA 1
ATOM 3272 C C . HIS B 1 131 ? 4.859 34.031 24.688 1 35.88 131 HIS B C 1
ATOM 3274 O O . HIS B 1 131 ? 4.281 34.25 23.625 1 35.88 131 HIS B O 1
ATOM 3280 N N . HIS B 1 132 ? 6.086 34.375 24.406 1 32.5 132 HIS B N 1
ATOM 3281 C CA . HIS B 1 132 ? 6.574 34.031 23.062 1 32.5 132 HIS B CA 1
ATOM 3282 C C . HIS B 1 132 ? 6.238 32.594 22.703 1 32.5 132 HIS B C 1
ATOM 3284 O O . HIS B 1 132 ? 5.652 31.875 23.5 1 32.5 132 HIS B O 1
ATOM 3290 N N . GLU B 1 133 ? 7.348 31.844 21.859 1 36.06 133 GLU B N 1
ATOM 3291 C CA . GLU B 1 133 ? 7.605 30.875 20.797 1 36.06 133 GLU B CA 1
ATOM 3292 C C . GLU B 1 133 ? 7.539 29.438 21.344 1 36.06 133 GLU B C 1
ATOM 3294 O O . GLU B 1 133 ? 8.148 28.531 20.766 1 36.06 133 GLU B O 1
ATOM 3299 N N . GLY B 1 134 ? 7.133 29.203 22.469 1 38.44 134 GLY B N 1
ATOM 3300 C CA . GLY B 1 134 ? 7.094 27.812 22.906 1 38.44 134 GLY B CA 1
ATOM 3301 C C . GLY B 1 134 ? 6.277 26.922 21.984 1 38.44 134 GLY B C 1
ATOM 3302 O O . GLY B 1 134 ? 6.438 25.703 21.984 1 38.44 134 GLY B O 1
ATOM 3303 N N . HIS B 1 135 ? 5.191 27.359 21.453 1 42.28 135 HIS B N 1
ATOM 3304 C CA . HIS B 1 135 ? 4.324 26.547 20.609 1 42.28 135 HIS B CA 1
ATOM 3305 C C . HIS B 1 135 ? 5.074 26.031 19.391 1 42.28 135 HIS B C 1
ATOM 3307 O O . HIS B 1 135 ? 4.754 24.953 18.859 1 42.28 135 HIS B O 1
ATOM 3313 N N . THR B 1 136 ? 6.07 26.812 18.875 1 45.25 136 THR B N 1
ATOM 3314 C CA 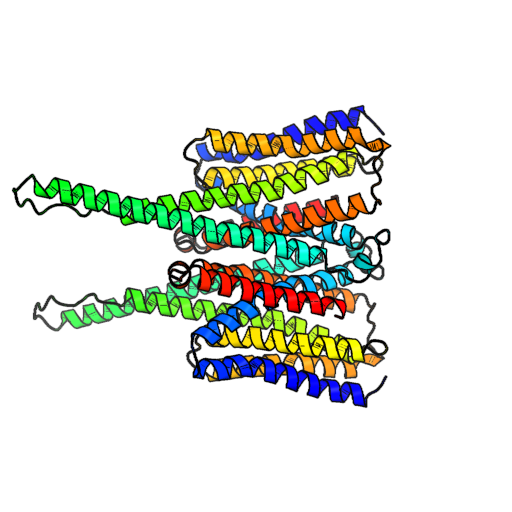. THR B 1 136 ? 6.801 26.406 17.672 1 45.25 136 THR B CA 1
ATOM 3315 C C . THR B 1 136 ? 7.824 25.328 18.016 1 45.25 136 THR B C 1
ATOM 3317 O O . THR B 1 136 ? 8.047 24.406 17.219 1 45.25 136 THR B O 1
ATOM 3320 N N . HIS B 1 137 ? 8.43 25.328 19.281 1 48.66 137 HIS B N 1
ATOM 3321 C CA . HIS B 1 137 ? 9.461 24.359 19.641 1 48.66 137 HIS B CA 1
ATOM 3322 C C . HIS B 1 137 ? 8.852 23 19.938 1 48.66 137 HIS B C 1
ATOM 3324 O O . HIS B 1 137 ? 9.445 21.969 19.594 1 48.66 137 HIS B O 1
ATOM 3330 N N . GLY B 1 138 ? 7.742 23.031 20.547 1 47.06 138 GLY B N 1
ATOM 3331 C CA . GLY B 1 138 ? 7.074 21.766 20.875 1 47.06 138 GLY B CA 1
ATOM 3332 C C . GLY B 1 138 ? 6.613 21.016 19.641 1 47.06 138 GLY B C 1
ATOM 3333 O O . GLY B 1 138 ? 6.77 19.797 19.562 1 47.06 138 GLY B O 1
ATOM 3334 N N . GLY B 1 139 ? 6.082 21.734 18.688 1 54.91 139 GLY B N 1
ATOM 3335 C CA . GLY B 1 139 ? 5.637 21.141 17.438 1 54.91 139 GLY B CA 1
ATOM 3336 C C . GLY B 1 139 ? 6.762 20.516 16.641 1 54.91 139 GLY B C 1
ATOM 3337 O O . GLY B 1 139 ? 6.617 19.422 16.109 1 54.91 139 GLY B O 1
ATOM 3338 N N . ALA B 1 140 ? 7.867 21.219 16.75 1 62.09 140 ALA B N 1
ATOM 3339 C CA . ALA B 1 140 ? 9.039 20.734 16.016 1 62.09 140 ALA B CA 1
ATOM 3340 C C . ALA B 1 140 ? 9.617 19.484 16.672 1 62.09 140 ALA B C 1
ATOM 3342 O O . ALA B 1 140 ? 10.008 18.547 15.984 1 62.09 140 ALA B O 1
ATOM 3343 N N . LEU B 1 141 ? 9.672 19.516 17.984 1 62.47 141 LEU B N 1
ATOM 3344 C CA . LEU B 1 141 ? 10.188 18.359 18.719 1 62.47 141 LEU B CA 1
ATOM 3345 C C . LEU B 1 141 ? 9.289 17.141 18.516 1 62.47 141 LEU B C 1
ATOM 3347 O O . LEU B 1 141 ? 9.781 16.016 18.359 1 62.47 141 LEU B O 1
ATOM 3351 N N . MET B 1 142 ? 8.031 17.391 18.5 1 67.5 142 MET B N 1
ATOM 3352 C CA . MET B 1 142 ? 7.066 16.312 18.281 1 67.5 142 MET B CA 1
ATOM 3353 C C . MET B 1 142 ? 7.215 15.711 16.891 1 67.5 142 MET B C 1
ATOM 3355 O O . MET B 1 142 ? 7.188 14.484 16.734 1 67.5 142 MET B O 1
ATOM 3359 N N . HIS B 1 143 ? 7.445 16.531 16.031 1 75.56 143 HIS B N 1
ATOM 3360 C CA . HIS B 1 143 ? 7.621 16.078 14.656 1 75.56 143 HIS B CA 1
ATOM 3361 C C . HIS B 1 143 ? 8.891 15.242 14.508 1 75.56 143 HIS B C 1
ATOM 3363 O O . HIS B 1 143 ? 8.891 14.219 13.82 1 75.56 143 HIS B O 1
ATOM 3369 N N . ALA B 1 144 ? 9.867 15.609 15.32 1 79.5 144 ALA B N 1
ATOM 3370 C CA . ALA B 1 144 ? 11.141 14.898 15.25 1 79.5 144 ALA B CA 1
ATOM 3371 C C . ALA B 1 144 ? 11.016 13.492 15.836 1 79.5 144 ALA B C 1
ATOM 3373 O O . ALA B 1 144 ? 11.516 12.531 15.258 1 79.5 144 ALA B O 1
ATOM 3374 N N . GLN B 1 145 ? 10.383 13.352 16.938 1 83.94 145 GLN B N 1
ATOM 3375 C CA . GLN B 1 145 ? 10.219 12.055 17.578 1 83.94 145 GLN B CA 1
ATOM 3376 C C . GLN B 1 145 ? 9.367 11.117 16.719 1 83.94 145 GLN B C 1
ATOM 3378 O O . GLN B 1 145 ? 9.633 9.914 16.672 1 83.94 145 GLN B O 1
ATOM 3383 N N . GLU B 1 146 ? 8.422 11.68 16.094 1 84.62 146 GLU B N 1
ATOM 3384 C CA . GLU B 1 146 ? 7.582 10.883 15.203 1 84.62 146 GLU B CA 1
ATOM 3385 C C . GLU B 1 146 ? 8.375 10.375 14 1 84.62 146 GLU B C 1
ATOM 3387 O O . GLU B 1 146 ? 8.219 9.219 13.594 1 84.62 146 GLU B O 1
ATOM 3392 N N . MET B 1 147 ? 9.203 11.18 13.547 1 85.19 147 MET B N 1
ATOM 3393 C CA . MET B 1 147 ? 10.039 10.789 12.414 1 85.19 147 MET B CA 1
ATOM 3394 C C . MET B 1 147 ? 11.039 9.719 12.82 1 85.19 147 MET B C 1
ATOM 3396 O O . MET B 1 147 ? 11.344 8.805 12.047 1 85.19 147 MET B O 1
ATOM 3400 N N . GLN B 1 148 ? 11.547 9.852 13.984 1 88.56 148 GLN B N 1
ATOM 3401 C CA . GLN B 1 148 ? 12.492 8.859 14.484 1 88.56 148 GLN B CA 1
ATOM 3402 C C . GLN B 1 148 ? 11.828 7.496 14.625 1 88.56 148 GLN B C 1
ATOM 3404 O O . GLN B 1 148 ? 12.422 6.469 14.289 1 88.56 148 GLN B O 1
ATOM 3409 N N . LEU B 1 149 ? 10.641 7.52 15.141 1 87.69 149 LEU B N 1
ATOM 3410 C CA . LEU B 1 149 ? 9.891 6.273 15.258 1 87.69 149 LEU B CA 1
ATOM 3411 C C . LEU B 1 149 ? 9.688 5.629 13.891 1 87.69 149 LEU B C 1
ATOM 3413 O O . LEU B 1 149 ? 9.805 4.41 13.75 1 87.69 149 LEU B O 1
ATOM 3417 N N . MET B 1 150 ? 9.344 6.41 12.93 1 89.06 150 MET B N 1
ATOM 3418 C CA . MET B 1 150 ? 9.148 5.918 11.57 1 89.06 150 MET B CA 1
ATOM 3419 C C . MET B 1 150 ? 10.422 5.246 11.055 1 89.06 150 MET B C 1
ATOM 3421 O O . MET B 1 150 ? 10.352 4.199 10.398 1 89.06 150 MET B O 1
ATOM 3425 N N . VAL B 1 151 ? 11.523 5.801 11.375 1 91.44 151 VAL B N 1
ATOM 3426 C CA . VAL B 1 151 ? 12.805 5.266 10.914 1 91.44 151 VAL B CA 1
ATOM 3427 C C . VAL B 1 151 ? 13.047 3.896 11.547 1 91.44 151 VAL B C 1
ATOM 3429 O O . VAL B 1 151 ? 13.523 2.977 10.875 1 91.44 151 VAL B O 1
ATOM 3432 N N . TYR B 1 152 ? 12.68 3.777 12.766 1 90.88 152 TYR B N 1
ATOM 3433 C CA . TYR B 1 152 ? 12.836 2.492 13.438 1 90.88 152 TYR B CA 1
ATOM 3434 C C . TYR B 1 152 ? 11.961 1.427 12.781 1 90.88 152 TYR B C 1
ATOM 3436 O O . TYR B 1 152 ? 12.398 0.291 12.586 1 90.88 152 TYR B O 1
ATOM 3444 N N . LEU B 1 153 ? 10.781 1.845 12.508 1 90.88 153 LEU B N 1
ATOM 3445 C CA . LEU B 1 153 ? 9.859 0.896 11.891 1 90.88 153 LEU B CA 1
ATOM 3446 C C . LEU B 1 153 ? 10.312 0.528 10.484 1 90.88 153 LEU B C 1
ATOM 3448 O O . LEU B 1 153 ? 10.234 -0.636 10.086 1 90.88 153 LEU B O 1
ATOM 3452 N N . LEU B 1 154 ? 10.742 1.515 9.773 1 92.06 154 LEU B N 1
ATOM 3453 C CA . LEU B 1 154 ? 11.273 1.287 8.438 1 92.06 154 LEU B CA 1
ATOM 3454 C C . LEU B 1 154 ? 12.461 0.328 8.484 1 92.06 154 LEU B C 1
ATOM 3456 O O . LEU B 1 154 ? 12.547 -0.589 7.664 1 92.06 154 LEU B O 1
ATOM 3460 N N . GLU B 1 155 ? 13.305 0.521 9.453 1 92.75 155 GLU B N 1
ATOM 3461 C CA . GLU B 1 155 ? 14.484 -0.323 9.625 1 92.75 155 GLU B CA 1
ATOM 3462 C C . GLU B 1 155 ? 14.086 -1.764 9.938 1 92.75 155 GLU B C 1
ATOM 3464 O O . GLU B 1 155 ? 14.719 -2.705 9.453 1 92.75 155 GLU B O 1
ATOM 3469 N N . LEU B 1 156 ? 13.125 -1.905 10.719 1 90.75 156 LEU B N 1
ATOM 3470 C CA . LEU B 1 156 ? 12.664 -3.246 11.062 1 90.75 156 LEU B CA 1
ATOM 3471 C C . LEU B 1 156 ? 12.188 -3.99 9.82 1 90.75 156 LEU B C 1
ATOM 3473 O O . LEU B 1 156 ? 12.492 -5.172 9.641 1 90.75 156 LEU B O 1
ATOM 3477 N N . GLY B 1 157 ? 11.391 -3.328 9.031 1 92.62 157 GLY B N 1
ATOM 3478 C CA . GLY B 1 157 ? 10.914 -3.943 7.805 1 92.62 157 GLY B CA 1
ATOM 3479 C C . GLY B 1 157 ? 12.031 -4.309 6.844 1 92.62 157 GLY B C 1
ATOM 3480 O O . GLY B 1 157 ? 12.07 -5.426 6.324 1 92.62 157 GLY B O 1
ATOM 3481 N N . ILE B 1 158 ? 12.938 -3.4 6.66 1 93.88 158 ILE B N 1
ATOM 3482 C CA . ILE B 1 158 ? 14.023 -3.578 5.707 1 93.88 158 ILE B CA 1
ATOM 3483 C C . ILE B 1 158 ? 14.984 -4.652 6.215 1 93.88 158 ILE B C 1
ATOM 3485 O O . ILE B 1 158 ? 15.422 -5.512 5.449 1 93.88 158 ILE B O 1
ATOM 3489 N N . ALA B 1 159 ? 15.312 -4.598 7.5 1 91.94 159 ALA B N 1
ATOM 3490 C CA . ALA B 1 159 ? 16.25 -5.555 8.094 1 91.94 159 ALA B CA 1
ATOM 3491 C C . ALA B 1 159 ? 15.711 -6.98 7.977 1 91.94 159 ALA B C 1
ATOM 3493 O O . ALA B 1 159 ? 16.453 -7.902 7.637 1 91.94 159 ALA B O 1
ATOM 3494 N N . SER B 1 160 ? 14.469 -7.152 8.273 1 91.69 160 SER B N 1
ATOM 3495 C CA . SER B 1 160 ? 13.867 -8.477 8.172 1 91.69 160 SER B CA 1
ATOM 3496 C C . SER B 1 160 ? 13.969 -9.023 6.758 1 91.69 160 SER B C 1
ATOM 3498 O O . SER B 1 160 ? 14.383 -10.172 6.555 1 91.69 160 SER B O 1
ATOM 3500 N N . HIS B 1 161 ? 13.656 -8.266 5.852 1 92.5 161 HIS B N 1
ATOM 3501 C CA . HIS B 1 161 ? 13.734 -8.648 4.449 1 92.5 161 HIS B CA 1
ATOM 3502 C C . HIS B 1 161 ? 15.172 -8.945 4.035 1 92.5 161 HIS B C 1
ATOM 3504 O O . HIS B 1 161 ? 15.438 -9.922 3.33 1 92.5 161 HIS B O 1
ATOM 3510 N N . SER B 1 162 ? 16.094 -8.109 4.523 1 95.38 162 SER B N 1
ATOM 3511 C CA . SER B 1 162 ? 17.5 -8.242 4.164 1 95.38 162 SER B CA 1
ATOM 3512 C C . SER B 1 162 ? 18.078 -9.555 4.684 1 95.38 162 SER B C 1
ATOM 3514 O O . SER B 1 162 ? 18.906 -10.188 4.02 1 95.38 162 SER B O 1
ATOM 3516 N N . ILE B 1 163 ? 17.656 -9.945 5.805 1 94.62 163 ILE B N 1
ATOM 3517 C CA . ILE B 1 163 ? 18.125 -11.211 6.355 1 94.62 163 ILE B CA 1
ATOM 3518 C C . ILE B 1 163 ? 17.641 -12.359 5.477 1 94.62 163 ILE B C 1
ATOM 3520 O O . ILE B 1 163 ? 18.422 -13.258 5.141 1 94.62 163 ILE B O 1
ATOM 3524 N N . ILE B 1 164 ? 16.438 -12.336 5.082 1 92.31 164 ILE B N 1
ATOM 3525 C CA . ILE B 1 164 ? 15.836 -13.414 4.309 1 92.31 164 ILE B CA 1
ATOM 3526 C C . ILE B 1 164 ? 16.531 -13.523 2.951 1 92.31 164 ILE B C 1
ATOM 3528 O O . ILE B 1 164 ? 16.891 -14.625 2.52 1 92.31 164 ILE B O 1
ATOM 3532 N N . ILE B 1 165 ? 16.703 -12.422 2.283 1 93.44 165 ILE B N 1
ATOM 3533 C CA . ILE B 1 165 ? 17.328 -12.461 0.963 1 93.44 165 ILE B CA 1
ATOM 3534 C C . ILE B 1 165 ? 18.781 -12.867 1.093 1 93.44 165 ILE B C 1
ATOM 3536 O O . ILE B 1 165 ? 19.344 -13.5 0.189 1 93.44 165 ILE B O 1
ATOM 3540 N N . GLY B 1 166 ? 19.422 -12.5 2.156 1 95.5 166 GLY B N 1
ATOM 3541 C CA . GLY B 1 166 ? 20.766 -12.984 2.441 1 95.5 166 GLY B CA 1
ATOM 3542 C C . GLY B 1 166 ? 20.844 -14.492 2.568 1 95.5 166 GLY B C 1
ATOM 3543 O O . GLY B 1 166 ? 21.75 -15.125 2.021 1 95.5 166 GLY B O 1
ATOM 3544 N N . ILE B 1 167 ? 19.953 -15.07 3.281 1 93.88 167 ILE B N 1
ATOM 3545 C CA . ILE B 1 167 ? 19.891 -16.516 3.426 1 93.88 167 ILE B CA 1
ATOM 3546 C C . ILE B 1 167 ? 19.75 -17.172 2.049 1 93.88 167 ILE B C 1
ATOM 3548 O O . ILE B 1 167 ? 20.453 -18.141 1.742 1 93.88 167 ILE B O 1
ATOM 3552 N N . THR B 1 168 ? 18.891 -16.594 1.279 1 91.62 168 THR B N 1
ATOM 3553 C CA . THR B 1 168 ? 18.672 -17.109 -0.066 1 91.62 168 THR B CA 1
ATOM 3554 C C . THR B 1 168 ? 19.969 -17.078 -0.878 1 91.62 168 THR B C 1
ATOM 3556 O O . THR B 1 168 ? 20.297 -18.047 -1.562 1 91.62 168 THR B O 1
ATOM 3559 N N . LEU B 1 169 ? 20.672 -16.016 -0.812 1 93.81 169 LEU B N 1
ATOM 3560 C CA . LEU B 1 169 ? 21.922 -15.891 -1.536 1 93.81 169 LEU B CA 1
ATOM 3561 C C . LEU B 1 169 ? 22.953 -16.891 -1.012 1 93.81 169 LEU B C 1
ATOM 3563 O O . LEU B 1 169 ? 23.766 -17.406 -1.779 1 93.81 169 LEU B O 1
ATOM 3567 N N . GLY B 1 170 ? 22.953 -17.141 0.197 1 94.81 170 GLY B N 1
ATOM 3568 C CA . GLY B 1 170 ? 23.875 -18.078 0.801 1 94.81 170 GLY B CA 1
ATOM 3569 C C . GLY B 1 170 ? 23.641 -19.516 0.367 1 94.81 170 GLY B C 1
ATOM 3570 O O . GLY B 1 170 ? 24.562 -20.328 0.371 1 94.81 170 GLY B O 1
ATOM 3571 N N . ILE B 1 171 ? 22.484 -19.812 -0.006 1 92.44 171 ILE B N 1
ATOM 3572 C CA . ILE B 1 171 ? 22.094 -21.188 -0.296 1 92.44 171 ILE B CA 1
ATOM 3573 C C . ILE B 1 171 ? 22.141 -21.422 -1.804 1 92.44 171 ILE B C 1
ATOM 3575 O O . ILE B 1 171 ? 22.406 -22.531 -2.254 1 92.44 171 ILE B O 1
ATOM 3579 N N . VAL B 1 172 ? 21.797 -20.391 -2.576 1 90.69 172 VAL B N 1
ATOM 3580 C CA . VAL B 1 172 ? 21.578 -20.547 -4.008 1 90.69 172 VAL B CA 1
ATOM 3581 C C . VAL B 1 172 ? 22.875 -20.969 -4.695 1 90.69 172 VAL B C 1
ATOM 3583 O O . VAL B 1 172 ? 23.953 -20.5 -4.32 1 90.69 172 VAL B O 1
ATOM 3586 N N . THR B 1 173 ? 22.75 -21.859 -5.738 1 89.69 173 THR B N 1
ATOM 3587 C CA . THR B 1 173 ? 23.922 -22.344 -6.461 1 89.69 173 THR B CA 1
ATOM 3588 C C . THR B 1 173 ? 23.859 -21.922 -7.93 1 89.69 173 THR B 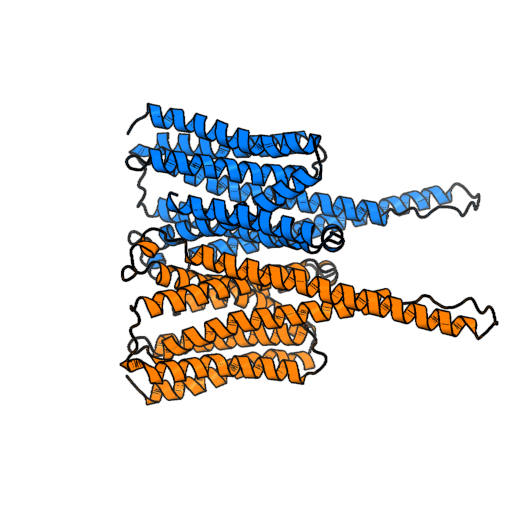C 1
ATOM 3590 O O . THR B 1 173 ? 24.641 -21.078 -8.375 1 89.69 173 THR B O 1
ATOM 3593 N N . ASP B 1 174 ? 22.906 -22.297 -8.727 1 87.75 174 ASP B N 1
ATOM 3594 C CA . ASP B 1 174 ? 22.812 -22.109 -10.172 1 87.75 174 ASP B CA 1
ATOM 3595 C C . ASP B 1 174 ? 22.703 -20.625 -10.523 1 87.75 174 ASP B C 1
ATOM 3597 O O . ASP B 1 174 ? 23.359 -20.156 -11.453 1 87.75 174 ASP B O 1
ATOM 3601 N N . GLU B 1 175 ? 21.938 -19.859 -9.898 1 88.69 175 GLU B N 1
ATOM 3602 C CA . GLU B 1 175 ? 21.703 -18.453 -10.234 1 88.69 175 GLU B CA 1
ATOM 3603 C C . GLU B 1 175 ? 22.422 -17.531 -9.25 1 88.69 175 GLU B C 1
ATOM 3605 O O . GLU B 1 175 ? 22 -16.375 -9.062 1 88.69 175 GLU B O 1
ATOM 3610 N N . PHE B 1 176 ? 23.547 -17.953 -8.797 1 92.69 176 PHE B N 1
ATOM 3611 C CA . PHE B 1 176 ? 24.234 -17.234 -7.742 1 92.69 176 PHE B CA 1
ATOM 3612 C C . PHE B 1 176 ? 24.781 -15.898 -8.258 1 92.69 176 PHE B C 1
ATOM 3614 O O . PHE B 1 176 ? 24.531 -14.852 -7.668 1 92.69 176 PHE B O 1
ATOM 3621 N N . LYS B 1 177 ? 25.5 -15.969 -9.391 1 93.31 177 LYS B N 1
ATOM 3622 C CA . LYS B 1 177 ? 26.156 -14.766 -9.906 1 93.31 177 LYS B CA 1
ATOM 3623 C C . LYS B 1 177 ? 25.141 -13.703 -10.289 1 93.31 177 LYS B C 1
ATOM 3625 O O . LYS B 1 177 ? 25.312 -12.523 -9.977 1 93.31 177 LYS B O 1
ATOM 3630 N N . THR B 1 178 ? 24.125 -14.109 -10.93 1 92.12 178 THR B N 1
ATOM 3631 C CA . THR B 1 178 ? 23.062 -13.188 -11.328 1 92.12 178 THR B CA 1
ATOM 3632 C C . THR B 1 178 ? 22.391 -12.562 -10.109 1 92.12 178 THR B C 1
ATOM 3634 O O . THR B 1 178 ? 22.172 -11.352 -10.07 1 92.12 178 THR B O 1
ATOM 3637 N N . LEU B 1 179 ? 22.141 -13.398 -9.148 1 93.19 179 LEU B N 1
ATOM 3638 C CA . LEU B 1 179 ? 21.5 -12.914 -7.926 1 93.19 179 LEU B CA 1
ATOM 3639 C C . LEU B 1 179 ? 22.438 -11.992 -7.156 1 93.19 179 LEU B C 1
ATOM 3641 O O . LEU B 1 179 ? 22 -10.969 -6.621 1 93.19 179 LEU B O 1
ATOM 3645 N N . LEU B 1 180 ? 23.672 -12.336 -7.145 1 95 180 LEU B N 1
ATOM 3646 C CA . LEU B 1 180 ? 24.656 -11.508 -6.441 1 95 180 LEU B CA 1
ATOM 3647 C C . LEU B 1 180 ? 24.719 -10.109 -7.047 1 95 180 LEU B C 1
ATOM 3649 O O . LEU B 1 180 ? 24.672 -9.117 -6.324 1 95 180 LEU B O 1
ATOM 3653 N N . ILE B 1 181 ? 24.781 -10.031 -8.273 1 94.25 181 ILE B N 1
ATOM 3654 C CA . ILE B 1 181 ? 24.875 -8.742 -8.961 1 94.25 181 ILE B CA 1
ATOM 3655 C C . ILE B 1 181 ? 23.609 -7.926 -8.688 1 94.25 181 ILE B C 1
ATOM 3657 O O . ILE B 1 181 ? 23.688 -6.746 -8.344 1 94.25 181 ILE B O 1
ATOM 3661 N N . ALA B 1 182 ? 22.484 -8.547 -8.852 1 93.31 182 ALA B N 1
ATOM 3662 C CA . ALA B 1 182 ? 21.219 -7.879 -8.602 1 93.31 182 ALA B CA 1
ATOM 3663 C C . ALA B 1 182 ? 21.156 -7.363 -7.164 1 93.31 182 ALA B C 1
ATOM 3665 O O . ALA B 1 182 ? 20.703 -6.242 -6.922 1 93.31 182 ALA B O 1
ATOM 3666 N N . LEU B 1 183 ? 21.641 -8.148 -6.273 1 95.19 183 LEU B N 1
ATOM 3667 C CA . LEU B 1 183 ? 21.578 -7.797 -4.859 1 95.19 183 LEU B CA 1
ATOM 3668 C C . LEU B 1 183 ? 22.547 -6.676 -4.527 1 95.19 183 LEU B C 1
ATOM 3670 O O . LEU B 1 183 ? 22.297 -5.867 -3.631 1 95.19 183 LEU B O 1
ATOM 3674 N N . CYS B 1 184 ? 23.594 -6.605 -5.238 1 95.75 184 CYS B N 1
ATOM 3675 C CA . CYS B 1 184 ? 24.5 -5.492 -5.043 1 95.75 184 CYS B CA 1
ATOM 3676 C C . CYS B 1 184 ? 23.828 -4.16 -5.34 1 95.75 184 CYS B C 1
ATOM 3678 O O . CYS B 1 184 ? 23.891 -3.227 -4.539 1 95.75 184 CYS B O 1
ATOM 3680 N N . PHE B 1 185 ? 23.141 -4.082 -6.406 1 94.12 185 PHE B N 1
ATOM 3681 C CA . PHE B 1 185 ? 22.422 -2.867 -6.766 1 94.12 185 PHE B CA 1
ATOM 3682 C C . PHE B 1 185 ? 21.266 -2.619 -5.805 1 94.12 185 PHE B C 1
ATOM 3684 O O . PHE B 1 185 ? 21.047 -1.488 -5.363 1 94.12 185 PHE B O 1
ATOM 3691 N N . HIS B 1 186 ? 20.625 -3.676 -5.492 1 94.12 186 HIS B N 1
ATOM 3692 C CA . HIS B 1 186 ? 19.516 -3.611 -4.559 1 94.12 186 HIS B CA 1
ATOM 3693 C C . HIS B 1 186 ? 19.938 -3.039 -3.213 1 94.12 186 HIS B C 1
ATOM 3695 O O . HIS B 1 186 ? 19.344 -2.084 -2.717 1 94.12 186 HIS B O 1
ATOM 3701 N N . GLN B 1 187 ? 21.016 -3.584 -2.715 1 95.31 187 GLN B N 1
ATOM 3702 C CA . GLN B 1 187 ? 21.531 -3.166 -1.414 1 95.31 187 GLN B CA 1
ATOM 3703 C C . GLN B 1 187 ? 22.094 -1.748 -1.472 1 95.31 187 GLN B C 1
ATOM 3705 O O . GLN B 1 187 ? 21.984 -0.993 -0.503 1 95.31 187 GLN B O 1
ATOM 3710 N N . PHE B 1 188 ? 22.688 -1.415 -2.553 1 95.88 188 PHE B N 1
ATOM 3711 C CA . PHE B 1 188 ? 23.219 -0.07 -2.727 1 95.88 188 PHE B CA 1
ATOM 3712 C C . PHE B 1 188 ? 22.109 0.97 -2.648 1 95.88 188 PHE B C 1
ATOM 3714 O O . PHE B 1 188 ? 22.203 1.93 -1.881 1 95.88 188 PHE B O 1
ATOM 3721 N N . PHE B 1 189 ? 21.047 0.764 -3.391 1 95.44 189 PHE B N 1
ATOM 3722 C CA . PHE B 1 189 ? 19.969 1.742 -3.477 1 95.44 189 PHE B CA 1
ATOM 3723 C C . PHE B 1 189 ? 19.125 1.74 -2.205 1 95.44 189 PHE B C 1
ATOM 3725 O O . PHE B 1 189 ? 18.641 2.785 -1.779 1 95.44 189 PHE B O 1
ATOM 3732 N N . GLU B 1 190 ? 18.938 0.623 -1.617 1 95 190 GLU B N 1
ATOM 3733 C CA . GLU B 1 190 ? 18.234 0.558 -0.338 1 95 190 GLU B CA 1
ATOM 3734 C C . GLU B 1 190 ? 19.016 1.274 0.758 1 95 190 GLU B C 1
ATOM 3736 O O . GLU B 1 190 ? 18.422 1.965 1.596 1 95 190 GLU B O 1
ATOM 3741 N N . GLY B 1 191 ? 20.328 1.016 0.743 1 94.62 191 GLY B N 1
ATOM 3742 C CA . GLY B 1 191 ? 21.172 1.736 1.683 1 94.62 191 GLY B CA 1
ATOM 3743 C C . GLY B 1 191 ? 21.109 3.242 1.512 1 94.62 191 GLY B C 1
ATOM 3744 O O . GLY B 1 191 ? 21.047 3.982 2.496 1 94.62 191 GLY B O 1
ATOM 3745 N N . LEU B 1 192 ? 21.156 3.635 0.269 1 94.31 192 LEU B N 1
ATOM 3746 C CA . LEU B 1 192 ? 21.016 5.051 -0.054 1 94.31 192 LEU B CA 1
ATOM 3747 C C . LEU B 1 192 ? 19.703 5.602 0.492 1 94.31 192 LEU B C 1
ATOM 3749 O O . LEU B 1 192 ? 19.672 6.664 1.115 1 94.31 192 LEU B O 1
ATOM 3753 N N . ALA B 1 193 ? 18.672 4.863 0.312 1 94 193 ALA B N 1
ATOM 3754 C CA . ALA B 1 193 ? 17.344 5.266 0.751 1 94 193 ALA B CA 1
ATOM 3755 C C . ALA B 1 193 ? 17.281 5.371 2.271 1 94 193 ALA B C 1
ATOM 3757 O O . ALA B 1 193 ? 16.812 6.383 2.809 1 94 193 ALA B O 1
ATOM 3758 N N . LEU B 1 194 ? 17.734 4.391 2.934 1 93.06 194 LEU B N 1
ATOM 3759 C CA . LEU B 1 194 ? 17.672 4.336 4.391 1 93.06 194 LEU B CA 1
ATOM 3760 C C . LEU B 1 194 ? 18.5 5.473 5.004 1 93.06 194 LEU B C 1
ATOM 3762 O O . LEU B 1 194 ? 18.016 6.164 5.906 1 93.06 194 LEU B O 1
ATOM 3766 N N . SER B 1 195 ? 19.656 5.633 4.492 1 92.38 195 SER B N 1
ATOM 3767 C CA . SER B 1 195 ? 20.547 6.656 5.031 1 92.38 195 SER B CA 1
ATOM 3768 C C . SER B 1 195 ? 19.969 8.055 4.82 1 92.38 195 SER B C 1
ATOM 3770 O O . SER B 1 195 ? 20.047 8.898 5.711 1 92.38 195 SER B O 1
ATOM 3772 N N . ALA B 1 196 ? 19.422 8.305 3.686 1 91.88 196 ALA B N 1
ATOM 3773 C CA . ALA B 1 196 ? 18.828 9.602 3.4 1 91.88 196 ALA B CA 1
ATOM 3774 C C . ALA B 1 196 ? 17.688 9.906 4.367 1 91.88 196 ALA B C 1
ATOM 3776 O O . ALA B 1 196 ? 17.562 11.039 4.852 1 91.88 196 ALA B O 1
ATOM 3777 N N . ILE B 1 197 ? 16.922 8.93 4.668 1 90.25 197 ILE B N 1
ATOM 3778 C CA . ILE B 1 197 ? 15.758 9.109 5.539 1 90.25 197 ILE B CA 1
ATOM 3779 C C . ILE B 1 197 ? 16.219 9.242 6.988 1 90.25 197 ILE B C 1
ATOM 3781 O O . ILE B 1 197 ? 15.672 10.039 7.754 1 90.25 197 ILE B O 1
ATOM 3785 N N . VAL B 1 198 ? 17.25 8.516 7.355 1 89.62 198 VAL B N 1
ATOM 3786 C CA . VAL B 1 198 ? 17.797 8.562 8.703 1 89.62 198 VAL B CA 1
ATOM 3787 C C . VAL B 1 198 ? 18.375 9.945 8.984 1 89.62 198 VAL B C 1
ATOM 3789 O O . VAL B 1 198 ? 18.188 10.5 10.062 1 89.62 198 VAL B O 1
ATOM 3792 N N . ILE B 1 199 ? 19.047 10.492 8.047 1 87 199 ILE B N 1
ATOM 3793 C CA . ILE B 1 199 ? 19.672 11.805 8.211 1 87 199 ILE B CA 1
ATOM 3794 C C . ILE B 1 199 ? 18.594 12.875 8.359 1 87 199 ILE B C 1
ATOM 3796 O O . ILE B 1 199 ? 18.719 13.789 9.172 1 87 199 ILE B O 1
ATOM 3800 N N . GLU B 1 200 ? 17.531 12.703 7.66 1 84.31 200 GLU B N 1
ATOM 3801 C CA . GLU B 1 200 ? 16.438 13.672 7.715 1 84.31 200 GLU B CA 1
ATOM 3802 C C . GLU B 1 200 ? 15.719 13.617 9.062 1 84.31 200 GLU B C 1
ATOM 3804 O O . GLU B 1 200 ? 15.156 14.609 9.508 1 84.31 200 GLU B O 1
ATOM 3809 N N . ALA B 1 201 ? 15.664 12.508 9.695 1 84.94 201 ALA B N 1
ATOM 3810 C CA . ALA B 1 201 ? 14.977 12.336 10.977 1 84.94 201 ALA B CA 1
ATOM 3811 C C . ALA B 1 201 ? 15.688 13.109 12.078 1 84.94 201 ALA B C 1
ATOM 3813 O O . ALA B 1 201 ? 15.125 13.32 13.156 1 84.94 201 ALA B O 1
ATOM 3814 N N . ASP B 1 202 ? 16.844 13.625 11.828 1 79.31 202 ASP B N 1
ATOM 3815 C CA . ASP B 1 202 ? 17.578 14.539 12.695 1 79.31 202 ASP B CA 1
ATOM 3816 C C . ASP B 1 202 ? 17.703 13.977 14.109 1 79.31 202 ASP B C 1
ATOM 3818 O O . ASP B 1 202 ? 17.312 14.625 15.078 1 79.31 202 ASP B O 1
ATOM 3822 N N . PHE B 1 203 ? 18.297 12.906 14.211 1 78.62 203 PHE B N 1
ATOM 3823 C CA . PHE B 1 203 ? 18.578 12.312 15.516 1 78.62 203 PHE B CA 1
ATOM 3824 C C . PHE B 1 203 ? 19.469 13.234 16.344 1 78.62 203 PHE B C 1
ATOM 3826 O O . PHE B 1 203 ? 20.359 13.906 15.805 1 78.62 203 PHE B O 1
ATOM 3833 N N . LYS B 1 204 ? 19.141 13.391 17.625 1 75.25 204 LYS B N 1
ATOM 3834 C CA . LYS B 1 204 ? 19.922 14.242 18.516 1 75.25 204 LYS B CA 1
ATOM 3835 C C . LYS B 1 204 ? 21.391 13.812 18.531 1 75.25 204 LYS B C 1
ATOM 3837 O O . LYS B 1 204 ? 22.281 14.648 18.516 1 75.25 204 LYS B O 1
ATOM 3842 N N . LYS B 1 205 ? 21.562 12.594 18.609 1 77.56 205 LYS B N 1
ATOM 3843 C CA . LYS B 1 205 ? 22.906 12.031 18.625 1 77.56 205 LYS B CA 1
ATOM 3844 C C . LYS B 1 205 ? 23.25 11.367 17.297 1 77.56 205 LYS B C 1
ATOM 3846 O O . LYS B 1 205 ? 22.547 10.445 16.859 1 77.56 205 LYS B O 1
ATOM 3851 N N . MET B 1 206 ? 24.203 11.805 16.656 1 79.5 206 MET B N 1
ATOM 3852 C CA . MET B 1 206 ? 24.672 11.234 15.391 1 79.5 206 MET B CA 1
ATOM 3853 C C . MET B 1 206 ? 25.016 9.758 15.555 1 79.5 206 MET B C 1
ATOM 3855 O O . MET B 1 206 ? 25 9 14.586 1 79.5 206 MET B O 1
ATOM 3859 N N . THR B 1 207 ? 25.328 9.43 16.734 1 82.31 207 THR B N 1
ATOM 3860 C CA . THR B 1 207 ? 25.688 8.047 17.031 1 82.31 207 THR B CA 1
ATOM 3861 C C . THR B 1 207 ? 24.531 7.109 16.688 1 82.31 207 THR B C 1
ATOM 3863 O O . THR B 1 207 ? 24.766 5.988 16.234 1 82.31 207 THR B O 1
ATOM 3866 N N . MET B 1 208 ? 23.406 7.598 16.922 1 84.12 208 MET B N 1
ATOM 3867 C CA . MET B 1 208 ? 22.25 6.75 16.609 1 84.12 208 MET B CA 1
ATOM 3868 C C . MET B 1 208 ? 22.125 6.527 15.109 1 84.12 208 MET B C 1
ATOM 3870 O O . MET B 1 208 ? 21.844 5.41 14.664 1 84.12 208 MET B O 1
ATOM 3874 N N . ALA B 1 209 ? 22.266 7.535 14.383 1 82.31 209 ALA B N 1
ATOM 3875 C CA . ALA B 1 209 ? 22.203 7.422 12.93 1 82.31 209 ALA B CA 1
ATOM 3876 C C . ALA B 1 209 ? 23.266 6.457 12.414 1 82.31 209 ALA B C 1
ATOM 3878 O O . ALA B 1 209 ? 23 5.625 11.555 1 82.31 209 ALA B O 1
ATOM 3879 N N . VAL B 1 210 ? 24.438 6.535 13.016 1 85.5 210 VAL B N 1
ATOM 3880 C CA . VAL B 1 210 ? 25.562 5.672 12.633 1 85.5 210 VAL B CA 1
ATOM 3881 C C . VAL B 1 210 ? 25.234 4.223 12.992 1 85.5 210 VAL B C 1
ATOM 3883 O O . VAL B 1 210 ? 25.516 3.309 12.219 1 85.5 210 VAL B O 1
ATOM 3886 N N . CYS B 1 211 ? 24.672 4.043 14.078 1 89.25 211 CYS B N 1
ATOM 3887 C CA . CYS B 1 211 ? 24.297 2.701 14.516 1 89.25 211 CYS B CA 1
ATOM 3888 C C . CYS B 1 211 ? 23.281 2.074 13.57 1 89.25 211 CYS B C 1
ATOM 3890 O O . CYS B 1 211 ? 23.359 0.882 13.273 1 89.25 211 CYS B O 1
ATOM 3892 N N . MET B 1 212 ? 22.375 2.83 13.172 1 88.12 212 MET B N 1
ATOM 3893 C CA . MET B 1 212 ? 21.328 2.316 12.273 1 88.12 212 MET B CA 1
ATOM 3894 C C . MET B 1 212 ? 21.922 1.924 10.93 1 88.12 212 MET B C 1
ATOM 3896 O O . MET B 1 212 ? 21.547 0.901 10.352 1 88.12 212 MET B O 1
ATOM 3900 N N . VAL B 1 213 ? 22.844 2.721 10.508 1 87.81 213 VAL B N 1
ATOM 3901 C CA . VAL B 1 213 ? 23.5 2.457 9.227 1 87.81 213 VAL B CA 1
ATOM 3902 C C . VAL B 1 213 ? 24.344 1.189 9.336 1 87.81 213 VAL B C 1
ATOM 3904 O O . VAL B 1 213 ? 24.328 0.348 8.43 1 87.81 213 VAL B O 1
ATOM 3907 N N . ILE B 1 214 ? 25.047 1.039 10.391 1 91 214 ILE B N 1
ATOM 3908 C CA . ILE B 1 214 ? 25.859 -0.144 10.617 1 91 214 ILE B CA 1
ATOM 3909 C C . ILE B 1 214 ? 24.969 -1.38 10.719 1 91 214 ILE B C 1
ATOM 3911 O O . ILE B 1 214 ? 25.281 -2.43 10.156 1 91 214 ILE B O 1
ATOM 3915 N N . PHE B 1 215 ? 23.938 -1.218 11.414 1 93.06 215 PHE B N 1
ATOM 3916 C CA . PHE B 1 215 ? 22.984 -2.316 11.562 1 93.06 215 PHE B CA 1
ATOM 3917 C C . PHE B 1 215 ? 22.484 -2.789 10.203 1 93.06 215 PHE B C 1
ATOM 3919 O O . PHE B 1 215 ? 22.484 -3.99 9.922 1 93.06 215 PHE B O 1
ATOM 3926 N N . TYR B 1 216 ? 22.125 -1.883 9.383 1 94.12 216 TYR B N 1
ATOM 3927 C CA . TYR B 1 216 ? 21.656 -2.223 8.039 1 94.12 216 TYR B CA 1
ATOM 3928 C C . TYR B 1 216 ? 22.75 -2.943 7.25 1 94.12 216 TYR B C 1
ATOM 3930 O O . TYR B 1 216 ? 22.484 -3.953 6.594 1 94.12 216 TYR B O 1
ATOM 3938 N N . THR B 1 217 ? 23.922 -2.455 7.312 1 94.38 217 THR B N 1
ATOM 3939 C CA . THR B 1 217 ? 25.016 -2.959 6.508 1 94.38 217 THR B CA 1
ATOM 3940 C C . THR B 1 217 ? 25.375 -4.391 6.898 1 94.38 217 THR B C 1
ATOM 3942 O O . THR B 1 217 ? 25.844 -5.172 6.066 1 94.38 217 THR B O 1
ATOM 3945 N N . LEU B 1 218 ? 25.031 -4.75 8.07 1 96 218 LEU B N 1
ATOM 3946 C CA . LEU B 1 218 ? 25.422 -6.062 8.57 1 96 218 LEU B CA 1
ATOM 3947 C C . LEU B 1 218 ? 24.281 -7.066 8.406 1 96 218 LEU B C 1
ATOM 3949 O O . LEU B 1 218 ? 24.5 -8.273 8.5 1 96 218 LEU B O 1
ATOM 3953 N N . THR B 1 219 ? 23.141 -6.613 8.148 1 95.62 219 THR B N 1
ATOM 3954 C CA . THR B 1 219 ? 21.953 -7.461 8.188 1 95.62 219 THR B CA 1
ATOM 3955 C C . THR B 1 219 ? 22.016 -8.516 7.086 1 95.62 219 THR B C 1
ATOM 3957 O O . THR B 1 219 ? 21.828 -9.703 7.344 1 95.62 219 THR B O 1
ATOM 3960 N N . THR B 1 220 ? 22.25 -8.047 5.855 1 96 220 THR B N 1
ATOM 3961 C CA . THR B 1 220 ? 22.266 -8.992 4.742 1 96 220 THR B CA 1
ATOM 3962 C C . THR B 1 220 ? 23.453 -9.945 4.855 1 96 220 THR B C 1
ATOM 3964 O O . THR B 1 220 ? 23.312 -11.148 4.637 1 96 220 THR B O 1
ATOM 3967 N N . PRO B 1 221 ? 24.656 -9.453 5.18 1 96.81 221 PRO B N 1
ATOM 3968 C CA . PRO B 1 221 ? 25.781 -10.359 5.402 1 96.81 221 PRO B CA 1
ATOM 3969 C C . PRO B 1 221 ? 25.484 -11.414 6.473 1 96.81 221 PRO B C 1
ATOM 3971 O O . PRO B 1 221 ? 25.891 -12.57 6.332 1 96.81 221 PRO B O 1
ATOM 3974 N N . ILE B 1 222 ? 24.875 -11.047 7.504 1 97 222 ILE B N 1
ATOM 3975 C CA . ILE B 1 222 ? 24.469 -12 8.531 1 97 222 ILE B CA 1
ATOM 3976 C C . ILE B 1 222 ? 23.562 -13.062 7.91 1 97 222 ILE B C 1
ATOM 3978 O O . ILE B 1 222 ? 23.719 -14.258 8.18 1 97 222 ILE B O 1
ATOM 3982 N N . GLY B 1 223 ? 22.672 -12.664 7.102 1 96.62 223 GLY B N 1
ATOM 3983 C CA . GLY B 1 223 ? 21.812 -13.609 6.391 1 96.62 223 GLY B CA 1
ATOM 3984 C C . GLY B 1 223 ? 22.594 -14.586 5.531 1 96.62 223 GLY B C 1
ATOM 3985 O O . GLY B 1 223 ? 22.297 -15.781 5.516 1 96.62 223 GLY B O 1
ATOM 3986 N N . ILE B 1 224 ? 23.562 -14.07 4.824 1 96.62 224 ILE B N 1
ATOM 3987 C CA . ILE B 1 224 ? 24.391 -14.922 3.963 1 96.62 224 ILE B CA 1
ATOM 3988 C C . ILE B 1 224 ? 25.109 -15.961 4.809 1 96.62 224 ILE B C 1
ATOM 3990 O O . ILE B 1 224 ? 25.156 -17.141 4.449 1 96.62 224 ILE B O 1
ATOM 3994 N N . VAL B 1 225 ? 25.641 -15.523 5.902 1 96.56 225 VAL B N 1
ATOM 3995 C CA . VAL B 1 225 ? 26.359 -16.438 6.797 1 96.56 225 VAL B CA 1
ATOM 3996 C C . VAL B 1 225 ? 25.406 -17.531 7.281 1 96.56 225 VAL B C 1
ATOM 3998 O O . VAL B 1 225 ? 25.781 -18.703 7.309 1 96.56 225 VAL B O 1
ATOM 4001 N N . ILE B 1 226 ? 24.25 -17.172 7.664 1 94.81 226 ILE B N 1
ATOM 4002 C CA . ILE B 1 226 ? 23.25 -18.141 8.094 1 94.81 226 ILE B CA 1
ATOM 4003 C C . ILE B 1 226 ? 22.938 -19.094 6.945 1 94.81 226 ILE B C 1
ATOM 4005 O O . ILE B 1 226 ? 22.906 -20.312 7.133 1 94.81 226 ILE B O 1
ATOM 4009 N N . GLY B 1 227 ? 22.719 -18.562 5.77 1 94.25 227 GLY B N 1
ATOM 4010 C CA . GLY B 1 227 ? 22.438 -19.375 4.605 1 94.25 227 GLY B CA 1
ATOM 4011 C C . GLY B 1 227 ? 23.516 -20.391 4.297 1 94.25 227 GLY B C 1
ATOM 4012 O O . GLY B 1 227 ? 23.234 -21.562 4.09 1 94.25 227 GLY B O 1
ATOM 4013 N N . VAL B 1 228 ? 24.75 -19.969 4.316 1 93.44 228 VAL B N 1
ATOM 4014 C CA . VAL B 1 228 ? 25.891 -20.844 4.051 1 93.44 228 VAL B CA 1
ATOM 4015 C C . VAL B 1 228 ? 25.984 -21.938 5.117 1 93.44 228 VAL B C 1
ATOM 4017 O O . VAL B 1 228 ? 26.297 -23.078 4.816 1 93.44 228 VAL B O 1
ATOM 4020 N N . SER B 1 229 ? 25.656 -21.562 6.301 1 93.19 229 SER B N 1
ATOM 4021 C CA . SER B 1 229 ? 25.766 -22.484 7.43 1 93.19 229 SER B CA 1
ATOM 4022 C C . SER B 1 229 ? 24.688 -23.547 7.398 1 93.19 229 SER B C 1
ATOM 4024 O O . SER B 1 229 ? 24.922 -24.688 7.824 1 93.19 229 SER B O 1
ATOM 4026 N N . ILE B 1 230 ? 23.594 -23.281 6.859 1 91.25 230 ILE B N 1
ATOM 4027 C CA . ILE B 1 230 ? 22.484 -24.234 6.957 1 91.25 230 ILE B CA 1
ATOM 4028 C C . ILE B 1 230 ? 22.188 -24.828 5.582 1 91.25 230 ILE B C 1
ATOM 4030 O O . ILE B 1 230 ? 21.203 -25.547 5.402 1 91.25 230 ILE B O 1
ATOM 4034 N N . ARG B 1 231 ? 22.922 -24.562 4.625 1 89.44 231 ARG B N 1
ATOM 4035 C CA . ARG B 1 231 ? 22.656 -24.922 3.236 1 89.44 231 ARG B CA 1
ATOM 4036 C C . ARG B 1 231 ? 22.406 -26.422 3.098 1 89.44 231 ARG B C 1
ATOM 4038 O O . ARG B 1 231 ? 21.609 -26.859 2.273 1 89.44 231 ARG B O 1
ATOM 4045 N N . GLU B 1 232 ? 23.031 -27.219 3.904 1 87.38 232 GLU B N 1
ATOM 4046 C CA . GLU B 1 232 ? 22.922 -28.672 3.789 1 87.38 232 GLU B CA 1
ATOM 4047 C C . GLU B 1 232 ? 21.594 -29.156 4.359 1 87.38 232 GLU B C 1
ATOM 4049 O O . GLU B 1 232 ? 21.109 -30.234 3.975 1 87.38 232 GLU B O 1
ATOM 4054 N N . PHE B 1 233 ? 21.047 -28.391 5.234 1 86.56 233 PHE B N 1
ATOM 4055 C CA . PHE B 1 233 ? 19.812 -28.797 5.906 1 86.56 233 PHE B CA 1
ATOM 4056 C C . PHE B 1 233 ? 18.625 -27.969 5.418 1 86.56 233 PHE B C 1
ATOM 4058 O O . PHE B 1 233 ? 17.484 -28.25 5.793 1 86.56 233 PHE B O 1
ATOM 4065 N N . TYR B 1 234 ? 18.953 -27.125 4.539 1 83.69 234 TYR B N 1
ATOM 4066 C CA . TYR B 1 234 ? 17.922 -26.188 4.121 1 83.69 234 TYR B CA 1
ATOM 4067 C C . TYR B 1 234 ? 17.109 -26.75 2.959 1 83.69 234 TYR B C 1
ATOM 4069 O O . TYR B 1 234 ? 17.672 -27.203 1.965 1 83.69 234 TYR B O 1
ATOM 4077 N N . ASN B 1 235 ? 15.805 -26.812 3.193 1 84.44 235 ASN B N 1
ATOM 4078 C CA . ASN B 1 235 ? 14.867 -27.156 2.127 1 84.44 235 ASN B CA 1
ATOM 4079 C C . ASN B 1 235 ? 14.062 -25.938 1.689 1 84.44 235 ASN B C 1
ATOM 4081 O O . ASN B 1 235 ? 13.125 -25.531 2.383 1 84.44 235 ASN B O 1
ATOM 4085 N N . ALA B 1 236 ? 14.375 -25.406 0.485 1 80.5 236 ALA B N 1
ATOM 4086 C CA . ALA B 1 236 ? 13.734 -24.203 -0.039 1 80.5 236 ALA B CA 1
ATOM 4087 C C . ALA B 1 236 ? 12.25 -24.438 -0.275 1 80.5 236 ALA B C 1
ATOM 4089 O O . ALA B 1 236 ? 11.453 -23.484 -0.245 1 80.5 236 ALA B O 1
ATOM 4090 N N . ASN B 1 237 ? 11.844 -25.641 -0.421 1 85.5 237 ASN B N 1
ATOM 4091 C CA . ASN B 1 237 ? 10.445 -25.969 -0.687 1 85.5 237 ASN B CA 1
ATOM 4092 C C . ASN B 1 237 ? 9.758 -26.531 0.553 1 85.5 237 ASN B C 1
ATOM 4094 O O . ASN B 1 237 ? 8.617 -27 0.478 1 85.5 237 ASN B O 1
ATOM 4098 N N . GLY B 1 238 ? 10.523 -2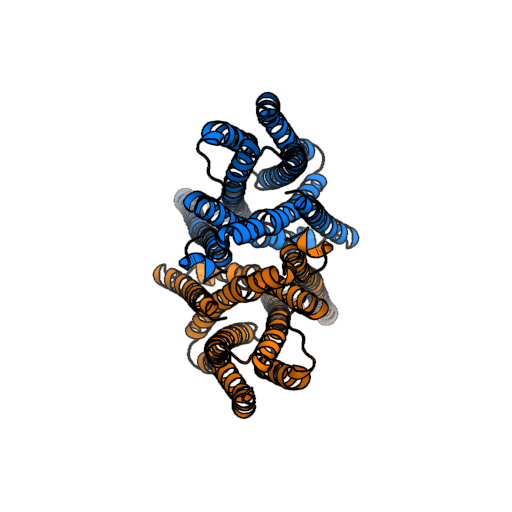6.453 1.617 1 91.31 238 GLY B N 1
ATOM 4099 C CA . GLY B 1 238 ? 9.914 -26.891 2.863 1 91.31 238 GLY B CA 1
ATOM 4100 C C . GLY B 1 238 ? 8.766 -26.016 3.314 1 91.31 238 GLY B C 1
ATOM 4101 O O . GLY B 1 238 ? 8.82 -24.797 3.148 1 91.31 238 GLY B O 1
ATOM 4102 N N . THR B 1 239 ? 7.812 -26.656 3.928 1 92.06 239 THR B N 1
ATOM 4103 C CA . THR B 1 239 ? 6.605 -25.953 4.363 1 92.06 239 THR B CA 1
ATOM 4104 C C . THR B 1 239 ? 6.949 -24.844 5.348 1 92.06 239 THR B C 1
ATOM 4106 O O . THR B 1 239 ? 6.504 -23.703 5.188 1 92.06 239 THR B O 1
ATOM 4109 N N . GLN B 1 240 ? 7.762 -25.156 6.281 1 91.06 240 GLN B N 1
ATOM 4110 C CA . GLN B 1 240 ? 8.117 -24.188 7.301 1 91.06 240 GLN B CA 1
ATOM 4111 C C . GLN B 1 240 ? 8.906 -23.016 6.695 1 91.06 240 GLN B C 1
ATOM 4113 O O . GLN B 1 240 ? 8.711 -21.859 7.082 1 91.06 240 GLN B O 1
ATOM 4118 N N . THR B 1 241 ? 9.773 -23.328 5.828 1 90.62 241 THR B N 1
ATOM 4119 C CA . THR B 1 241 ? 10.578 -22.297 5.176 1 90.62 241 THR B CA 1
ATOM 4120 C C . THR B 1 241 ? 9.703 -21.375 4.34 1 90.62 241 THR B C 1
ATOM 4122 O O . THR B 1 241 ? 9.797 -20.141 4.465 1 90.62 241 THR B O 1
ATOM 4125 N N . LEU B 1 242 ? 8.805 -21.891 3.602 1 94 242 LEU B N 1
ATOM 4126 C CA . LEU B 1 242 ? 7.93 -21.125 2.723 1 94 242 LEU B CA 1
ATOM 4127 C C . LEU B 1 242 ? 6.996 -20.234 3.533 1 94 242 LEU B C 1
ATOM 4129 O O . LEU B 1 242 ? 6.836 -19.047 3.219 1 94 242 LEU B O 1
ATOM 4133 N N . ILE B 1 243 ? 6.5 -20.75 4.582 1 94.44 243 ILE B N 1
ATOM 4134 C CA . ILE B 1 243 ? 5.547 -20 5.395 1 94.44 243 ILE B CA 1
ATOM 4135 C C . ILE B 1 243 ? 6.277 -18.891 6.152 1 94.44 243 ILE B C 1
ATOM 4137 O O . ILE B 1 243 ? 5.824 -17.734 6.168 1 94.44 243 ILE B O 1
ATOM 4141 N N . SER B 1 244 ? 7.426 -19.203 6.723 1 93.75 244 SER B N 1
ATOM 4142 C CA . SER B 1 244 ? 8.141 -18.219 7.52 1 93.75 244 SER B CA 1
ATOM 4143 C C . SER B 1 244 ? 8.68 -17.094 6.645 1 93.75 244 SER B C 1
ATOM 4145 O O . SER B 1 244 ? 8.484 -15.914 6.957 1 93.75 244 SER B O 1
ATOM 4147 N N . THR B 1 245 ? 9.312 -17.438 5.539 1 93.81 245 THR B N 1
ATOM 4148 C CA . THR B 1 245 ? 9.875 -16.406 4.668 1 93.81 245 THR B CA 1
ATOM 4149 C C . THR B 1 245 ? 8.766 -15.594 4.004 1 93.81 245 THR B C 1
ATOM 4151 O O . THR B 1 245 ? 8.867 -14.375 3.904 1 93.81 245 THR B O 1
ATOM 4154 N N . GLY B 1 246 ? 7.695 -16.266 3.578 1 96.25 246 GLY B N 1
ATOM 4155 C CA . GLY B 1 246 ? 6.57 -15.578 2.965 1 96.25 246 GLY B CA 1
ATOM 4156 C C . GLY B 1 246 ? 5.855 -14.641 3.916 1 96.25 246 GLY B C 1
ATOM 4157 O O . GLY B 1 246 ? 5.574 -13.492 3.566 1 96.25 246 GLY B O 1
ATOM 4158 N N . ALA B 1 247 ? 5.613 -15.109 5.098 1 96.5 247 ALA B N 1
ATOM 4159 C CA . ALA B 1 247 ? 4.918 -14.305 6.098 1 96.5 247 ALA B CA 1
ATOM 4160 C C . ALA B 1 247 ? 5.754 -13.094 6.5 1 96.5 247 ALA B C 1
ATOM 4162 O O . ALA B 1 247 ? 5.238 -11.977 6.57 1 96.5 247 ALA B O 1
ATOM 4163 N N . LEU B 1 248 ? 6.988 -13.312 6.703 1 95.5 248 LEU B N 1
ATOM 4164 C CA . LEU B 1 248 ? 7.859 -12.219 7.137 1 95.5 248 LEU B CA 1
ATOM 4165 C C . LEU B 1 248 ? 8.008 -11.18 6.035 1 95.5 248 LEU B C 1
ATOM 4167 O O . LEU B 1 248 ? 7.953 -9.977 6.305 1 95.5 248 LEU B O 1
ATOM 4171 N N . ASP B 1 249 ? 8.172 -11.641 4.832 1 97 249 ASP B N 1
ATOM 4172 C CA . ASP B 1 249 ? 8.281 -10.719 3.707 1 97 249 ASP B CA 1
ATOM 4173 C C . ASP B 1 249 ? 6.992 -9.922 3.52 1 97 249 ASP B C 1
ATOM 4175 O O . ASP B 1 249 ? 7.027 -8.719 3.246 1 97 249 ASP B O 1
ATOM 4179 N N . ALA B 1 250 ? 5.879 -10.625 3.652 1 98.25 250 ALA B N 1
ATOM 4180 C CA . ALA B 1 250 ? 4.594 -9.953 3.482 1 98.25 250 ALA B CA 1
ATOM 4181 C C . ALA B 1 250 ? 4.371 -8.906 4.574 1 98.25 250 ALA B C 1
ATOM 4183 O O . ALA B 1 250 ? 3.936 -7.789 4.293 1 98.25 250 ALA B O 1
ATOM 4184 N N . ILE B 1 251 ? 4.684 -9.234 5.793 1 97.69 251 ILE B N 1
ATOM 4185 C CA . ILE B 1 251 ? 4.555 -8.297 6.902 1 97.69 251 ILE B CA 1
ATOM 4186 C C . ILE B 1 251 ? 5.484 -7.109 6.688 1 97.69 251 ILE B C 1
ATOM 4188 O O . ILE B 1 251 ? 5.078 -5.957 6.844 1 97.69 251 ILE B O 1
ATOM 4192 N N . SER B 1 252 ? 6.707 -7.379 6.312 1 97 252 SER B N 1
ATOM 4193 C CA . SER B 1 252 ? 7.68 -6.324 6.039 1 97 252 SER B CA 1
ATOM 4194 C C . SER B 1 252 ? 7.215 -5.422 4.902 1 97 252 SER B C 1
ATOM 4196 O O . SER B 1 252 ? 7.43 -4.211 4.938 1 97 252 SER B O 1
ATOM 4198 N N . SER B 1 253 ? 6.637 -6.051 3.895 1 98.19 253 SER B N 1
ATOM 4199 C CA . SER B 1 253 ? 6.074 -5.285 2.787 1 98.19 253 SER B CA 1
ATOM 4200 C C . SER B 1 253 ? 5.031 -4.289 3.277 1 98.19 253 SER B C 1
ATOM 4202 O O . SER B 1 253 ? 5.027 -3.129 2.855 1 98.19 253 SER B O 1
ATOM 4204 N N . GLY B 1 254 ? 4.16 -4.73 4.18 1 98.31 254 GLY B N 1
ATOM 4205 C CA . GLY B 1 254 ? 3.148 -3.855 4.742 1 98.31 254 GLY B CA 1
ATOM 4206 C C . GLY B 1 254 ? 3.732 -2.699 5.535 1 98.31 254 GLY B C 1
ATOM 4207 O O . GLY B 1 254 ? 3.264 -1.563 5.418 1 98.31 254 GLY B O 1
ATOM 4208 N N . ILE B 1 255 ? 4.719 -2.949 6.277 1 96.94 255 ILE B N 1
ATOM 4209 C CA . ILE B 1 255 ? 5.395 -1.927 7.066 1 96.94 255 ILE B CA 1
ATOM 4210 C C . ILE B 1 255 ? 5.977 -0.858 6.145 1 96.94 255 ILE B C 1
ATOM 4212 O O . ILE B 1 255 ? 5.75 0.337 6.348 1 96.94 255 ILE B O 1
ATOM 4216 N N . LEU B 1 256 ? 6.656 -1.32 5.133 1 97.12 256 LEU B N 1
ATOM 4217 C CA . LEU B 1 256 ? 7.328 -0.403 4.219 1 97.12 256 LEU B CA 1
ATOM 4218 C C . LEU B 1 256 ? 6.316 0.388 3.4 1 97.12 256 LEU B C 1
ATOM 4220 O O . LEU B 1 256 ? 6.527 1.569 3.113 1 97.12 256 LEU B O 1
ATOM 4224 N N . LEU B 1 257 ? 5.254 -0.28 3.051 1 97.81 257 LEU B N 1
ATOM 4225 C CA . LEU B 1 257 ? 4.211 0.392 2.283 1 97.81 257 LEU B CA 1
ATOM 4226 C C . LEU B 1 257 ? 3.613 1.55 3.074 1 97.81 257 LEU B C 1
ATOM 4228 O O . LEU B 1 257 ? 3.488 2.662 2.559 1 97.81 257 LEU B O 1
ATOM 4232 N N . TYR B 1 258 ? 3.283 1.277 4.281 1 97.69 258 TYR B N 1
ATOM 4233 C CA . TYR B 1 258 ? 2.717 2.311 5.145 1 97.69 258 TYR B CA 1
ATOM 4234 C C . TYR B 1 258 ? 3.705 3.451 5.352 1 97.69 258 TYR B C 1
ATOM 4236 O O . TYR B 1 258 ? 3.35 4.621 5.211 1 97.69 258 TYR B O 1
ATOM 4244 N N . ASP B 1 259 ? 4.879 3.158 5.664 1 95.5 259 ASP B N 1
ATOM 4245 C CA . ASP B 1 259 ? 5.887 4.172 5.965 1 95.5 259 ASP B CA 1
ATOM 4246 C C . ASP B 1 259 ? 6.199 5.02 4.734 1 95.5 259 ASP B C 1
ATOM 4248 O O . ASP B 1 259 ? 6.289 6.246 4.828 1 95.5 259 ASP B O 1
ATOM 4252 N N . ALA B 1 260 ? 6.379 4.34 3.635 1 96.44 260 ALA B N 1
ATOM 4253 C CA . ALA B 1 260 ? 6.715 5.062 2.408 1 96.44 260 ALA B CA 1
ATOM 4254 C C . ALA B 1 260 ? 5.609 6.043 2.029 1 96.44 260 ALA B C 1
ATOM 4256 O O . ALA B 1 260 ? 5.883 7.211 1.735 1 96.44 260 ALA B O 1
ATOM 4257 N N . LEU B 1 261 ? 4.383 5.613 2.111 1 97.56 261 LEU B N 1
ATOM 4258 C CA . LEU B 1 261 ? 3.275 6.43 1.631 1 97.56 261 LEU B CA 1
ATOM 4259 C C . LEU B 1 261 ? 2.879 7.473 2.672 1 97.56 261 LEU B C 1
ATOM 4261 O O . LEU B 1 261 ? 2.773 8.664 2.357 1 97.56 261 LEU B O 1
ATOM 4265 N N . VAL B 1 262 ? 2.76 7.035 3.932 1 96.25 262 VAL B N 1
ATOM 4266 C CA . VAL B 1 262 ? 2.143 7.863 4.961 1 96.25 262 VAL B CA 1
ATOM 4267 C C . VAL B 1 262 ? 3.205 8.742 5.621 1 96.25 262 VAL B C 1
ATOM 4269 O O . VAL B 1 262 ? 2.941 9.906 5.949 1 96.25 262 VAL B O 1
ATOM 4272 N N . ASN B 1 263 ? 4.383 8.25 5.738 1 93.94 263 ASN B N 1
ATOM 4273 C CA . ASN B 1 263 ? 5.344 8.953 6.582 1 93.94 263 ASN B CA 1
ATOM 4274 C C . ASN B 1 263 ? 6.414 9.656 5.75 1 93.94 263 ASN B C 1
ATOM 4276 O O . ASN B 1 263 ? 7.102 10.547 6.246 1 93.94 263 ASN B O 1
ATOM 4280 N N . VAL B 1 264 ? 6.562 9.297 4.492 1 94.44 264 VAL B N 1
ATOM 4281 C CA . VAL B 1 264 ? 7.633 9.914 3.717 1 94.44 264 VAL B CA 1
ATOM 4282 C C . VAL B 1 264 ? 7.039 10.719 2.559 1 94.44 264 VAL B C 1
ATOM 4284 O O . VAL B 1 264 ? 7.141 11.945 2.529 1 94.44 264 VAL B O 1
ATOM 4287 N N . ILE B 1 265 ? 6.297 10.07 1.71 1 96.69 265 ILE B N 1
ATOM 4288 C CA . ILE B 1 265 ? 5.848 10.672 0.462 1 96.69 265 ILE B CA 1
ATOM 4289 C C . ILE B 1 265 ? 4.797 11.742 0.757 1 96.69 265 ILE B C 1
ATOM 4291 O O . ILE B 1 265 ? 4.961 12.906 0.37 1 96.69 265 ILE B O 1
ATOM 4295 N N . PHE B 1 266 ? 3.818 11.406 1.536 1 95.25 266 PHE B N 1
ATOM 4296 C CA . PHE B 1 266 ? 2.695 12.312 1.74 1 95.25 266 PHE B CA 1
ATOM 4297 C C . PHE B 1 266 ? 3.141 13.57 2.479 1 95.25 266 PHE B C 1
ATOM 4299 O O . PHE B 1 266 ? 2.896 14.688 2.018 1 95.25 266 PHE B O 1
ATOM 4306 N N . PRO B 1 267 ? 3.809 13.414 3.637 1 92.88 267 PRO B N 1
ATOM 4307 C CA . PRO B 1 267 ? 4.195 14.625 4.359 1 92.88 267 PRO B CA 1
ATOM 4308 C C . PRO B 1 267 ? 5.113 15.531 3.541 1 92.88 267 PRO B C 1
ATOM 4310 O O . PRO B 1 267 ? 5.016 16.766 3.631 1 92.88 267 PRO B O 1
ATOM 4313 N N . HIS B 1 268 ? 5.953 14.977 2.719 1 93.44 268 HIS B N 1
ATOM 4314 C CA . HIS B 1 268 ? 6.867 15.797 1.927 1 93.44 268 HIS B CA 1
ATOM 4315 C C . HIS B 1 268 ? 6.109 16.625 0.901 1 93.44 268 HIS B C 1
ATOM 4317 O O . HIS B 1 268 ? 6.312 17.844 0.81 1 93.44 268 HIS B O 1
ATOM 4323 N N . PHE B 1 269 ? 5.23 16.094 0.235 1 94.56 269 PHE B N 1
ATOM 4324 C CA . PHE B 1 269 ? 4.59 16.75 -0.897 1 94.56 269 PHE B CA 1
ATOM 4325 C C . PHE B 1 269 ? 3.389 17.562 -0.439 1 94.56 269 PHE B C 1
ATOM 4327 O O . PHE B 1 269 ? 2.818 18.328 -1.218 1 94.56 269 PHE B O 1
ATOM 4334 N N . SER B 1 270 ? 2.971 17.391 0.862 1 90.25 270 SER B N 1
ATOM 4335 C CA . SER B 1 270 ? 1.903 18.219 1.427 1 90.25 270 SER B CA 1
ATOM 4336 C C . SER B 1 270 ? 2.467 19.422 2.174 1 90.25 270 SER B C 1
ATOM 4338 O O . SER B 1 270 ? 1.719 20.312 2.576 1 90.25 270 SER B O 1
ATOM 4340 N N . ALA B 1 271 ? 3.742 19.438 2.361 1 89.25 271 ALA B N 1
ATOM 4341 C CA . ALA B 1 271 ? 4.387 20.5 3.127 1 89.25 271 ALA B CA 1
ATOM 4342 C C . ALA B 1 271 ? 4.402 21.812 2.344 1 89.25 271 ALA B C 1
ATOM 4344 O O . ALA B 1 271 ? 4.402 21.797 1.111 1 89.25 271 ALA B O 1
ATOM 4345 N N . GLU B 1 272 ? 4.43 22.859 3.1 1 87.06 272 GLU B N 1
ATOM 4346 C CA . GLU B 1 272 ? 4.477 24.203 2.5 1 87.06 272 GLU B CA 1
ATOM 4347 C C . GLU B 1 272 ? 5.789 24.422 1.749 1 87.06 272 GLU B C 1
ATOM 4349 O O . GLU B 1 272 ? 5.82 25.109 0.733 1 87.06 272 GLU B O 1
ATOM 4354 N N . SER B 1 273 ? 6.797 23.828 2.225 1 87.56 273 SER B N 1
ATOM 4355 C CA . SER B 1 273 ? 8.109 23.953 1.588 1 87.56 273 SER B CA 1
ATOM 4356 C C . SER B 1 273 ? 8.078 23.438 0.154 1 87.56 273 SER B C 1
ATOM 4358 O O . SER B 1 273 ? 8.75 23.984 -0.724 1 87.56 273 SER B O 1
ATOM 4360 N N . PHE B 1 274 ? 7.32 22.391 -0.087 1 91.12 274 PHE B N 1
ATOM 4361 C CA . PHE B 1 274 ? 7.168 21.844 -1.436 1 91.12 274 PHE B CA 1
ATOM 4362 C C . PHE B 1 274 ? 6.234 22.719 -2.262 1 91.12 274 PHE B C 1
ATOM 4364 O O . PHE B 1 274 ? 6.516 23.016 -3.424 1 91.12 274 PHE B O 1
ATOM 4371 N N . ASN B 1 275 ? 5.18 23.172 -1.66 1 87.5 275 ASN B N 1
ATOM 4372 C CA . ASN B 1 275 ? 4.156 23.938 -2.367 1 87.5 275 ASN B CA 1
ATOM 4373 C C . ASN B 1 275 ? 4.684 25.297 -2.834 1 87.5 275 ASN B C 1
ATOM 4375 O O . ASN B 1 275 ? 4.188 25.859 -3.811 1 87.5 275 ASN B O 1
ATOM 4379 N N . SER B 1 276 ? 5.684 25.797 -2.168 1 88.56 276 SER B N 1
ATOM 4380 C CA . SER B 1 276 ? 6.227 27.109 -2.471 1 88.56 276 SER B CA 1
ATOM 4381 C C . SER B 1 276 ? 7.316 27.031 -3.535 1 88.56 276 SER B C 1
ATOM 43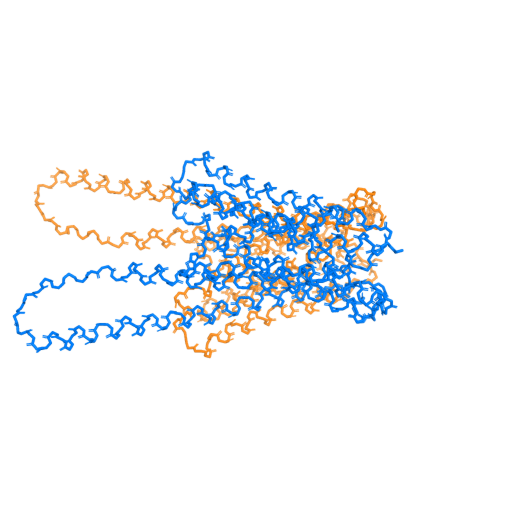83 O O . SER B 1 276 ? 7.801 28.062 -4.012 1 88.56 276 SER B O 1
ATOM 4385 N N . LEU B 1 277 ? 7.648 25.875 -3.945 1 90.38 277 LEU B N 1
ATOM 4386 C CA . LEU B 1 277 ? 8.719 25.703 -4.922 1 90.38 277 LEU B CA 1
ATOM 4387 C C . LEU B 1 277 ? 8.25 26.094 -6.316 1 90.38 277 LEU B C 1
ATOM 4389 O O . LEU B 1 277 ? 7.043 26.141 -6.582 1 90.38 277 LEU B O 1
ATOM 4393 N N . SER B 1 278 ? 9.211 26.438 -7.141 1 91.56 278 SER B N 1
ATOM 4394 C CA . SER B 1 278 ? 8.922 26.656 -8.555 1 91.56 278 SER B CA 1
ATOM 4395 C C . SER B 1 278 ? 8.445 25.375 -9.234 1 91.56 278 SER B C 1
ATOM 4397 O O . SER B 1 278 ? 8.75 24.281 -8.773 1 91.56 278 SER B O 1
ATOM 4399 N N . PRO B 1 279 ? 7.66 25.469 -10.328 1 90.44 279 PRO B N 1
ATOM 4400 C CA . PRO B 1 279 ? 7.137 24.297 -11.023 1 90.44 279 PRO B CA 1
ATOM 4401 C C . PRO B 1 279 ? 8.242 23.328 -11.477 1 90.44 279 PRO B C 1
ATOM 4403 O O . PRO B 1 279 ? 8.07 22.109 -11.398 1 90.44 279 PRO B O 1
ATOM 4406 N N . ILE B 1 280 ? 9.32 23.875 -11.906 1 93.69 280 ILE B N 1
ATOM 4407 C CA . ILE B 1 280 ? 10.406 23.047 -12.398 1 93.69 280 ILE B CA 1
ATOM 4408 C C . ILE B 1 280 ? 11 22.234 -11.25 1 93.69 280 ILE B C 1
ATOM 4410 O O . ILE B 1 280 ? 11.32 21.047 -11.422 1 93.69 280 ILE B O 1
ATOM 4414 N N . ARG B 1 281 ? 11.195 22.828 -10.102 1 93.38 281 ARG B N 1
ATOM 4415 C CA . ARG B 1 281 ? 11.734 22.125 -8.938 1 93.38 281 ARG B CA 1
ATOM 4416 C C . ARG B 1 281 ? 10.766 21.062 -8.445 1 93.38 281 ARG B C 1
ATOM 4418 O O . ARG B 1 281 ? 11.188 20 -7.984 1 93.38 281 ARG B O 1
ATOM 4425 N N . LYS B 1 282 ? 9.484 21.391 -8.539 1 93.69 282 LYS B N 1
ATOM 4426 C CA . LYS B 1 282 ? 8.469 20.406 -8.156 1 93.69 282 LYS B CA 1
ATOM 4427 C C . LYS B 1 282 ? 8.531 19.172 -9.055 1 93.69 282 LYS B C 1
ATOM 4429 O O . LYS B 1 282 ? 8.523 18.047 -8.562 1 93.69 282 LYS B O 1
ATOM 4434 N N . ILE B 1 283 ? 8.656 19.422 -10.297 1 94.5 283 ILE B N 1
ATOM 4435 C CA . ILE B 1 283 ? 8.703 18.344 -11.266 1 94.5 283 ILE B CA 1
ATOM 4436 C C . ILE B 1 283 ? 9.969 17.516 -11.055 1 94.5 283 ILE B C 1
ATOM 4438 O O . ILE B 1 283 ? 9.938 16.281 -11.125 1 94.5 283 ILE B O 1
ATOM 4442 N N . LEU B 1 284 ? 11.023 18.156 -10.758 1 95.25 284 LEU B N 1
ATOM 4443 C CA . LEU B 1 284 ? 12.281 17.469 -10.539 1 95.25 284 LEU B CA 1
ATOM 4444 C C . LEU B 1 284 ? 12.188 16.531 -9.336 1 95.25 284 LEU B C 1
ATOM 4446 O O . LEU B 1 284 ? 12.719 15.414 -9.367 1 95.25 284 LEU B O 1
ATOM 4450 N N . GLN B 1 285 ? 11.578 17 -8.32 1 95.69 285 GLN B N 1
ATOM 4451 C CA . GLN B 1 285 ? 11.422 16.156 -7.129 1 95.69 285 GLN B CA 1
ATOM 4452 C C . GLN B 1 285 ? 10.539 14.953 -7.414 1 95.69 285 GLN B C 1
ATOM 4454 O O . GLN B 1 285 ? 10.836 13.844 -6.973 1 95.69 285 GLN B O 1
ATOM 4459 N N . LEU B 1 286 ? 9.484 15.156 -8.18 1 96.75 286 LEU B N 1
ATOM 4460 C CA . LEU B 1 286 ? 8.594 14.062 -8.555 1 96.75 286 LEU B CA 1
ATOM 4461 C C . LEU B 1 286 ? 9.312 13.047 -9.438 1 96.75 286 LEU B C 1
ATOM 4463 O O . LEU B 1 286 ? 9.242 11.844 -9.188 1 96.75 286 LEU B O 1
ATOM 4467 N N . VAL B 1 287 ? 10.016 13.492 -10.367 1 97.19 287 VAL B N 1
ATOM 4468 C CA . VAL B 1 287 ? 10.711 12.633 -11.32 1 97.19 287 VAL B CA 1
ATOM 4469 C C . VAL B 1 287 ? 11.789 11.828 -10.602 1 97.19 287 VAL B C 1
ATOM 4471 O O . VAL B 1 287 ? 12.023 10.656 -10.922 1 97.19 287 VAL B O 1
ATOM 4474 N N . THR B 1 288 ? 12.469 12.477 -9.656 1 97.31 288 THR B N 1
ATOM 4475 C CA . THR B 1 288 ? 13.492 11.789 -8.891 1 97.31 288 THR B CA 1
ATOM 4476 C C . THR B 1 288 ? 12.898 10.602 -8.125 1 97.31 288 THR B C 1
ATOM 4478 O O . THR B 1 288 ? 13.477 9.516 -8.102 1 97.31 288 THR B O 1
ATOM 4481 N N . MET B 1 289 ? 11.781 10.789 -7.535 1 98 289 MET B N 1
ATOM 4482 C CA . MET B 1 289 ? 11.102 9.719 -6.816 1 98 289 MET B CA 1
ATOM 4483 C C . MET B 1 289 ? 10.703 8.594 -7.766 1 98 289 MET B C 1
ATOM 4485 O O . MET B 1 289 ? 10.914 7.422 -7.465 1 98 289 MET B O 1
ATOM 4489 N N . TYR B 1 290 ? 10.18 8.969 -8.945 1 98.06 290 TYR B N 1
ATOM 4490 C CA . TYR B 1 290 ? 9.758 7.984 -9.938 1 98.06 290 TYR B CA 1
ATOM 4491 C C . TYR B 1 290 ? 10.945 7.207 -10.484 1 98.06 290 TYR B C 1
ATOM 4493 O O . TYR B 1 290 ? 10.844 6.012 -10.766 1 98.06 290 TYR B O 1
ATOM 4501 N N . LEU B 1 291 ? 12.031 7.871 -10.625 1 97.81 291 LEU B N 1
ATOM 4502 C CA . LEU B 1 291 ? 13.242 7.23 -11.125 1 97.81 291 LEU B CA 1
ATOM 4503 C C . LEU B 1 291 ? 13.758 6.188 -10.133 1 97.81 291 LEU B C 1
ATOM 4505 O O . LEU B 1 291 ? 14.172 5.102 -10.539 1 97.81 291 LEU B O 1
ATOM 4509 N N . GLY B 1 292 ? 13.797 6.547 -8.875 1 97.75 292 GLY B N 1
ATOM 4510 C CA . GLY B 1 292 ? 14.172 5.566 -7.867 1 97.75 292 GLY B CA 1
ATOM 4511 C C . GLY B 1 292 ? 13.305 4.32 -7.895 1 97.75 292 GLY B C 1
ATOM 4512 O O . GLY B 1 292 ? 13.82 3.199 -7.824 1 97.75 292 GLY B O 1
ATOM 4513 N N . CYS B 1 293 ? 12 4.547 -8.047 1 98.25 293 CYS B N 1
ATOM 4514 C CA . CYS B 1 293 ? 11.055 3.441 -8.109 1 98.25 293 CYS B CA 1
ATOM 4515 C C . CYS B 1 293 ? 11.281 2.594 -9.352 1 98.25 293 CYS B C 1
ATOM 4517 O O . CYS B 1 293 ? 11.281 1.363 -9.281 1 98.25 293 CYS B O 1
ATOM 4519 N N . ALA B 1 294 ? 11.508 3.244 -10.469 1 97.5 294 ALA B N 1
ATOM 4520 C CA . ALA B 1 294 ? 11.703 2.559 -11.742 1 97.5 294 ALA B CA 1
ATOM 4521 C C . ALA B 1 294 ? 12.969 1.702 -11.727 1 97.5 294 ALA B C 1
ATOM 4523 O O . ALA B 1 294 ? 12.953 0.551 -12.164 1 97.5 294 ALA B O 1
ATOM 4524 N N . ILE B 1 295 ? 14.016 2.223 -11.203 1 96.75 295 ILE B N 1
ATOM 4525 C CA . ILE B 1 295 ? 15.289 1.518 -11.164 1 96.75 295 ILE B CA 1
ATOM 4526 C C . ILE B 1 295 ? 15.172 0.274 -10.289 1 96.75 295 ILE B C 1
ATOM 4528 O O . ILE B 1 295 ? 15.562 -0.821 -10.695 1 96.75 295 ILE B O 1
ATOM 4532 N N . MET B 1 296 ? 14.578 0.436 -9.164 1 96.38 296 MET B N 1
ATOM 4533 C CA . MET B 1 296 ? 14.445 -0.694 -8.25 1 96.38 296 MET B CA 1
ATOM 4534 C C . MET B 1 296 ? 13.492 -1.742 -8.812 1 96.38 296 MET B C 1
ATOM 4536 O O . MET B 1 296 ? 13.68 -2.939 -8.594 1 96.38 296 MET B O 1
ATOM 4540 N N . SER B 1 297 ? 12.445 -1.264 -9.508 1 96.56 297 SER B N 1
ATOM 4541 C CA . SER B 1 297 ? 11.516 -2.197 -10.133 1 96.56 297 SER B CA 1
ATOM 4542 C C . SER B 1 297 ? 12.188 -2.988 -11.25 1 96.56 297 SER B C 1
ATOM 4544 O O . SER B 1 297 ? 11.898 -4.168 -11.445 1 96.56 297 SER B O 1
ATOM 4546 N N . PHE B 1 298 ? 13.07 -2.318 -11.898 1 94.12 298 PHE B N 1
ATOM 4547 C CA . PHE B 1 298 ? 13.781 -2.959 -13 1 94.12 298 PHE B CA 1
ATOM 4548 C C . PHE B 1 298 ? 14.719 -4.043 -12.477 1 94.12 298 PHE B C 1
ATOM 4550 O O . PHE B 1 298 ? 14.859 -5.102 -13.094 1 94.12 298 PHE B O 1
ATOM 4557 N N . ILE B 1 299 ? 15.32 -3.859 -11.383 1 91.56 299 ILE B N 1
ATOM 4558 C CA . ILE B 1 299 ? 16.219 -4.82 -10.766 1 91.56 299 ILE B CA 1
ATOM 4559 C C . ILE B 1 299 ? 15.461 -6.09 -10.398 1 91.56 299 ILE B C 1
ATOM 4561 O O . ILE B 1 299 ? 16.047 -7.172 -10.32 1 91.56 299 ILE B O 1
ATOM 4565 N N . GLY B 1 300 ? 14.141 -5.984 -10.312 1 87.69 300 GLY B N 1
ATOM 4566 C CA . GLY B 1 300 ? 13.297 -7.113 -9.945 1 87.69 300 GLY B CA 1
ATOM 4567 C C . GLY B 1 300 ? 13.258 -8.203 -11 1 87.69 300 GLY B C 1
ATOM 4568 O O . GLY B 1 300 ? 12.828 -9.328 -10.727 1 87.69 300 GLY B O 1
ATOM 4569 N N . VAL B 1 301 ? 13.781 -7.883 -12.148 1 83.69 301 VAL B N 1
ATOM 4570 C CA . VAL B 1 301 ? 13.844 -8.867 -13.227 1 83.69 301 VAL B CA 1
ATOM 4571 C C . VAL B 1 301 ? 14.789 -10 -12.836 1 83.69 301 VAL B C 1
ATOM 4573 O O . VAL B 1 301 ? 14.547 -11.164 -13.172 1 83.69 301 VAL B O 1
ATOM 4576 N N . TRP B 1 302 ? 15.781 -9.664 -12.047 1 78.62 302 TRP B N 1
ATOM 4577 C CA . TRP B 1 302 ? 16.812 -10.648 -11.727 1 78.62 302 TRP B CA 1
ATOM 4578 C C . TRP B 1 302 ? 16.734 -11.055 -10.258 1 78.62 302 TRP B C 1
ATOM 4580 O O . TRP B 1 302 ? 17.562 -11.836 -9.781 1 78.62 302 TRP B O 1
ATOM 4590 N N . ALA B 1 303 ? 15.797 -10.484 -9.555 1 68.25 303 ALA B N 1
ATOM 4591 C CA . ALA B 1 303 ? 15.758 -10.758 -8.117 1 68.25 303 ALA B CA 1
ATOM 4592 C C . ALA B 1 303 ? 14.484 -11.516 -7.738 1 68.25 303 ALA B C 1
ATOM 4594 O O . ALA B 1 303 ? 13.477 -11.43 -8.438 1 68.25 303 ALA B O 1
#

Solvent-accessible surface area (backbone atoms only — not comparable to full-atom values): 29228 Å² total; per-residue (Å²): 125,61,64,66,58,54,56,49,46,34,53,51,44,26,50,34,17,43,55,19,31,43,52,37,63,60,31,60,76,68,40,68,68,54,35,53,48,42,28,34,20,15,44,18,27,44,43,23,40,17,37,41,66,19,32,46,54,9,35,52,38,43,43,33,85,73,41,59,64,78,34,55,63,34,67,40,53,28,36,53,31,15,48,50,18,30,48,49,49,51,50,50,49,50,54,50,49,49,52,54,52,51,52,48,51,51,51,51,50,50,52,51,49,54,50,49,60,54,48,69,68,58,78,72,73,78,69,77,67,72,82,67,75,58,70,61,56,51,54,52,51,53,52,33,54,53,39,43,52,49,48,52,50,44,46,51,22,50,42,56,44,32,26,53,55,16,24,50,60,31,50,49,57,90,61,34,68,59,37,50,56,36,46,35,55,50,35,19,50,50,23,27,17,51,33,21,48,46,61,69,29,58,60,92,48,65,64,55,52,51,49,53,52,52,50,55,29,46,30,30,32,51,13,22,54,52,14,54,72,38,42,90,75,57,50,86,69,31,57,67,49,22,47,53,55,10,45,50,22,6,21,23,16,14,27,29,43,44,42,32,48,54,67,45,51,46,53,51,63,70,30,66,76,47,69,69,46,55,70,67,60,45,48,50,50,53,50,37,16,52,48,26,19,50,52,47,46,56,47,41,62,55,95,126,61,65,66,59,54,55,48,46,34,52,51,45,27,49,34,18,43,54,20,32,42,52,37,62,59,30,58,75,68,40,69,67,54,35,53,47,41,28,33,20,15,43,18,27,45,42,23,40,16,37,39,65,18,32,45,54,8,35,52,37,43,43,33,84,72,42,60,62,79,33,56,64,33,67,40,54,30,38,53,32,14,50,49,18,31,50,51,49,51,50,51,50,49,54,50,49,49,52,52,51,51,52,50,51,52,52,53,51,52,52,52,48,53,49,49,60,54,48,70,69,58,79,72,72,80,69,76,67,76,81,68,71,59,73,61,54,52,54,51,52,51,51,35,55,52,39,42,52,51,48,52,50,44,48,50,21,51,41,56,45,32,25,53,54,15,24,50,60,31,49,49,56,91,59,34,68,59,36,49,55,36,45,34,54,49,36,19,50,50,23,28,18,51,33,20,48,45,60,68,28,57,59,91,49,63,63,56,52,51,49,52,51,51,51,54,30,45,29,30,32,50,12,21,53,52,14,52,73,38,42,90,76,57,51,84,71,32,55,68,51,22,47,52,55,11,44,52,22,7,21,22,16,15,29,27,43,43,43,31,48,53,66,45,50,45,55,51,64,68,30,66,76,47,68,69,45,55,70,67,59,46,50,49,50,51,49,38,17,50,48,26,21,49,53,46,46,55,46,42,60,55,95

Foldseek 3Di:
DDPVVLLVLLVLLLV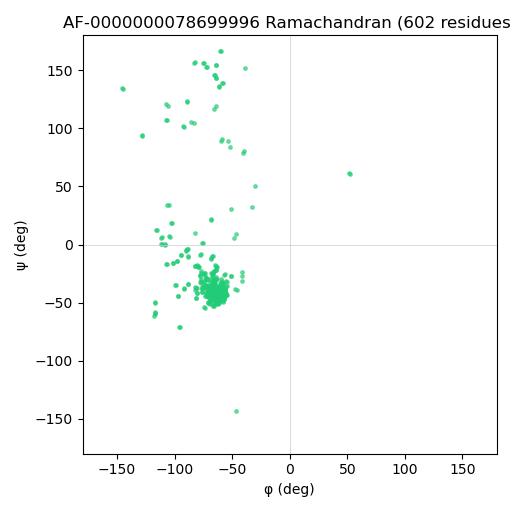LLLLLLVVLVVCVVPDPLVLLLLQLLLLLQLLLCLVLVQLVLLLCLQCPPLADCVRVVPSCVLVVLLVVLQVVLVVCLVVVLVVLVVVLVVVVVVVVVVVVVVVVVPPDPPVPPPPPPPVVVSVVVSLLVSLVSLLVLLLLLLLLLLLLLLLVLLQDDPLNVLSSVLSSVSSSSNSSNSSSSLVVSPDVDVVVSVVSSSSSSNRNSNSNVVNNVCNVVDDCSDNVNSNVSSSSSSSSSSSSNNSSVPPRPVCVCVDPVLVPDDPVSNVSSVVSSNVSNVVSSVSSVRD/DDPVVLVVLLVLLLVLLLLLLVVLVVCVVPDPLVLLLLQLLLLLQLLLCLVLVQLVLLLCLQCPPLADCVRVVPSCVLVVLLVVLQVVLVVCLVVVLVVLVVVLVVVVVVVVVVVVVVVVVPPDPPVPPCPDDPVVVSVVVSLLVSLVSLLVLLLLLLLLLLLLLLLVLLQDDPLNVLSSVLSSVSSSSNSSNSSSSLVVSPDVDVVVSVVSSSSSSNRNSNSNVVNNVCNVVDDCSDNVNSNVSSSSSSSSSSSSNNSSVPPRPVCVCVDPVLVPDDPVSNVSSVVSSNVSNVVSSVSSVRD

Radius of gyration: 26.8 Å; Cα contacts (8 Å, |Δi|>4): 815; chains: 2; bounding box: 67×87×72 Å